Protein AF-0000000087417257 (afdb_homodimer)

Organism: NCBI:txid2527985

Structure (mmCIF, N/CA/C/O backbone):
data_AF-0000000087417257-model_v1
#
loop_
_entity.id
_entity.type
_entity.pdbx_description
1 polymer '1,5-anhydro-D-fructose reductase'
#
loop_
_atom_site.group_PDB
_atom_site.id
_atom_site.type_symbol
_atom_site.label_atom_id
_atom_site.label_alt_id
_atom_site.label_comp_id
_atom_site.label_asym_id
_atom_site.label_entity_id
_atom_site.label_seq_id
_atom_site.pdbx_PDB_ins_code
_atom_site.Cartn_x
_atom_site.Cartn_y
_atom_site.Cartn_z
_atom_site.occupancy
_atom_site.B_iso_or_equiv
_atom_site.auth_seq_id
_atom_site.auth_comp_id
_atom_site.auth_asym_id
_atom_site.auth_atom_id
_atom_site.pdbx_PDB_model_num
ATOM 1 N N . MET A 1 1 ? -4.461 -49.031 -13.68 1 72.81 1 MET A N 1
ATOM 2 C CA . MET A 1 1 ? -3.516 -48.406 -14.617 1 72.81 1 MET A CA 1
ATOM 3 C C . MET A 1 1 ? -3.154 -47 -14.188 1 72.81 1 MET A C 1
ATOM 5 O O . MET A 1 1 ? -4.02 -46.219 -13.758 1 72.81 1 MET A O 1
ATOM 9 N N . THR A 1 2 ? -1.839 -46.688 -14.062 1 91.94 2 THR A N 1
ATOM 10 C CA . THR A 1 2 ? -1.366 -45.406 -13.586 1 91.94 2 THR A CA 1
ATOM 11 C C . THR A 1 2 ? -1.233 -44.406 -14.742 1 91.94 2 THR A C 1
ATOM 13 O O . THR A 1 2 ? -1.142 -44.812 -15.906 1 91.94 2 THR A O 1
ATOM 16 N N . VAL A 1 3 ? -1.409 -43.281 -14.508 1 97.56 3 VAL A N 1
ATOM 17 C CA . VAL A 1 3 ? -1.284 -42.219 -15.516 1 97.56 3 VAL A CA 1
ATOM 18 C C . VAL A 1 3 ? 0.176 -41.812 -15.641 1 97.56 3 VAL A C 1
ATOM 20 O O . VAL A 1 3 ? 0.838 -41.531 -14.633 1 97.56 3 VAL A O 1
ATOM 23 N N . GLY A 1 4 ? 0.717 -41.812 -16.844 1 98.56 4 GLY A N 1
ATOM 24 C CA . GLY A 1 4 ? 2.107 -41.469 -17.094 1 98.56 4 GLY A CA 1
ATOM 25 C C . GLY A 1 4 ? 2.324 -39.969 -17.297 1 98.56 4 GLY A C 1
ATOM 26 O O . GLY A 1 4 ? 1.628 -39.344 -18.094 1 98.56 4 GLY A O 1
ATOM 27 N N . TRP A 1 5 ? 3.312 -39.406 -16.562 1 98.69 5 TRP A N 1
ATOM 28 C CA . TRP A 1 5 ? 3.676 -38 -16.656 1 98.69 5 TRP A CA 1
ATOM 29 C C . TRP A 1 5 ? 4.941 -37.812 -17.5 1 98.69 5 TRP A C 1
ATOM 31 O O . TRP A 1 5 ? 5.914 -38.562 -17.328 1 98.69 5 TRP A O 1
ATOM 41 N N . GLY A 1 6 ? 4.906 -36.938 -18.406 1 98.5 6 GLY A N 1
ATOM 42 C CA . GLY A 1 6 ? 6.117 -36.375 -19 1 98.5 6 GLY A CA 1
ATOM 43 C C . GLY A 1 6 ? 6.508 -35.062 -18.406 1 98.5 6 GLY A C 1
ATOM 44 O O . GLY A 1 6 ? 5.668 -34.156 -18.266 1 98.5 6 GLY A O 1
ATOM 45 N N . ILE A 1 7 ? 7.754 -34.875 -18.047 1 98.25 7 ILE A N 1
ATOM 46 C CA . ILE A 1 7 ? 8.234 -33.625 -17.438 1 98.25 7 ILE A CA 1
ATOM 47 C C . ILE A 1 7 ? 9.109 -32.875 -18.438 1 98.25 7 ILE A C 1
ATOM 49 O O . ILE A 1 7 ? 10.094 -33.406 -18.953 1 98.25 7 ILE A O 1
ATOM 53 N N . VAL A 1 8 ? 8.672 -31.656 -18.734 1 97.38 8 VAL A N 1
ATOM 54 C CA . VAL A 1 8 ? 9.391 -30.781 -19.641 1 97.38 8 VAL A CA 1
ATOM 55 C C . VAL A 1 8 ? 10.18 -29.734 -18.844 1 97.38 8 VAL A C 1
ATOM 57 O O . VAL A 1 8 ? 9.594 -28.828 -18.266 1 97.38 8 VAL A O 1
ATOM 60 N N . GLY A 1 9 ? 11.445 -29.844 -18.906 1 92.31 9 GLY A N 1
ATOM 61 C CA . GLY A 1 9 ? 12.32 -29 -18.109 1 92.31 9 GLY A CA 1
ATOM 62 C C . GLY A 1 9 ? 12.836 -29.688 -16.859 1 92.31 9 GLY A C 1
ATOM 63 O O . GLY A 1 9 ? 12.094 -30.406 -16.188 1 92.31 9 GLY A O 1
ATOM 64 N N . CYS A 1 10 ? 14.156 -29.5 -16.594 1 83.56 10 CYS A N 1
ATOM 65 C CA . CYS A 1 10 ? 14.797 -30.141 -15.445 1 83.56 10 CYS A CA 1
ATOM 66 C C . CYS A 1 10 ? 15.234 -29.094 -14.422 1 83.56 10 CYS A C 1
ATOM 68 O O . CYS A 1 10 ? 16.359 -29.141 -13.922 1 83.56 10 CYS A O 1
ATOM 70 N N . SER A 1 11 ? 14.305 -28.203 -14.172 1 80.5 11 SER A N 1
ATOM 71 C CA . SER A 1 11 ? 14.602 -27.109 -13.266 1 80.5 11 SER A CA 1
ATOM 72 C C . SER A 1 11 ? 14.602 -27.578 -11.812 1 80.5 11 SER A C 1
ATOM 74 O O . SER A 1 11 ? 14.258 -28.719 -11.523 1 80.5 11 SER A O 1
ATOM 76 N N . ASP A 1 12 ? 15.047 -26.703 -10.914 1 81.94 12 ASP A N 1
ATOM 77 C CA . ASP A 1 12 ? 15.148 -26.969 -9.484 1 81.94 12 ASP A CA 1
ATOM 78 C C . ASP A 1 12 ? 13.805 -27.406 -8.906 1 81.94 12 ASP A C 1
ATOM 80 O O . ASP A 1 12 ? 13.75 -28.266 -8.023 1 81.94 12 ASP A O 1
ATOM 84 N N . ILE A 1 13 ? 12.781 -26.875 -9.438 1 86.5 13 ILE A N 1
ATOM 85 C CA . ILE A 1 13 ? 11.461 -27.156 -8.906 1 86.5 13 ILE A CA 1
ATOM 86 C C . ILE A 1 13 ? 11.102 -28.625 -9.164 1 86.5 13 ILE A C 1
ATOM 88 O O . ILE A 1 13 ? 10.391 -29.25 -8.375 1 86.5 13 ILE A O 1
ATOM 92 N N . VAL A 1 14 ? 11.586 -29.156 -10.289 1 89.69 14 VAL A N 1
ATOM 93 C CA . VAL A 1 14 ? 11.312 -30.547 -10.633 1 89.69 14 VAL A CA 1
ATOM 94 C C . VAL A 1 14 ? 12.023 -31.469 -9.641 1 89.69 14 VAL A C 1
ATOM 96 O O . VAL A 1 14 ? 11.398 -32.375 -9.07 1 89.69 14 VAL A O 1
ATOM 99 N N . ARG A 1 15 ? 13.18 -31.125 -9.352 1 86.44 15 ARG A N 1
ATOM 100 C CA . ARG A 1 15 ? 14.008 -31.953 -8.484 1 86.44 15 ARG A CA 1
ATOM 101 C C . ARG A 1 15 ? 13.57 -31.844 -7.031 1 86.44 15 ARG A C 1
ATOM 103 O O . ARG A 1 15 ? 13.648 -32.812 -6.27 1 86.44 15 ARG A O 1
ATOM 110 N N . ARG A 1 16 ? 13.016 -30.781 -6.73 1 84.56 16 ARG A N 1
ATOM 111 C CA . ARG A 1 16 ? 12.773 -30.5 -5.32 1 84.56 16 ARG A CA 1
ATOM 112 C C . ARG A 1 16 ? 11.336 -30.828 -4.934 1 84.56 16 ARG A C 1
ATOM 114 O O . ARG A 1 16 ? 11.047 -31.094 -3.768 1 84.56 16 ARG A O 1
ATOM 121 N N . ARG A 1 17 ? 10.516 -30.797 -5.992 1 92.12 17 ARG A N 1
ATOM 122 C CA . ARG A 1 17 ? 9.117 -30.828 -5.559 1 92.12 17 ARG A CA 1
ATOM 123 C C . ARG A 1 17 ? 8.273 -31.656 -6.512 1 92.12 17 ARG A C 1
ATOM 125 O O . ARG A 1 17 ? 7.727 -32.688 -6.121 1 92.12 17 ARG A O 1
ATOM 132 N N . ALA A 1 18 ? 8.336 -31.391 -7.711 1 94.75 18 ALA A N 1
ATOM 133 C CA . ALA A 1 18 ? 7.34 -31.875 -8.656 1 94.75 18 ALA A CA 1
ATOM 134 C C . ALA A 1 18 ? 7.488 -33.375 -8.883 1 94.75 18 ALA A C 1
ATOM 136 O O . ALA A 1 18 ? 6.504 -34.125 -8.844 1 94.75 18 ALA A O 1
ATOM 137 N N . ALA A 1 19 ? 8.711 -33.875 -9.094 1 95.88 19 ALA A N 1
ATOM 138 C CA . ALA A 1 19 ? 8.938 -35.281 -9.352 1 95.88 19 ALA A CA 1
ATOM 139 C C . ALA A 1 19 ? 8.492 -36.156 -8.172 1 95.88 19 ALA A C 1
ATOM 141 O O . ALA A 1 19 ? 7.77 -37.125 -8.344 1 95.88 19 ALA A O 1
ATOM 142 N N . ASP A 1 20 ? 8.844 -35.688 -6.988 1 95.75 20 ASP A N 1
ATOM 143 C CA . ASP A 1 20 ? 8.469 -36.406 -5.781 1 95.75 20 ASP A CA 1
ATOM 144 C C . ASP A 1 20 ? 6.961 -36.375 -5.562 1 95.75 20 ASP A C 1
ATOM 146 O O . ASP A 1 20 ? 6.375 -37.344 -5.094 1 95.75 20 ASP A O 1
ATOM 150 N N . ALA A 1 21 ? 6.379 -35.312 -5.844 1 97.19 21 ALA A N 1
ATOM 151 C CA . ALA A 1 21 ? 4.926 -35.188 -5.707 1 97.19 21 ALA A CA 1
ATOM 152 C C . ALA A 1 21 ? 4.211 -36.125 -6.656 1 97.19 21 ALA A C 1
ATOM 154 O O . ALA A 1 21 ? 3.236 -36.781 -6.27 1 97.19 21 ALA A O 1
ATOM 155 N N . ILE A 1 22 ? 4.691 -36.25 -7.879 1 97.44 22 ILE A N 1
ATOM 156 C CA . ILE A 1 22 ? 4.098 -37.125 -8.883 1 97.44 22 ILE A CA 1
ATOM 157 C C . ILE A 1 22 ? 4.242 -38.594 -8.438 1 97.44 22 ILE A C 1
ATOM 159 O O . ILE A 1 22 ? 3.281 -39.375 -8.5 1 97.44 22 ILE A O 1
ATOM 163 N N . LEU A 1 23 ? 5.402 -38.938 -7.906 1 96.19 23 LEU A N 1
ATOM 164 C CA . LEU A 1 23 ? 5.676 -40.312 -7.496 1 96.19 23 LEU A CA 1
ATOM 165 C C . LEU A 1 23 ? 4.875 -40.656 -6.25 1 96.19 23 LEU A C 1
ATOM 167 O O . LEU A 1 23 ? 4.543 -41.844 -6.039 1 96.19 23 LEU A O 1
ATOM 171 N N . ALA A 1 24 ? 4.609 -39.656 -5.453 1 96.25 24 ALA A N 1
ATOM 172 C CA . ALA A 1 24 ? 3.846 -39.875 -4.227 1 96.25 24 ALA A CA 1
ATOM 173 C C . ALA A 1 24 ? 2.365 -40.094 -4.535 1 96.25 24 ALA A C 1
ATOM 175 O O . ALA A 1 24 ? 1.617 -40.594 -3.693 1 96.25 24 ALA A O 1
ATOM 176 N N . GLN A 1 25 ? 1.94 -39.656 -5.664 1 96.75 25 GLN A N 1
ATOM 177 C CA . GLN A 1 25 ? 0.559 -39.875 -6.086 1 96.75 25 GLN A CA 1
ATOM 178 C C . GLN A 1 25 ? 0.324 -41.312 -6.547 1 96.75 25 GLN A C 1
ATOM 180 O O . GLN A 1 25 ? 0.956 -41.781 -7.5 1 96.75 25 GLN A O 1
ATOM 185 N N . PRO A 1 26 ? -0.48 -42.031 -5.945 1 96 26 PRO A N 1
ATOM 186 C CA . PRO A 1 26 ? -0.531 -43.5 -6.082 1 96 26 PRO A CA 1
ATOM 187 C C . PRO A 1 26 ? -0.892 -43.938 -7.496 1 96 26 PRO A C 1
ATOM 189 O O . PRO A 1 26 ? -0.552 -45.062 -7.902 1 96 26 PRO A O 1
ATOM 192 N N . ASP A 1 27 ? -1.557 -43.188 -8.227 1 97.44 27 ASP A N 1
ATOM 193 C CA . ASP A 1 27 ? -2.01 -43.594 -9.555 1 97.44 27 ASP A CA 1
ATOM 194 C C . ASP A 1 27 ? -1.18 -42.906 -10.641 1 97.44 27 ASP A C 1
ATOM 196 O O . ASP A 1 27 ? -1.665 -42.688 -11.758 1 97.44 27 ASP A O 1
ATOM 200 N N . SER A 1 28 ? 0.039 -42.5 -10.289 1 98 28 SER A N 1
ATOM 201 C CA . SER A 1 28 ? 0.884 -41.812 -11.258 1 98 28 SER A CA 1
ATOM 202 C C . SER A 1 28 ? 2.268 -42.438 -11.336 1 98 28 SER A C 1
ATOM 204 O O . SER A 1 28 ? 2.719 -43.094 -10.391 1 98 28 SER A O 1
ATOM 206 N N . HIS A 1 29 ? 2.867 -42.312 -12.438 1 97.94 29 HIS A N 1
ATOM 207 C CA . HIS A 1 29 ? 4.285 -42.594 -12.617 1 97.94 29 HIS A CA 1
ATOM 208 C C . HIS A 1 29 ? 4.93 -41.625 -13.586 1 97.94 29 HIS A C 1
ATOM 210 O O . HIS A 1 29 ? 4.23 -40.906 -14.312 1 97.94 29 HIS A O 1
ATOM 216 N N . ILE A 1 30 ? 6.238 -41.531 -13.531 1 98.06 30 ILE A N 1
ATOM 217 C CA . ILE A 1 30 ? 6.957 -40.688 -14.477 1 98.06 30 ILE A CA 1
ATOM 218 C C . ILE A 1 30 ? 7.391 -41.531 -15.688 1 98.06 30 ILE A C 1
ATOM 220 O O . ILE A 1 30 ? 8.141 -42.5 -15.547 1 98.06 30 ILE A O 1
ATOM 224 N N . ALA A 1 31 ? 6.98 -41.094 -16.844 1 98.19 31 ALA A N 1
ATOM 225 C CA . ALA A 1 31 ? 7.238 -41.844 -18.062 1 98.19 31 ALA A CA 1
ATOM 226 C C . ALA A 1 31 ? 8.43 -41.281 -18.828 1 98.19 31 ALA A C 1
ATOM 228 O O . ALA A 1 31 ? 9.109 -42 -19.562 1 98.19 31 ALA A O 1
ATOM 229 N N . ALA A 1 32 ? 8.578 -39.969 -18.625 1 97.75 32 ALA A N 1
ATOM 230 C CA . ALA A 1 32 ? 9.594 -39.375 -19.484 1 97.75 32 ALA A CA 1
ATOM 231 C C . ALA A 1 32 ? 10.062 -38.031 -18.938 1 97.75 32 ALA A C 1
ATOM 233 O O . ALA A 1 32 ? 9.352 -37.406 -18.172 1 97.75 32 ALA A O 1
ATOM 234 N N . PHE A 1 33 ? 11.266 -37.688 -19.344 1 97.5 33 PHE A N 1
ATOM 235 C CA . PHE A 1 33 ? 11.859 -36.375 -19.125 1 97.5 33 PHE A CA 1
ATOM 236 C C . PHE A 1 33 ? 12.336 -35.75 -20.438 1 97.5 33 PHE A C 1
ATOM 238 O O . PHE A 1 33 ? 12.883 -36.469 -21.297 1 97.5 33 PHE A O 1
ATOM 245 N N . TYR A 1 34 ? 12.125 -34.469 -20.547 1 97.06 34 TYR A N 1
ATOM 246 C CA . TYR A 1 34 ? 12.711 -33.719 -21.656 1 97.06 34 TYR A CA 1
ATOM 247 C C . TYR A 1 34 ? 13.641 -32.625 -21.156 1 97.06 34 TYR A C 1
ATOM 249 O O . TYR A 1 34 ? 13.281 -31.859 -20.266 1 97.06 34 TYR A O 1
ATOM 257 N N . SER A 1 35 ? 14.812 -32.531 -21.75 1 94.5 35 SER A N 1
ATOM 258 C CA . SER A 1 35 ? 15.758 -31.438 -21.625 1 94.5 35 SER A CA 1
ATOM 259 C C . SER A 1 35 ? 16.594 -31.281 -22.891 1 94.5 35 SER A C 1
ATOM 261 O O . SER A 1 35 ? 16.797 -32.25 -23.625 1 94.5 35 SER A O 1
ATOM 263 N N . HIS A 1 36 ? 16.953 -30.031 -23.047 1 91.12 36 HIS A N 1
ATOM 264 C CA . HIS A 1 36 ? 17.875 -29.828 -24.156 1 91.12 36 HIS A CA 1
ATOM 265 C C . HIS A 1 36 ? 19.203 -30.547 -23.906 1 91.12 36 HIS A C 1
ATOM 267 O O . HIS A 1 36 ? 19.906 -30.891 -24.859 1 91.12 36 HIS A O 1
ATOM 273 N N . SER A 1 37 ? 19.516 -30.766 -22.656 1 91.94 37 SER A N 1
ATOM 274 C CA . SER A 1 37 ? 20.703 -31.5 -22.266 1 91.94 37 SER A CA 1
ATOM 275 C C . SER A 1 37 ? 20.406 -32.969 -22.062 1 91.94 37 SER A C 1
ATOM 277 O O . SER A 1 37 ? 19.734 -33.344 -21.109 1 91.94 37 SER A O 1
ATOM 279 N N . ALA A 1 38 ? 21.031 -33.781 -22.891 1 93.19 38 ALA A N 1
ATOM 280 C CA . ALA A 1 38 ? 20.828 -35.219 -22.75 1 93.19 38 ALA A CA 1
ATOM 281 C C . ALA A 1 38 ? 21.266 -35.719 -21.375 1 93.19 38 ALA A C 1
ATOM 283 O O . ALA A 1 38 ? 20.625 -36.562 -20.766 1 93.19 38 ALA A O 1
ATOM 284 N N . ALA A 1 39 ? 22.328 -35.156 -20.969 1 93.62 39 ALA A N 1
ATOM 285 C CA . ALA A 1 39 ? 22.875 -35.562 -19.672 1 93.62 39 ALA A CA 1
ATOM 286 C C . ALA A 1 39 ? 21.875 -35.312 -18.547 1 93.62 39 ALA A C 1
ATOM 288 O O . ALA A 1 39 ? 21.688 -36.156 -17.672 1 93.62 39 ALA A O 1
ATOM 289 N N . LEU A 1 40 ? 21.203 -34.219 -18.625 1 92.19 40 LEU A N 1
ATOM 290 C CA . LEU A 1 40 ? 20.25 -33.844 -17.578 1 92.19 40 LEU A CA 1
ATOM 291 C C . LEU A 1 40 ? 19 -34.719 -17.656 1 92.19 40 LEU A C 1
ATOM 293 O O . LEU A 1 40 ? 18.5 -35.188 -16.641 1 92.19 40 LEU A O 1
ATOM 297 N N . ALA A 1 41 ? 18.516 -34.938 -18.875 1 93.75 41 ALA A N 1
ATOM 298 C CA . ALA A 1 41 ? 17.344 -35.781 -19.062 1 93.75 41 ALA A CA 1
ATOM 299 C C . ALA A 1 41 ? 17.609 -37.188 -18.594 1 93.75 41 ALA A C 1
ATOM 301 O O . ALA A 1 41 ? 16.781 -37.781 -17.891 1 93.75 41 ALA A O 1
ATOM 302 N N . ASP A 1 42 ? 18.766 -37.688 -18.875 1 93.88 42 ASP A N 1
ATOM 303 C CA . ASP A 1 42 ? 19.141 -39.031 -18.5 1 93.88 42 ASP A CA 1
ATOM 304 C C . ASP A 1 42 ? 19.344 -39.156 -17 1 93.88 42 ASP A C 1
ATOM 306 O O . ASP A 1 42 ? 18.984 -40.188 -16.406 1 93.88 42 ASP A O 1
ATOM 310 N N . GLU A 1 43 ? 19.922 -38.219 -16.453 1 94.12 43 GLU A N 1
ATOM 311 C CA . GLU A 1 43 ? 20.125 -38.188 -15.008 1 94.12 43 GLU A CA 1
ATOM 31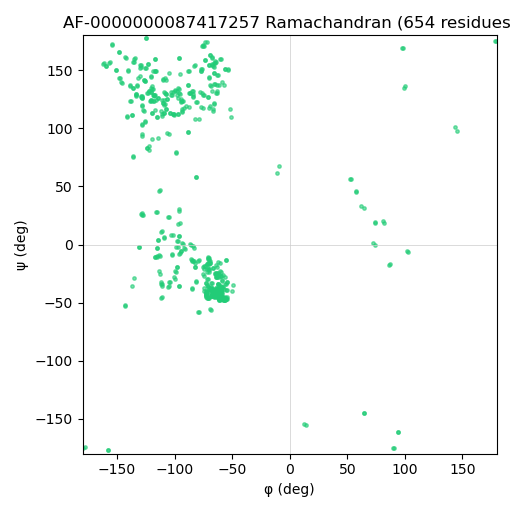2 C C . GLU A 1 43 ? 18.797 -38.312 -14.266 1 94.12 43 GLU A C 1
ATOM 314 O O . GLU A 1 43 ? 18.672 -39.125 -13.352 1 94.12 43 GLU A O 1
ATOM 319 N N . LEU A 1 44 ? 17.859 -37.562 -14.68 1 94.5 44 LEU A N 1
ATOM 320 C CA . LEU A 1 44 ? 16.562 -37.562 -14.016 1 94.5 44 LEU A CA 1
ATOM 321 C C . LEU A 1 44 ? 15.828 -38.875 -14.289 1 94.5 44 LEU A C 1
ATOM 323 O O . LEU A 1 44 ? 15.172 -39.406 -13.398 1 94.5 44 LEU A O 1
ATOM 327 N N . ALA A 1 45 ? 15.977 -39.344 -15.492 1 94.94 45 ALA A N 1
ATOM 328 C CA . ALA A 1 45 ? 15.344 -40.625 -15.844 1 94.94 45 ALA A CA 1
ATOM 329 C C . ALA A 1 45 ? 15.914 -41.75 -15 1 94.94 45 ALA A C 1
ATOM 331 O O . ALA A 1 45 ? 15.18 -42.656 -14.594 1 94.94 45 ALA A O 1
ATOM 332 N N . THR A 1 46 ? 17.188 -41.719 -14.789 1 94.94 46 THR A N 1
ATOM 333 C CA . THR A 1 46 ? 17.828 -42.75 -13.977 1 94.94 46 THR A CA 1
ATOM 334 C C . THR A 1 46 ? 17.359 -42.656 -12.523 1 94.94 46 THR A C 1
ATOM 336 O O . THR A 1 46 ? 17.094 -43.688 -11.891 1 94.94 46 THR A O 1
ATOM 339 N N . ARG A 1 47 ? 17.219 -41.469 -12.078 1 94.31 47 ARG A N 1
ATOM 340 C CA . ARG A 1 47 ? 16.859 -41.25 -10.68 1 94.31 47 ARG A CA 1
ATOM 341 C C . ARG A 1 47 ? 15.398 -41.562 -10.414 1 94.31 47 ARG A C 1
ATOM 343 O O . ARG A 1 47 ? 15.062 -42.156 -9.375 1 94.31 47 ARG A O 1
ATOM 350 N N . TYR A 1 48 ? 14.5 -41.25 -11.336 1 95.12 48 TYR A N 1
ATOM 351 C CA . TYR A 1 48 ? 13.07 -41.281 -11.031 1 95.12 48 TYR A CA 1
ATOM 352 C C . TYR A 1 48 ? 12.352 -42.312 -11.883 1 95.12 48 TYR A C 1
ATOM 354 O O . TYR A 1 48 ? 11.18 -42.625 -11.648 1 95.12 48 TYR A O 1
ATOM 362 N N . GLY A 1 49 ? 13.094 -42.812 -12.867 1 93.62 49 GLY A N 1
ATOM 363 C CA . GLY A 1 49 ? 12.469 -43.719 -13.828 1 93.62 49 GLY A CA 1
ATOM 364 C C . GLY A 1 49 ? 12.055 -43.031 -15.109 1 93.62 49 GLY A C 1
ATOM 365 O O . GLY A 1 49 ? 12.117 -41.781 -15.211 1 93.62 49 GLY A O 1
ATOM 366 N N . GLY A 1 50 ? 11.68 -43.812 -16.125 1 95.25 50 GLY A N 1
ATOM 367 C CA . GLY A 1 50 ? 11.219 -43.281 -17.391 1 95.25 50 GLY A CA 1
ATOM 368 C C . GLY A 1 50 ? 12.32 -43.156 -18.422 1 95.25 50 GLY A C 1
ATOM 369 O O . GLY A 1 50 ? 13.359 -43.812 -18.312 1 95.25 50 GLY A O 1
ATOM 370 N N . ARG A 1 51 ? 12.031 -42.312 -19.438 1 96.69 51 ARG A N 1
ATOM 371 C CA . ARG A 1 51 ? 12.922 -42.125 -20.578 1 96.69 51 ARG A CA 1
ATOM 372 C C . ARG A 1 51 ? 13.359 -40.656 -20.703 1 96.69 51 ARG A C 1
ATOM 374 O O . ARG A 1 51 ? 12.578 -39.75 -20.438 1 96.69 51 ARG A O 1
ATOM 381 N N . GLY A 1 52 ? 14.57 -40.531 -21.109 1 96.81 52 GLY A N 1
ATOM 382 C CA . GLY A 1 52 ? 15.062 -39.188 -21.422 1 96.81 52 GLY A CA 1
ATOM 383 C C . GLY A 1 52 ? 14.953 -38.844 -22.891 1 96.81 52 GLY A C 1
ATOM 384 O O . GLY A 1 52 ? 15.297 -39.625 -23.75 1 96.81 52 GLY A O 1
ATOM 385 N N . TYR A 1 53 ? 14.391 -37.719 -23.188 1 97.38 53 TYR A N 1
ATOM 386 C CA . TYR A 1 53 ? 14.281 -37.188 -24.562 1 97.38 53 TYR A CA 1
ATOM 387 C C . TYR A 1 53 ? 15.031 -35.875 -24.719 1 97.38 53 TYR A C 1
ATOM 389 O O . TYR A 1 53 ? 15.086 -35.062 -23.781 1 97.38 53 TYR A O 1
ATOM 397 N N . THR A 1 54 ? 15.547 -35.562 -25.844 1 96.38 54 THR A N 1
ATOM 398 C CA . THR A 1 54 ? 16.156 -34.281 -26.172 1 96.38 54 THR A CA 1
ATOM 399 C C . THR A 1 54 ? 15.352 -33.562 -27.234 1 96.38 54 THR A C 1
ATOM 401 O O . THR A 1 54 ? 15.75 -32.469 -27.688 1 96.38 54 THR A O 1
ATOM 404 N N . ASN A 1 55 ? 14.305 -34.156 -27.547 1 96 55 ASN A N 1
ATOM 405 C CA . ASN A 1 55 ? 13.32 -33.625 -28.484 1 96 55 ASN A CA 1
ATOM 406 C C . ASN A 1 55 ? 11.914 -33.656 -27.891 1 96 55 ASN A C 1
ATOM 408 O O . ASN A 1 55 ? 11.414 -34.719 -27.516 1 96 55 ASN A O 1
ATOM 412 N N . LEU A 1 56 ? 11.312 -32.5 -27.938 1 97.75 56 LEU A N 1
ATOM 413 C CA . LEU A 1 56 ? 9.992 -32.406 -27.312 1 97.75 56 LEU A CA 1
ATOM 414 C C . LEU A 1 56 ? 8.961 -33.219 -28.094 1 97.75 56 LEU A C 1
ATOM 416 O O . LEU A 1 56 ? 8.133 -33.906 -27.484 1 97.75 56 LEU A O 1
ATOM 420 N N . ASP A 1 57 ? 9.008 -33.219 -29.375 1 97.81 57 ASP A N 1
ATOM 421 C CA . ASP A 1 57 ? 8.062 -33.938 -30.188 1 97.81 57 ASP A CA 1
ATOM 422 C C . ASP A 1 57 ? 8.117 -35.438 -29.891 1 97.81 57 ASP A C 1
ATOM 424 O O . ASP A 1 57 ? 7.094 -36.125 -29.906 1 97.81 57 ASP A O 1
ATOM 428 N N . ALA A 1 58 ? 9.328 -35.875 -29.656 1 98 58 ALA A N 1
ATOM 429 C CA . ALA A 1 58 ? 9.5 -37.312 -29.344 1 98 58 ALA A CA 1
ATOM 430 C C . ALA A 1 58 ? 8.828 -37.656 -28.016 1 98 58 ALA A C 1
ATOM 432 O O . ALA A 1 58 ? 8.188 -38.688 -27.891 1 98 58 ALA A O 1
ATOM 433 N N . LEU A 1 59 ? 9.016 -36.781 -27.031 1 98.19 59 LEU A N 1
ATOM 434 C CA . LEU A 1 59 ? 8.336 -37 -25.75 1 98.19 59 LEU A CA 1
ATOM 435 C C . LEU A 1 59 ? 6.82 -37 -25.938 1 98.19 59 LEU A C 1
ATOM 437 O O . LEU A 1 59 ? 6.117 -37.844 -25.391 1 98.19 59 LEU A O 1
ATOM 441 N N . LEU A 1 60 ? 6.289 -36.062 -26.75 1 98.56 60 LEU A N 1
ATOM 442 C CA . LEU A 1 60 ? 4.855 -35.875 -26.938 1 98.56 60 LEU A CA 1
ATOM 443 C C . LEU A 1 60 ? 4.254 -37.062 -27.734 1 98.56 60 LEU A C 1
ATOM 445 O O . LEU A 1 60 ? 3.049 -37.281 -27.656 1 98.56 60 LEU A O 1
ATOM 449 N N . ALA A 1 61 ? 5.109 -37.781 -28.484 1 98.19 61 ALA A N 1
ATOM 450 C CA . ALA A 1 61 ? 4.652 -38.906 -29.266 1 98.19 61 ALA A CA 1
ATOM 451 C C . ALA A 1 61 ? 4.617 -40.188 -28.422 1 98.19 61 ALA A C 1
ATOM 453 O O . ALA A 1 61 ? 4.062 -41.188 -28.844 1 98.19 61 ALA A O 1
ATOM 454 N N . ASP A 1 62 ? 5.25 -40.094 -27.25 1 98.06 62 ASP A N 1
ATOM 455 C CA . ASP A 1 62 ? 5.285 -41.25 -26.359 1 98.06 62 ASP A CA 1
ATOM 456 C C . ASP A 1 62 ? 3.885 -41.594 -25.844 1 98.06 62 ASP A C 1
ATOM 458 O O . ASP A 1 62 ? 3.281 -40.781 -25.109 1 98.06 62 ASP A O 1
ATOM 462 N N . GLU A 1 63 ? 3.42 -42.812 -26.094 1 97.31 63 GLU A N 1
ATOM 463 C CA . GLU A 1 63 ? 2.057 -43.219 -25.766 1 97.31 63 GLU A CA 1
ATOM 464 C C . GLU A 1 63 ? 1.879 -43.375 -24.25 1 97.31 63 GLU A C 1
ATOM 466 O O . GLU A 1 63 ? 0.754 -43.344 -23.75 1 97.31 63 GLU A O 1
ATOM 471 N N . ASP A 1 64 ? 2.982 -43.469 -23.562 1 97.75 64 ASP A N 1
ATOM 472 C CA . ASP A 1 64 ? 2.91 -43.656 -22.109 1 97.75 64 ASP A CA 1
ATOM 473 C C . ASP A 1 64 ? 2.713 -42.312 -21.406 1 97.75 64 ASP A C 1
ATOM 475 O O . ASP A 1 64 ? 2.363 -42.25 -20.234 1 97.75 64 ASP A O 1
ATOM 479 N N . VAL A 1 65 ? 2.922 -41.25 -22.094 1 98.56 65 VAL A N 1
ATOM 480 C CA . VAL A 1 65 ? 2.748 -39.906 -21.531 1 98.56 65 VAL A CA 1
ATOM 481 C C . VAL A 1 65 ? 1.311 -39.438 -21.75 1 98.56 65 VAL A C 1
ATOM 483 O O . VAL A 1 65 ? 0.868 -39.281 -22.891 1 98.56 65 VAL A O 1
ATOM 486 N N . LYS A 1 66 ? 0.625 -39.188 -20.688 1 98.62 66 LYS A N 1
ATOM 487 C CA . LYS A 1 66 ? -0.748 -38.719 -20.75 1 98.62 66 LYS A CA 1
ATOM 488 C C . LYS A 1 66 ? -0.84 -37.281 -20.25 1 98.62 66 LYS A C 1
ATOM 490 O O . LYS A 1 66 ? -1.711 -36.5 -20.672 1 98.62 66 LYS A O 1
ATOM 495 N N . ILE A 1 67 ? 0.013 -36.938 -19.266 1 98.81 67 ILE A N 1
ATOM 496 C CA . ILE A 1 67 ? 0.102 -35.594 -18.688 1 98.81 67 ILE A CA 1
ATOM 497 C C . ILE A 1 67 ? 1.506 -35.031 -18.891 1 98.81 67 ILE A C 1
ATOM 499 O O . ILE A 1 67 ? 2.498 -35.75 -18.734 1 98.81 67 ILE A O 1
ATOM 503 N N . VAL A 1 68 ? 1.538 -33.844 -19.25 1 98.88 68 VAL A N 1
ATOM 504 C CA . VAL A 1 68 ? 2.824 -33.156 -19.359 1 98.88 68 VAL A CA 1
ATOM 505 C C . VAL A 1 68 ? 2.938 -32.094 -18.266 1 98.88 68 VAL A C 1
ATOM 507 O O . VAL A 1 68 ? 2.049 -31.25 -18.109 1 98.88 68 VAL A O 1
ATOM 510 N N . TYR A 1 69 ? 3.951 -32.125 -17.453 1 98.62 69 TYR A N 1
ATOM 511 C CA . TYR A 1 69 ? 4.336 -31.094 -16.516 1 98.62 69 TYR A CA 1
ATOM 512 C C . TYR A 1 69 ? 5.371 -30.156 -17.125 1 98.62 69 TYR A C 1
ATOM 514 O O . TYR A 1 69 ? 6.5 -30.562 -17.391 1 98.62 69 TYR A O 1
ATOM 522 N N . VAL A 1 70 ? 4.992 -28.953 -17.312 1 98.12 70 VAL A N 1
ATOM 523 C CA . VAL A 1 70 ? 5.887 -27.984 -17.953 1 98.12 70 VAL A CA 1
ATOM 524 C C . VAL A 1 70 ? 6.594 -27.156 -16.875 1 98.12 70 VAL A C 1
ATOM 526 O O . VAL A 1 70 ? 5.965 -26.328 -16.219 1 98.12 70 VAL A O 1
ATOM 529 N N . ALA A 1 71 ? 7.879 -27.344 -16.766 1 95.5 71 ALA A N 1
ATOM 530 C CA . ALA A 1 71 ? 8.695 -26.656 -15.773 1 95.5 71 ALA A CA 1
ATOM 531 C C . ALA A 1 71 ? 9.906 -25.984 -16.422 1 95.5 71 ALA A C 1
ATOM 533 O O . ALA A 1 71 ? 10.969 -25.875 -15.812 1 95.5 71 ALA A O 1
ATOM 534 N N . SER A 1 72 ? 9.797 -25.656 -17.688 1 92.31 72 SER A N 1
ATOM 535 C CA . SER A 1 72 ? 10.805 -24.906 -18.438 1 92.31 72 SER A CA 1
ATOM 536 C C . SER A 1 72 ? 10.789 -23.422 -18.062 1 92.31 72 SER A C 1
ATOM 538 O O . SER A 1 72 ? 9.953 -22.984 -17.266 1 92.31 72 SER A O 1
ATOM 540 N N . PRO A 1 73 ? 11.789 -22.641 -18.547 1 87.44 73 PRO A N 1
ATOM 541 C CA . PRO A 1 73 ? 11.688 -21.188 -18.375 1 87.44 73 PRO A CA 1
ATOM 542 C C . PRO A 1 73 ? 10.375 -20.625 -18.906 1 87.44 73 PRO A C 1
ATOM 544 O O . PRO A 1 73 ? 9.828 -21.141 -19.875 1 87.44 73 PRO A O 1
ATOM 547 N N . VAL A 1 74 ? 9.953 -19.578 -18.312 1 89.12 74 VAL A N 1
ATOM 548 C CA . VAL A 1 74 ? 8.602 -19.062 -18.516 1 89.12 74 VAL A CA 1
ATOM 549 C C . VAL A 1 74 ? 8.375 -18.781 -20 1 89.12 74 VAL A C 1
ATOM 551 O O . VAL A 1 74 ? 7.289 -19.016 -20.516 1 89.12 74 VAL A O 1
ATOM 554 N N . GLU A 1 75 ? 9.375 -18.297 -20.641 1 89.69 75 GLU A N 1
ATOM 555 C CA . GLU A 1 75 ? 9.242 -17.938 -22.047 1 89.69 75 GLU A CA 1
ATOM 556 C C . GLU A 1 75 ? 8.867 -19.141 -22.906 1 89.69 75 GLU A C 1
ATOM 558 O O . GLU A 1 75 ? 8.391 -18.984 -24.031 1 89.69 75 GLU A O 1
ATOM 563 N N . ARG A 1 76 ? 9.031 -20.344 -22.359 1 93.56 76 ARG A N 1
ATOM 564 C CA . ARG A 1 76 ? 8.773 -21.562 -23.125 1 93.56 76 ARG A CA 1
ATOM 565 C C . ARG A 1 76 ? 7.43 -22.172 -22.75 1 93.56 76 ARG A C 1
ATOM 567 O O . ARG A 1 76 ? 6.945 -23.094 -23.406 1 93.56 76 ARG A O 1
ATOM 574 N N . HIS A 1 77 ? 6.805 -21.672 -21.734 1 96.44 77 HIS A N 1
ATOM 575 C CA . HIS A 1 77 ? 5.562 -22.25 -21.234 1 96.44 77 HIS A CA 1
ATOM 576 C C . HIS A 1 77 ? 4.508 -22.312 -22.344 1 96.44 77 HIS A C 1
ATOM 578 O O . HIS A 1 77 ? 3.928 -23.375 -22.594 1 96.44 77 HIS A O 1
ATOM 584 N N . ALA A 1 78 ? 4.367 -21.219 -23.031 1 98 78 ALA A N 1
ATOM 585 C CA . ALA A 1 78 ? 3.266 -21.125 -23.984 1 98 78 ALA A CA 1
ATOM 586 C C . ALA A 1 78 ? 3.482 -22.078 -25.156 1 98 78 ALA A C 1
ATOM 588 O O . ALA A 1 78 ? 2.66 -22.953 -25.422 1 98 78 ALA A O 1
ATOM 589 N N . PRO A 1 79 ? 4.598 -21.969 -25.844 1 98.12 79 PRO A N 1
ATOM 590 C CA . PRO A 1 79 ? 4.758 -22.875 -26.984 1 98.12 79 PRO A CA 1
ATOM 591 C C . PRO A 1 79 ? 4.766 -24.344 -26.594 1 98.12 79 PRO A C 1
ATOM 593 O O . PRO A 1 79 ? 4.242 -25.188 -27.328 1 98.12 79 PRO A O 1
ATOM 596 N N . GLU A 1 80 ? 5.309 -24.703 -25.469 1 98.38 80 GLU A N 1
ATOM 597 C CA . GLU A 1 80 ? 5.379 -26.094 -25.047 1 98.38 80 GLU A CA 1
ATOM 598 C C . GLU A 1 80 ? 4.008 -26.609 -24.625 1 98.38 80 GLU A C 1
ATOM 600 O O . GLU A 1 80 ? 3.654 -27.75 -24.906 1 98.38 80 GLU A O 1
ATOM 605 N N . THR A 1 81 ? 3.26 -25.781 -23.938 1 98.81 81 THR A N 1
ATOM 606 C CA . THR A 1 81 ? 1.899 -26.156 -23.562 1 98.81 81 THR A CA 1
ATOM 607 C C . THR A 1 81 ? 1.033 -26.359 -24.797 1 98.81 81 THR A C 1
ATOM 609 O O . THR A 1 81 ? 0.28 -27.328 -24.891 1 98.81 81 THR A O 1
ATOM 612 N N . ILE A 1 82 ? 1.15 -25.469 -25.734 1 98.81 82 ILE A N 1
ATOM 613 C CA . ILE A 1 82 ? 0.36 -25.547 -26.969 1 98.81 82 ILE A CA 1
ATOM 614 C C . ILE A 1 82 ? 0.736 -26.797 -27.75 1 98.81 82 ILE A C 1
ATOM 616 O O . ILE A 1 82 ? -0.138 -27.516 -28.25 1 98.81 82 ILE A O 1
ATOM 620 N N . ALA A 1 83 ? 2.008 -27.078 -27.844 1 98.81 83 ALA A N 1
ATOM 621 C CA . ALA A 1 83 ? 2.467 -28.297 -28.516 1 98.81 83 ALA A CA 1
ATOM 622 C C . ALA A 1 83 ? 1.898 -29.547 -27.844 1 98.81 83 ALA A C 1
ATOM 624 O O . ALA A 1 83 ? 1.441 -30.469 -28.516 1 98.81 83 ALA A O 1
ATOM 625 N N . ALA A 1 84 ? 1.932 -29.578 -26.516 1 98.88 84 ALA A N 1
ATOM 626 C CA . ALA A 1 84 ? 1.391 -30.703 -25.766 1 98.88 84 ALA A CA 1
ATOM 627 C C . ALA A 1 84 ? -0.106 -30.859 -26.016 1 98.88 84 ALA A C 1
ATOM 629 O O . ALA A 1 84 ? -0.594 -31.984 -26.203 1 98.88 84 ALA A O 1
ATOM 630 N N . ALA A 1 85 ? -0.805 -29.766 -26.016 1 98.81 85 ALA A N 1
ATOM 631 C CA . ALA A 1 85 ? -2.244 -29.797 -26.266 1 98.81 85 ALA A CA 1
ATOM 632 C C . ALA A 1 85 ? -2.553 -30.391 -27.641 1 98.81 85 ALA A C 1
ATOM 634 O O . ALA A 1 85 ? -3.424 -31.25 -27.766 1 98.81 85 ALA A O 1
ATOM 635 N N . LYS A 1 86 ? -1.811 -29.953 -28.609 1 98.62 86 LYS A N 1
ATOM 636 C CA . LYS A 1 86 ? -2.016 -30.438 -29.984 1 98.62 86 LYS A CA 1
ATOM 637 C C . LYS A 1 86 ? -1.745 -31.938 -30.078 1 98.62 86 LYS A C 1
ATOM 639 O O . LYS A 1 86 ? -2.326 -32.625 -30.922 1 98.62 86 LYS A O 1
ATOM 644 N N . ALA A 1 87 ? -0.905 -32.438 -29.219 1 98.69 87 ALA A N 1
ATOM 645 C CA . ALA A 1 87 ? -0.575 -33.844 -29.172 1 98.69 87 ALA A CA 1
ATOM 646 C C . ALA A 1 87 ? -1.572 -34.625 -28.312 1 98.69 87 ALA A C 1
ATOM 648 O O . ALA A 1 87 ? -1.427 -35.844 -28.109 1 98.69 87 ALA A O 1
ATOM 649 N N . GLY A 1 88 ? -2.531 -33.938 -27.766 1 98.56 88 GLY A N 1
ATOM 650 C CA . GLY A 1 88 ? -3.586 -34.562 -26.984 1 98.56 88 GLY A CA 1
ATOM 651 C C . GLY A 1 88 ? -3.176 -34.875 -25.562 1 98.56 88 GLY A C 1
ATOM 652 O O . GLY A 1 88 ? -3.75 -35.75 -24.906 1 98.56 88 GLY A O 1
ATOM 653 N N . LYS A 1 89 ? -2.141 -34.219 -25.047 1 98.81 89 LYS A N 1
ATOM 654 C CA . LYS A 1 89 ? -1.665 -34.438 -23.688 1 98.81 89 LYS A CA 1
ATOM 655 C C . LYS A 1 89 ? -2.238 -33.375 -22.734 1 98.81 89 LYS A C 1
ATOM 657 O O . LYS A 1 89 ? -2.295 -32.188 -23.062 1 98.81 89 LYS A O 1
ATOM 662 N N . HIS A 1 90 ? -2.73 -33.781 -21.562 1 98.88 90 HIS A N 1
ATOM 663 C CA . HIS A 1 90 ? -3.094 -32.812 -20.516 1 98.88 90 HIS A CA 1
ATOM 664 C C . HIS A 1 90 ? -1.865 -32.094 -19.969 1 98.88 90 HIS A C 1
ATOM 666 O O . HIS A 1 90 ? -0.757 -32.625 -20.016 1 98.88 90 HIS A O 1
ATOM 672 N N . VAL A 1 91 ? -2.082 -30.859 -19.453 1 98.94 91 VAL A N 1
ATOM 673 C CA . VAL A 1 91 ? -0.895 -30.078 -19.125 1 98.94 91 VAL A CA 1
ATOM 674 C C . VAL A 1 91 ? -1.062 -29.453 -17.734 1 98.94 91 VAL A C 1
ATOM 676 O O . VAL A 1 91 ? -2.086 -28.828 -17.453 1 98.94 91 VAL A O 1
ATOM 679 N N . LEU A 1 92 ? -0.128 -29.625 -16.875 1 98.81 92 LEU A N 1
ATOM 680 C CA . LEU A 1 92 ? 0.106 -28.828 -15.672 1 98.81 92 LEU A CA 1
ATOM 681 C C . LEU A 1 92 ? 1.366 -27.984 -15.82 1 98.81 92 LEU A C 1
ATOM 683 O O . LEU A 1 92 ? 2.477 -28.516 -15.875 1 98.81 92 LEU A O 1
ATOM 687 N N . VAL A 1 93 ? 1.195 -26.703 -15.867 1 98.25 93 VAL A N 1
ATOM 688 C CA . VAL A 1 93 ? 2.32 -25.812 -16.156 1 98.25 93 VAL A CA 1
ATOM 689 C C . VAL A 1 93 ? 2.73 -25.062 -14.891 1 98.25 93 VAL A C 1
ATOM 691 O O . VAL A 1 93 ? 1.877 -24.656 -14.102 1 98.25 93 VAL A O 1
ATOM 694 N N . GLU A 1 94 ? 3.982 -24.891 -14.719 1 95.5 94 GLU A N 1
ATOM 695 C CA . GLU A 1 94 ? 4.5 -24.109 -13.594 1 95.5 94 GLU A CA 1
ATOM 696 C C . GLU A 1 94 ? 4.078 -22.641 -13.688 1 95.5 94 GLU A C 1
ATOM 698 O O . GLU A 1 94 ? 3.736 -22.156 -14.766 1 95.5 94 GLU A O 1
ATOM 703 N N . LYS A 1 95 ? 4.09 -22.016 -12.57 1 93.81 95 LYS A N 1
ATOM 704 C CA . LYS A 1 95 ? 3.76 -20.594 -12.5 1 93.81 95 LYS A CA 1
ATOM 705 C C . LYS A 1 95 ? 4.965 -19.734 -12.859 1 93.81 95 LYS A C 1
ATOM 707 O O . LYS A 1 95 ? 6.109 -20.141 -12.664 1 93.81 95 LYS A O 1
ATOM 712 N N . PRO A 1 96 ? 4.879 -18.594 -13.312 1 93.25 96 PRO A N 1
ATOM 713 C CA . PRO A 1 96 ? 3.598 -18.125 -13.844 1 93.25 96 PRO A CA 1
ATOM 714 C C . PRO A 1 96 ? 3.193 -18.812 -15.133 1 93.25 96 PRO A C 1
ATOM 716 O O . PRO A 1 96 ? 4.031 -19.438 -15.797 1 93.25 96 PRO A O 1
ATOM 719 N N . MET A 1 97 ? 1.946 -18.719 -15.484 1 96.25 97 MET A N 1
ATOM 720 C CA . MET A 1 97 ? 1.41 -19.484 -16.609 1 96.25 97 MET A CA 1
ATOM 721 C C . MET A 1 97 ? 2.16 -19.172 -17.891 1 96.25 97 MET A C 1
ATOM 723 O O . MET A 1 97 ? 2.523 -20.078 -18.641 1 96.25 97 MET A O 1
ATOM 727 N N . ALA A 1 98 ? 2.346 -17.906 -18.156 1 95.25 98 ALA A N 1
ATOM 728 C CA . ALA A 1 98 ? 3.045 -17.422 -19.344 1 95.25 98 ALA A CA 1
ATOM 729 C C . ALA A 1 98 ? 3.578 -16 -19.109 1 95.25 98 ALA A C 1
ATOM 731 O O . ALA A 1 98 ? 3.463 -15.461 -18.016 1 95.25 98 ALA A O 1
ATOM 732 N N . LEU A 1 99 ? 4.176 -15.43 -20.141 1 91 99 LEU A N 1
ATOM 733 C CA . LEU A 1 99 ? 4.766 -14.102 -20.016 1 91 99 LEU A CA 1
ATOM 734 C C . LEU A 1 99 ? 3.701 -13.016 -20.156 1 91 99 LEU A C 1
ATOM 736 O O . LEU A 1 99 ? 3.824 -11.938 -19.578 1 91 99 LEU A O 1
ATOM 740 N N . THR A 1 100 ? 2.674 -13.305 -20.969 1 93.75 100 THR A N 1
ATOM 741 C CA . THR A 1 100 ? 1.664 -12.297 -21.25 1 93.75 100 THR A CA 1
ATOM 742 C C . THR A 1 100 ? 0.261 -12.883 -21.156 1 93.75 100 THR A C 1
ATOM 744 O O . THR A 1 100 ? 0.087 -14.102 -21.234 1 93.75 100 THR A O 1
ATOM 747 N N . ALA A 1 101 ? -0.649 -11.977 -20.984 1 96.06 101 ALA A N 1
ATOM 748 C CA . ALA A 1 101 ? -2.049 -12.398 -20.969 1 96.06 101 ALA A CA 1
ATOM 749 C C . ALA A 1 101 ? -2.447 -13.047 -22.281 1 96.06 101 ALA A C 1
ATOM 751 O O . ALA A 1 101 ? -3.189 -14.031 -22.297 1 96.06 101 ALA A O 1
ATOM 752 N N . ALA A 1 102 ? -1.977 -12.547 -23.359 1 97.62 102 ALA A N 1
ATOM 753 C CA . ALA A 1 102 ? -2.285 -13.094 -24.672 1 97.62 102 ALA A CA 1
ATOM 754 C C . ALA A 1 102 ? -1.791 -14.531 -24.797 1 97.62 102 ALA A C 1
ATOM 756 O O . ALA A 1 102 ? -2.473 -15.375 -25.391 1 97.62 102 ALA A O 1
ATOM 757 N N . GLN A 1 103 ? -0.645 -14.797 -24.281 1 97.88 103 GLN A N 1
ATOM 758 C CA . GLN A 1 103 ? -0.108 -16.156 -24.297 1 97.88 103 GLN A CA 1
ATOM 759 C C . GLN A 1 103 ? -0.958 -17.094 -23.453 1 97.88 103 GLN A C 1
ATOM 761 O O . GLN A 1 103 ? -1.183 -18.25 -23.828 1 97.88 103 GLN A O 1
ATOM 766 N N . CYS A 1 104 ? -1.378 -16.609 -22.312 1 98.31 104 CYS A N 1
ATOM 767 C CA . CYS A 1 104 ? -2.289 -17.406 -21.5 1 98.31 104 CYS A CA 1
ATOM 768 C C . CYS A 1 104 ? -3.539 -17.781 -22.281 1 98.31 104 CYS A C 1
ATOM 770 O O . CYS A 1 104 ? -3.957 -18.953 -22.281 1 98.31 104 CYS A O 1
ATOM 772 N N . ASP A 1 105 ? -4.102 -16.812 -22.953 1 98.5 105 ASP A N 1
ATOM 773 C CA . ASP A 1 105 ? -5.309 -17.047 -23.75 1 98.5 105 ASP A CA 1
ATOM 774 C C . ASP A 1 105 ? -5.059 -18.078 -24.844 1 98.5 105 ASP A C 1
ATOM 776 O O . ASP A 1 105 ? -5.91 -18.938 -25.094 1 98.5 105 ASP A O 1
ATOM 780 N N . ALA A 1 106 ? -3.945 -17.984 -25.438 1 98.75 106 ALA A N 1
ATOM 781 C CA . ALA A 1 106 ? -3.586 -18.938 -26.484 1 98.75 106 ALA A CA 1
ATOM 782 C C . ALA A 1 106 ? -3.469 -20.344 -25.922 1 98.75 106 ALA A C 1
ATOM 784 O O . ALA A 1 106 ? -3.9 -21.312 -26.547 1 98.75 106 ALA A O 1
ATOM 785 N N . MET A 1 107 ? -2.873 -20.469 -24.781 1 98.88 107 MET A N 1
ATOM 786 C CA . MET A 1 107 ? -2.74 -21.75 -24.125 1 98.88 107 MET A CA 1
ATOM 787 C C . MET A 1 107 ? -4.109 -22.344 -23.797 1 98.88 107 MET A C 1
ATOM 789 O O . MET A 1 107 ? -4.355 -23.531 -24.047 1 98.88 107 MET A O 1
ATOM 793 N N . ILE A 1 108 ? -4.961 -21.516 -23.25 1 98.81 108 ILE A N 1
ATOM 794 C CA . ILE A 1 108 ? -6.301 -21.938 -22.859 1 98.81 108 ILE A CA 1
ATOM 795 C C . ILE A 1 108 ? -7.082 -22.359 -24.109 1 98.81 108 ILE A C 1
ATOM 797 O O . ILE A 1 108 ? -7.742 -23.406 -24.109 1 98.81 108 ILE A O 1
ATOM 801 N N . ALA A 1 109 ? -6.977 -21.594 -25.172 1 98.81 109 ALA A N 1
ATOM 802 C CA . ALA A 1 109 ? -7.656 -21.891 -26.422 1 98.81 109 ALA A CA 1
ATOM 803 C C . ALA A 1 109 ? -7.176 -23.234 -26.984 1 98.81 109 ALA A C 1
ATOM 805 O O . ALA A 1 109 ? -7.98 -24.031 -27.484 1 98.81 109 ALA A O 1
ATOM 806 N N . ALA A 1 110 ? -5.914 -23.438 -26.938 1 98.81 110 ALA A N 1
ATOM 807 C CA . ALA A 1 110 ? -5.352 -24.688 -27.422 1 98.81 110 ALA A CA 1
ATOM 808 C C . ALA A 1 110 ? -5.879 -25.891 -26.625 1 98.81 110 ALA A C 1
ATOM 810 O O . ALA A 1 110 ? -6.199 -26.922 -27.203 1 98.81 110 ALA A O 1
ATOM 811 N N . ALA A 1 111 ? -5.914 -25.766 -25.344 1 98.81 111 ALA A N 1
ATOM 812 C CA . ALA A 1 111 ? -6.438 -26.828 -24.5 1 98.81 111 ALA A CA 1
ATOM 813 C C . ALA A 1 111 ? -7.891 -27.141 -24.844 1 98.81 111 ALA A C 1
ATOM 815 O O . ALA A 1 111 ? -8.266 -28.312 -24.984 1 98.81 111 ALA A O 1
ATOM 816 N N . GLN A 1 112 ? -8.656 -26.094 -24.984 1 98.44 112 GLN A N 1
ATOM 817 C CA . GLN A 1 112 ? -10.07 -26.266 -25.312 1 98.44 112 GLN A CA 1
ATOM 818 C C . GLN A 1 112 ? -10.242 -26.906 -26.688 1 98.44 112 GLN A C 1
ATOM 820 O O . GLN A 1 112 ? -11.031 -27.844 -26.828 1 98.44 112 GLN A O 1
ATOM 825 N N . ALA A 1 113 ? -9.523 -26.484 -27.641 1 98.56 113 ALA A N 1
ATOM 826 C CA . ALA A 1 113 ? -9.625 -26.984 -29.016 1 98.56 113 ALA A CA 1
ATOM 827 C C . ALA A 1 113 ? -9.266 -28.453 -29.094 1 98.56 113 ALA A C 1
ATOM 829 O O . ALA A 1 113 ? -9.758 -29.172 -29.969 1 98.56 113 ALA A O 1
ATOM 830 N N . ASN A 1 114 ? -8.445 -28.922 -28.203 1 98.62 114 ASN A N 1
ATOM 831 C CA . ASN A 1 114 ? -7.969 -30.297 -28.266 1 98.62 114 ASN A CA 1
ATOM 832 C C . ASN A 1 114 ? -8.562 -31.156 -27.156 1 98.62 114 ASN A C 1
ATOM 834 O O . ASN A 1 114 ? -8.141 -32.281 -26.953 1 98.62 114 ASN A O 1
ATOM 838 N N . ASN A 1 115 ? -9.484 -30.562 -26.406 1 98.31 115 ASN A N 1
ATOM 839 C CA . ASN A 1 115 ? -10.234 -31.25 -25.359 1 98.31 115 ASN A CA 1
ATOM 840 C C . ASN A 1 115 ? -9.312 -31.859 -24.312 1 98.31 115 ASN A C 1
ATOM 842 O O . ASN A 1 115 ? -9.445 -33.031 -23.984 1 98.31 115 ASN A O 1
ATOM 846 N N . ILE A 1 116 ? -8.359 -31.125 -23.875 1 98.56 116 ILE A N 1
ATOM 847 C CA . ILE A 1 116 ? -7.48 -31.562 -22.812 1 98.56 116 ILE A CA 1
ATOM 848 C C . ILE A 1 116 ? -7.625 -30.641 -21.609 1 98.56 116 ILE A C 1
ATOM 850 O O . ILE A 1 116 ? -8.102 -29.5 -21.734 1 98.56 116 ILE A O 1
ATOM 854 N N . TYR A 1 117 ? -7.219 -31.125 -20.438 1 98.75 117 TYR A N 1
ATOM 855 C CA . TYR A 1 117 ? -7.195 -30.312 -19.234 1 98.75 117 TYR A CA 1
ATOM 856 C C . TYR A 1 117 ? -5.871 -29.578 -19.094 1 98.75 117 TYR A C 1
ATOM 858 O O . TYR A 1 117 ? -4.812 -30.125 -19.406 1 98.75 117 TYR A O 1
ATOM 866 N N . CYS A 1 118 ? -5.98 -28.344 -18.719 1 98.81 118 CYS A N 1
ATOM 867 C CA . CYS A 1 118 ? -4.824 -27.5 -18.453 1 98.81 118 CYS A CA 1
ATOM 868 C C . CYS A 1 118 ? -4.984 -26.75 -17.141 1 98.81 118 CYS A C 1
ATOM 870 O O . CYS A 1 118 ? -6.066 -26.266 -16.828 1 98.81 118 CYS A O 1
ATOM 872 N N . ALA A 1 119 ? -3.922 -26.703 -16.359 1 98.75 119 ALA A N 1
ATOM 873 C CA . ALA A 1 119 ? -3.922 -25.969 -15.086 1 98.75 119 ALA A CA 1
ATOM 874 C C . ALA A 1 119 ? -2.539 -25.406 -14.789 1 98.75 119 ALA A C 1
ATOM 876 O O . ALA A 1 119 ? -1.569 -25.703 -15.484 1 98.75 119 ALA A O 1
ATOM 877 N N . VAL A 1 120 ? -2.494 -24.516 -13.852 1 98.44 120 VAL A N 1
ATOM 878 C CA . VAL A 1 120 ? -1.247 -23.891 -13.422 1 98.44 120 VAL A CA 1
ATOM 879 C C . VAL A 1 120 ? -0.879 -24.375 -12.023 1 98.44 120 VAL A C 1
ATOM 881 O O . VAL A 1 120 ? -1.745 -24.516 -11.156 1 98.44 120 VAL A O 1
ATOM 884 N N . ALA A 1 121 ? 0.369 -24.578 -11.797 1 96.88 121 ALA A N 1
ATOM 885 C CA . ALA A 1 121 ? 0.832 -25.188 -10.547 1 96.88 121 ALA A CA 1
ATOM 886 C C . ALA A 1 121 ? 0.896 -24.156 -9.43 1 96.88 121 ALA A C 1
ATOM 888 O O . ALA A 1 121 ? 1.93 -24 -8.773 1 96.88 121 ALA A O 1
ATOM 889 N N . TYR A 1 122 ? -0.167 -23.562 -9.148 1 96.12 122 TYR A N 1
ATOM 890 C CA . TYR A 1 122 ? -0.335 -22.75 -7.938 1 96.12 122 TYR A CA 1
ATOM 891 C C . TYR A 1 122 ? -0.815 -23.609 -6.773 1 96.12 122 TYR A C 1
ATOM 893 O O . TYR A 1 122 ? -2.02 -23.781 -6.578 1 96.12 122 TYR A O 1
ATOM 901 N N . TYR A 1 123 ? 0.071 -24.047 -5.953 1 93 123 TYR A N 1
ATOM 902 C CA . TYR A 1 123 ? -0.194 -25.062 -4.938 1 93 123 TYR A CA 1
ATOM 903 C C . TYR A 1 123 ? -0.829 -24.438 -3.699 1 93 123 TYR A C 1
ATOM 905 O O . TYR A 1 123 ? -1.487 -25.125 -2.92 1 93 123 TYR A O 1
ATOM 913 N N . ALA A 1 124 ? -0.704 -23.172 -3.523 1 91.5 124 ALA A N 1
ATOM 914 C CA . ALA A 1 124 ? -0.981 -22.547 -2.232 1 91.5 124 ALA A CA 1
ATOM 915 C C . ALA A 1 124 ? -2.477 -22.547 -1.929 1 91.5 124 ALA A C 1
ATOM 917 O O . ALA A 1 124 ? -2.883 -22.422 -0.772 1 91.5 124 ALA A O 1
ATOM 918 N N . ARG A 1 125 ? -3.291 -22.688 -2.938 1 93 125 ARG A N 1
ATOM 919 C CA . ARG A 1 125 ? -4.738 -22.688 -2.752 1 93 125 ARG A CA 1
ATOM 920 C C . ARG A 1 125 ? -5.176 -23.891 -1.904 1 93 125 ARG A C 1
ATOM 922 O O . ARG A 1 125 ? -6.27 -23.891 -1.338 1 93 125 ARG A O 1
ATOM 929 N N . TRP A 1 126 ? -4.293 -24.891 -1.797 1 91.94 126 TRP A N 1
ATOM 930 C CA . TRP A 1 126 ? -4.656 -26.109 -1.065 1 91.94 126 TRP A CA 1
ATOM 931 C C . TRP A 1 126 ? -4.145 -26.047 0.369 1 91.94 126 TRP A C 1
ATOM 933 O O . TRP A 1 126 ? -4.445 -26.922 1.179 1 91.94 126 TRP A O 1
ATOM 943 N N . LEU A 1 127 ? -3.369 -25.078 0.687 1 88.62 127 LEU A N 1
ATOM 944 C CA . LEU A 1 127 ? -2.871 -24.969 2.055 1 88.62 127 LEU A CA 1
ATOM 945 C C . LEU A 1 127 ? -4.023 -24.797 3.039 1 88.62 127 LEU A C 1
ATOM 947 O O . LEU A 1 127 ? -4.949 -24.016 2.783 1 88.62 127 LEU A O 1
ATOM 951 N N . PRO A 1 128 ? -3.934 -25.484 4.137 1 85.56 128 PRO A N 1
ATOM 952 C CA . PRO A 1 128 ? -5.027 -25.422 5.109 1 85.56 128 PRO A CA 1
ATOM 953 C C . PRO A 1 128 ? -5.344 -23.984 5.539 1 85.56 128 PRO A C 1
ATOM 955 O O . PRO A 1 128 ? -6.516 -23.625 5.68 1 85.56 128 PRO A O 1
ATOM 958 N N . LYS A 1 129 ? -4.41 -23.172 5.715 1 84.94 129 LYS A N 1
ATOM 959 C CA . LYS A 1 129 ? -4.621 -21.781 6.121 1 84.94 129 LYS A CA 1
ATOM 960 C C . LYS A 1 129 ? -5.414 -21.016 5.066 1 84.94 129 LYS A C 1
ATOM 962 O O . LYS A 1 129 ? -6.262 -20.188 5.402 1 84.94 129 LYS A O 1
ATOM 967 N N . VAL A 1 130 ? -5.156 -21.281 3.852 1 90.56 130 VAL A N 1
ATOM 968 C CA . VAL A 1 130 ? -5.816 -20.594 2.754 1 90.56 130 VAL A CA 1
ATOM 969 C C . VAL A 1 130 ? -7.266 -21.062 2.641 1 90.56 130 VAL A C 1
ATOM 971 O O . VAL A 1 130 ? -8.18 -20.25 2.451 1 90.56 130 VAL A O 1
ATOM 974 N N . ARG A 1 131 ? -7.426 -22.344 2.793 1 90.75 131 ARG A N 1
ATOM 975 C CA . ARG A 1 131 ? -8.781 -22.891 2.773 1 90.75 131 ARG A CA 1
ATOM 976 C C . ARG A 1 131 ? -9.609 -22.344 3.926 1 90.75 131 ARG A C 1
ATOM 978 O O . ARG A 1 131 ? -10.797 -22.047 3.76 1 90.75 131 ARG A O 1
ATOM 985 N N . GLU A 1 132 ? -8.992 -22.203 5.008 1 87.44 132 GLU A N 1
ATOM 986 C CA . GLU A 1 132 ? -9.672 -21.609 6.152 1 87.44 132 GLU A CA 1
ATOM 987 C C . GLU A 1 132 ? -10.039 -20.141 5.879 1 87.44 132 GLU A C 1
ATOM 989 O O . GLU A 1 132 ? -11.141 -19.703 6.203 1 87.44 132 GLU A O 1
ATOM 994 N N . MET A 1 133 ? -9.164 -19.391 5.332 1 89.38 133 MET A N 1
ATOM 995 C CA . MET A 1 133 ? -9.445 -18.016 4.957 1 89.38 133 MET A CA 1
ATOM 996 C C . MET A 1 133 ? -10.656 -17.938 4.027 1 89.38 133 MET A C 1
ATOM 998 O O . MET A 1 133 ? -11.539 -17.109 4.215 1 89.38 133 MET A O 1
ATOM 1002 N N . LYS A 1 134 ? -10.641 -18.781 3.078 1 93.81 134 LYS A N 1
ATOM 1003 C CA . LYS A 1 134 ? -11.75 -18.812 2.125 1 93.81 134 LYS A CA 1
ATOM 1004 C C . LYS A 1 134 ? -13.07 -19.094 2.828 1 93.81 134 LYS A C 1
ATOM 1006 O O . LYS A 1 134 ? -14.078 -18.438 2.545 1 93.81 134 LYS A O 1
ATOM 1011 N N . ARG A 1 135 ? -13.039 -20.062 3.705 1 92.12 135 ARG A N 1
ATOM 1012 C CA . ARG A 1 135 ? -14.234 -20.375 4.477 1 92.12 135 ARG A CA 1
ATOM 1013 C C . ARG A 1 135 ? -14.727 -19.172 5.254 1 92.12 135 ARG A C 1
ATOM 1015 O O . ARG A 1 135 ? -15.914 -18.828 5.203 1 92.12 135 ARG A O 1
ATOM 1022 N N . LEU A 1 136 ? -13.867 -18.516 5.922 1 88.88 136 LEU A N 1
ATOM 1023 C CA . LEU A 1 136 ? -14.219 -17.344 6.723 1 88.88 136 LEU A CA 1
ATOM 1024 C C . LEU A 1 136 ? -14.812 -16.25 5.852 1 88.88 136 LEU A C 1
ATOM 1026 O O . LEU A 1 136 ? -15.773 -15.578 6.254 1 88.88 136 LEU A O 1
ATOM 1030 N N . LEU A 1 137 ? -14.25 -16.047 4.711 1 93.31 137 LEU A N 1
ATOM 1031 C CA . LEU A 1 137 ? -14.742 -15.023 3.789 1 93.31 137 LEU A CA 1
ATOM 1032 C C . LEU A 1 137 ? -16.125 -15.383 3.27 1 93.31 137 LEU A C 1
ATOM 1034 O O . LEU A 1 137 ? -17.016 -14.523 3.188 1 93.31 137 LEU A O 1
ATOM 1038 N N . ASN A 1 138 ? -16.328 -16.625 2.932 1 94.06 138 ASN A N 1
ATOM 1039 C CA . ASN A 1 138 ? -17.625 -17.094 2.455 1 94.06 138 ASN A CA 1
ATOM 1040 C C . ASN A 1 138 ? -18.703 -16.938 3.527 1 94.06 138 ASN A C 1
ATOM 1042 O O . ASN A 1 138 ? -19.875 -16.672 3.211 1 94.06 138 ASN A O 1
ATOM 1046 N N . GLU A 1 139 ? -18.266 -17.109 4.715 1 92.31 139 GLU A N 1
ATOM 1047 C CA . GLU A 1 139 ? -19.203 -17 5.84 1 92.31 139 GLU A CA 1
ATOM 1048 C C . GLU A 1 139 ? -19.375 -15.539 6.246 1 92.31 139 GLU A C 1
ATOM 1050 O O . GLU A 1 139 ? -20.078 -15.242 7.223 1 92.31 139 GLU A O 1
ATOM 1055 N N . GLN A 1 140 ? -18.719 -14.664 5.617 1 91.94 140 GLN A N 1
ATOM 1056 C CA . GLN A 1 140 ? -18.797 -13.227 5.836 1 91.94 140 GLN A CA 1
ATOM 1057 C C . GLN A 1 140 ? -18.359 -12.852 7.246 1 91.94 140 GLN A C 1
ATOM 1059 O O . GLN A 1 140 ? -18.891 -11.93 7.852 1 91.94 140 GLN A O 1
ATOM 1064 N N . THR A 1 141 ? -17.406 -13.664 7.699 1 88.38 141 THR A N 1
ATOM 1065 C CA . THR A 1 141 ? -16.875 -13.43 9.039 1 88.38 141 THR A CA 1
ATOM 1066 C C . THR A 1 141 ? -16.234 -12.055 9.133 1 88.38 141 THR A C 1
ATOM 1068 O O . THR A 1 141 ? -16.234 -11.43 10.195 1 88.38 141 THR A O 1
ATOM 1071 N N . LEU A 1 142 ? -15.727 -11.508 8.062 1 91.38 142 LEU A N 1
ATOM 1072 C CA . LEU A 1 142 ? -15.055 -10.219 8.07 1 91.38 142 LEU A CA 1
ATOM 1073 C C . LEU A 1 142 ? -16 -9.102 7.652 1 91.38 142 LEU A C 1
ATOM 1075 O O . LEU A 1 142 ? -15.617 -7.938 7.594 1 91.38 142 LEU A O 1
ATOM 1079 N N . GLY A 1 143 ? -17.281 -9.414 7.402 1 92.62 143 GLY A N 1
ATOM 1080 C CA . GLY A 1 143 ? -18.109 -8.453 6.703 1 92.62 143 GLY A CA 1
ATOM 1081 C C . GLY A 1 143 ? -17.641 -8.18 5.281 1 92.62 143 GLY A C 1
ATOM 1082 O O . GLY A 1 143 ? -17.188 -9.094 4.59 1 92.62 143 GLY A O 1
ATOM 1083 N N . THR A 1 144 ? -17.797 -6.988 4.883 1 93.19 144 THR A N 1
ATOM 1084 C CA . THR A 1 144 ? -17.297 -6.609 3.564 1 93.19 144 THR A CA 1
ATOM 1085 C C . THR A 1 144 ? -15.805 -6.32 3.617 1 93.19 144 THR A C 1
ATOM 1087 O O . THR A 1 144 ? -15.359 -5.477 4.398 1 93.19 144 THR A O 1
ATOM 1090 N N . VAL A 1 145 ? -15.078 -7.051 2.811 1 95.19 145 VAL A N 1
ATOM 1091 C CA . VAL A 1 145 ? -13.648 -6.773 2.746 1 95.19 145 VAL A CA 1
ATOM 1092 C C . VAL A 1 145 ? -13.406 -5.441 2.033 1 95.19 145 VAL A C 1
ATOM 1094 O O . VAL A 1 145 ? -13.859 -5.246 0.903 1 95.19 145 VAL A O 1
ATOM 1097 N N . VAL A 1 146 ? -12.664 -4.535 2.664 1 94.75 146 VAL A N 1
ATOM 1098 C CA . VAL A 1 146 ? -12.484 -3.209 2.086 1 94.75 146 VAL A CA 1
ATOM 1099 C C . VAL A 1 146 ? -11.016 -3.018 1.686 1 94.75 146 VAL A C 1
ATOM 1101 O O . VAL A 1 146 ? -10.711 -2.197 0.818 1 94.75 146 VAL A O 1
ATOM 1104 N N . ARG A 1 147 ? -10.172 -3.775 2.305 1 96.06 147 ARG A N 1
ATOM 1105 C CA . ARG A 1 147 ? -8.75 -3.58 2.053 1 96.06 147 ARG A CA 1
ATOM 1106 C C . ARG A 1 147 ? -7.992 -4.902 2.129 1 96.06 147 ARG A C 1
ATOM 1108 O O . ARG A 1 147 ? -8.273 -5.734 2.994 1 96.06 147 ARG A O 1
ATOM 1115 N N . ALA A 1 148 ? -7.109 -5.051 1.259 1 96.12 148 ALA A N 1
ATOM 1116 C CA . ALA A 1 148 ? -6.082 -6.09 1.301 1 96.12 148 ALA A CA 1
ATOM 1117 C C . ALA A 1 148 ? -4.688 -5.488 1.162 1 96.12 148 ALA A C 1
ATOM 1119 O O . ALA A 1 148 ? -4.492 -4.516 0.429 1 96.12 148 ALA A O 1
ATOM 1120 N N . HIS A 1 149 ? -3.75 -6.02 1.888 1 95.56 149 HIS A N 1
ATOM 1121 C CA . HIS A 1 149 ? -2.371 -5.551 1.833 1 95.56 149 HIS A CA 1
ATOM 1122 C C . HIS A 1 149 ? -1.391 -6.719 1.855 1 95.56 149 HIS A C 1
ATOM 1124 O O . HIS A 1 149 ? -1.438 -7.555 2.76 1 95.56 149 HIS A O 1
ATOM 1130 N N . VAL A 1 150 ? -0.565 -6.785 0.883 1 94.31 150 VAL A N 1
ATOM 1131 C CA . VAL A 1 150 ? 0.478 -7.801 0.792 1 94.31 150 VAL A CA 1
ATOM 1132 C C . VAL A 1 150 ? 1.827 -7.137 0.528 1 94.31 150 VAL A C 1
ATOM 1134 O O . VAL A 1 150 ? 1.954 -6.316 -0.385 1 94.31 150 VAL A O 1
ATOM 1137 N N . ALA A 1 151 ? 2.791 -7.461 1.326 1 93.12 151 ALA A N 1
ATOM 1138 C CA . ALA A 1 151 ? 4.148 -6.957 1.148 1 93.12 151 ALA A CA 1
ATOM 1139 C C . ALA A 1 151 ? 5.16 -8.102 1.12 1 93.12 151 ALA A C 1
ATOM 1141 O O . ALA A 1 151 ? 5.254 -8.875 2.074 1 93.12 151 ALA A O 1
ATOM 1142 N N . GLN A 1 152 ? 5.738 -8.219 0.043 1 90.88 152 GLN A N 1
ATOM 1143 C CA . GLN A 1 152 ? 6.863 -9.141 -0.11 1 90.88 152 GLN A CA 1
ATOM 1144 C C . GLN A 1 152 ? 8.188 -8.375 -0.193 1 90.88 152 GLN A C 1
ATOM 1146 O O . GLN A 1 152 ? 8.633 -8.016 -1.284 1 90.88 152 GLN A O 1
ATOM 1151 N N . LEU A 1 153 ? 8.828 -8.258 0.92 1 88.69 153 LEU A N 1
ATOM 1152 C CA . LEU A 1 153 ? 10.055 -7.477 1.039 1 88.69 153 LEU A CA 1
ATOM 1153 C C . LEU A 1 153 ? 11.242 -8.375 1.354 1 88.69 153 LEU A C 1
ATOM 1155 O O . LEU A 1 153 ? 11.172 -9.219 2.248 1 88.69 153 LEU A O 1
ATOM 1159 N N . SER A 1 154 ? 12.227 -8.258 0.554 1 85.69 154 SER A N 1
ATOM 1160 C CA . SER A 1 154 ? 13.398 -9.109 0.727 1 85.69 154 SER A CA 1
ATOM 1161 C C . SER A 1 154 ? 14.648 -8.453 0.143 1 85.69 154 SER A C 1
ATOM 1163 O O . SER A 1 154 ? 14.586 -7.332 -0.368 1 85.69 154 SER A O 1
ATOM 1165 N N . GLU A 1 155 ? 15.688 -9.086 0.422 1 83.81 155 GLU A N 1
ATOM 1166 C CA . GLU A 1 155 ? 16.922 -8.773 -0.287 1 83.81 155 GLU A CA 1
ATOM 1167 C C . GLU A 1 155 ? 17.281 -9.875 -1.278 1 83.81 155 GLU A C 1
ATOM 1169 O O . GLU A 1 155 ? 17.406 -11.047 -0.901 1 83.81 155 GLU A O 1
ATOM 1174 N N . PHE A 1 156 ? 17.281 -9.492 -2.475 1 78.88 156 PHE A N 1
ATOM 1175 C CA . PHE A 1 156 ? 17.719 -10.375 -3.545 1 78.88 156 PHE A CA 1
ATOM 1176 C C . PHE A 1 156 ? 18.766 -9.688 -4.418 1 78.88 156 PHE A C 1
ATOM 1178 O O . PHE A 1 156 ? 18.453 -8.75 -5.145 1 78.88 156 PHE A O 1
ATOM 1185 N N . ASN A 1 157 ? 19.984 -10.016 -4.25 1 77.5 157 ASN A N 1
ATOM 1186 C CA . ASN A 1 157 ? 21.109 -9.445 -4.984 1 77.5 157 ASN A CA 1
ATOM 1187 C C . ASN A 1 157 ? 22.078 -10.523 -5.426 1 77.5 157 ASN A C 1
ATOM 1189 O O . ASN A 1 157 ? 23.188 -10.617 -4.891 1 77.5 157 ASN A O 1
ATOM 1193 N N . PRO A 1 158 ? 21.625 -11.203 -6.43 1 74.31 158 PRO A N 1
ATOM 1194 C CA . PRO A 1 158 ? 22.5 -12.297 -6.871 1 74.3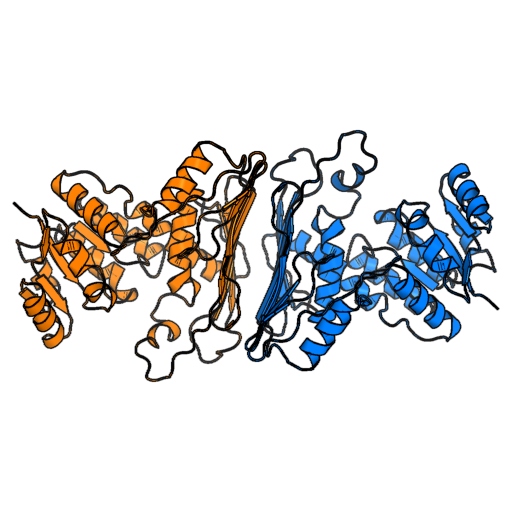1 158 PRO A CA 1
ATOM 1195 C C . PRO A 1 158 ? 23.781 -11.797 -7.539 1 74.31 158 PRO A C 1
ATOM 1197 O O . PRO A 1 158 ? 23.75 -10.789 -8.25 1 74.31 158 PRO A O 1
ATOM 1200 N N . ALA A 1 159 ? 24.844 -12.578 -7.25 1 75.75 159 ALA A N 1
ATOM 1201 C CA . ALA A 1 159 ? 26.109 -12.312 -7.938 1 75.75 159 ALA A CA 1
ATOM 1202 C C . ALA A 1 159 ? 26 -12.625 -9.43 1 75.75 159 ALA A C 1
ATOM 1204 O O . ALA A 1 159 ? 25.047 -13.273 -9.859 1 75.75 159 ALA A O 1
ATOM 1205 N N . ALA A 1 160 ? 26.875 -12.07 -10.125 1 73.69 160 ALA A N 1
ATOM 1206 C CA . ALA A 1 160 ? 26.859 -12.219 -11.578 1 73.69 160 ALA A CA 1
ATOM 1207 C C . ALA A 1 160 ? 26.891 -13.688 -11.977 1 73.69 160 ALA A C 1
ATOM 1209 O O . ALA A 1 160 ? 26.328 -14.07 -13.008 1 73.69 160 ALA A O 1
ATOM 1210 N N . ASP A 1 161 ? 27.453 -14.508 -11.18 1 71.88 161 ASP A N 1
ATOM 1211 C CA . ASP A 1 161 ? 27.625 -15.914 -11.523 1 71.88 161 ASP A CA 1
ATOM 1212 C C . ASP A 1 161 ? 26.562 -16.781 -10.828 1 71.88 161 ASP A C 1
ATOM 1214 O O . ASP A 1 161 ? 26.594 -18.016 -10.945 1 71.88 161 ASP A O 1
ATOM 1218 N N . ASP A 1 162 ? 25.625 -16.141 -10.211 1 76.75 162 ASP A N 1
ATOM 1219 C CA . ASP A 1 162 ? 24.562 -16.859 -9.531 1 76.75 162 ASP A CA 1
ATOM 1220 C C . ASP A 1 162 ? 23.562 -17.438 -10.531 1 76.75 162 ASP A C 1
ATOM 1222 O O . ASP A 1 162 ? 23.125 -16.75 -11.461 1 76.75 162 ASP A O 1
ATOM 1226 N N . PRO A 1 163 ? 23.281 -18.75 -10.398 1 65.88 163 PRO A N 1
ATOM 1227 C CA . PRO A 1 163 ? 22.344 -19.391 -11.305 1 65.88 163 PRO A CA 1
ATOM 1228 C C . PRO A 1 163 ? 20.984 -18.703 -11.328 1 65.88 163 PRO A C 1
ATOM 1230 O O . PRO A 1 163 ? 20.188 -18.906 -12.25 1 65.88 163 PRO A O 1
ATOM 1233 N N . LYS A 1 164 ? 20.75 -17.859 -10.406 1 69.69 164 LYS A N 1
ATOM 1234 C CA . LYS A 1 164 ? 19.453 -17.203 -10.328 1 69.69 164 LYS A CA 1
ATOM 1235 C C . LYS A 1 164 ? 19.484 -15.828 -11.008 1 69.69 164 LYS A C 1
ATOM 1237 O O . LYS A 1 164 ? 18.484 -15.109 -11.016 1 69.69 164 LYS A O 1
ATOM 1242 N N . ILE A 1 165 ? 20.547 -15.539 -11.648 1 71.25 165 ILE A N 1
ATOM 1243 C CA . ILE A 1 165 ? 20.766 -14.227 -12.25 1 71.25 165 ILE A CA 1
ATOM 1244 C C . ILE A 1 165 ? 19.734 -14 -13.359 1 71.25 165 ILE A C 1
ATOM 1246 O O . ILE A 1 165 ? 19.422 -12.852 -13.695 1 71.25 165 ILE A O 1
ATOM 1250 N N . TRP A 1 166 ? 19.25 -15.086 -13.898 1 66.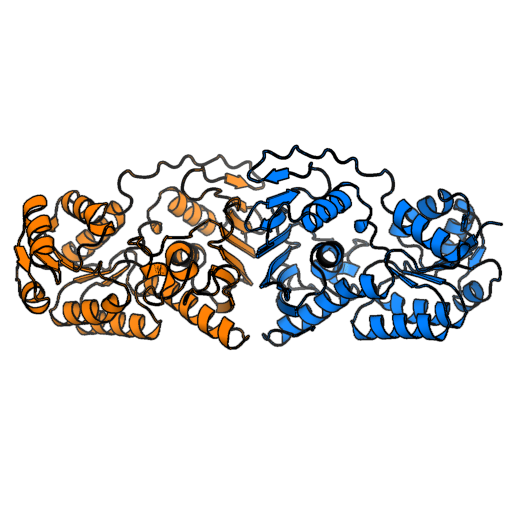31 166 TRP A N 1
ATOM 1251 C CA . TRP A 1 166 ? 18.281 -14.992 -14.984 1 66.31 166 TRP A CA 1
ATOM 1252 C C . TRP A 1 166 ? 17.031 -14.242 -14.547 1 66.31 166 TRP A C 1
ATOM 1254 O O . TRP A 1 166 ? 16.312 -13.664 -15.367 1 66.31 166 TRP A O 1
ATOM 1264 N N . ARG A 1 167 ? 16.703 -14.172 -13.297 1 69.25 167 ARG A N 1
ATOM 1265 C CA . ARG A 1 167 ? 15.523 -13.516 -12.742 1 69.25 167 ARG A CA 1
ATOM 1266 C C . ARG A 1 167 ? 15.594 -12 -12.945 1 69.25 167 ARG A C 1
ATOM 1268 O O . ARG A 1 167 ? 14.562 -11.328 -12.961 1 69.25 167 ARG A O 1
ATOM 1275 N N . VAL A 1 168 ? 16.859 -11.539 -13.18 1 71.38 168 VAL A N 1
ATOM 1276 C CA . VAL A 1 168 ? 16.984 -10.086 -13.234 1 71.38 168 VAL A CA 1
ATOM 1277 C C . VAL A 1 168 ? 17.359 -9.656 -14.648 1 71.38 168 VAL A C 1
ATOM 1279 O O . VAL A 1 168 ? 17.484 -8.461 -14.922 1 71.38 168 VAL A O 1
ATOM 1282 N N . ARG A 1 169 ? 17.672 -10.547 -15.508 1 67.12 169 ARG A N 1
ATOM 1283 C CA . ARG A 1 169 ? 18.109 -10.227 -16.859 1 67.12 169 ARG A CA 1
ATOM 1284 C C . ARG A 1 169 ? 16.953 -10.297 -17.844 1 67.12 169 ARG A C 1
ATOM 1286 O O . ARG A 1 169 ? 17.156 -10.531 -19.047 1 67.12 169 ARG A O 1
ATOM 1293 N N . GLY A 1 170 ? 15.672 -10.047 -17.422 1 60.19 170 GLY A N 1
ATOM 1294 C CA . GLY A 1 170 ? 14.539 -9.789 -18.297 1 60.19 170 GLY A CA 1
ATOM 1295 C C . GLY A 1 170 ? 13.828 -11.055 -18.75 1 60.19 170 GLY A C 1
ATOM 1296 O O . GLY A 1 170 ? 12.695 -11 -19.234 1 60.19 170 GLY A O 1
ATOM 1297 N N . ARG A 1 171 ? 14.391 -12.18 -18.641 1 56.22 171 ARG A N 1
ATOM 1298 C CA . ARG A 1 171 ? 13.805 -13.391 -19.203 1 56.22 171 ARG A CA 1
ATOM 1299 C C . ARG A 1 171 ? 12.688 -13.93 -18.312 1 56.22 171 ARG A C 1
ATOM 1301 O O . ARG A 1 171 ? 11.945 -14.828 -18.719 1 56.22 171 ARG A O 1
ATOM 1308 N N . ALA A 1 172 ? 12.648 -13.438 -17.188 1 56.72 172 ALA A N 1
ATOM 1309 C CA . ALA A 1 172 ? 11.789 -14.055 -16.172 1 56.72 172 ALA A CA 1
ATOM 1310 C C . ALA A 1 172 ? 10.445 -13.328 -16.094 1 56.72 172 ALA A C 1
ATOM 1312 O O . ALA A 1 172 ? 9.594 -13.688 -15.273 1 56.72 172 ALA A O 1
ATOM 1313 N N . GLY A 1 173 ? 10.047 -12.539 -17.094 1 59.03 173 GLY A N 1
ATOM 1314 C CA . GLY A 1 173 ? 8.695 -12.016 -17.203 1 59.03 173 GLY A CA 1
ATOM 1315 C C . GLY A 1 173 ? 8.398 -10.922 -16.188 1 59.03 173 GLY A C 1
ATOM 1316 O O . GLY A 1 173 ? 7.27 -10.445 -16.094 1 59.03 173 GLY A O 1
ATOM 1317 N N . GLY A 1 174 ? 9.344 -10.547 -15.375 1 62.66 174 GLY A N 1
ATOM 1318 C CA . GLY A 1 174 ? 8.891 -9.445 -14.539 1 62.66 174 GLY A CA 1
ATOM 1319 C C . GLY A 1 174 ? 9.477 -9.484 -13.133 1 62.66 174 GLY A C 1
ATOM 1320 O O . GLY A 1 174 ? 9.758 -10.562 -12.602 1 62.66 174 GLY A O 1
ATOM 1321 N N . GLY A 1 175 ? 10.375 -8.906 -12.742 1 77.31 175 GLY A N 1
ATOM 1322 C CA . GLY A 1 175 ? 10.969 -8.547 -11.461 1 77.31 175 GLY A CA 1
ATOM 1323 C C . GLY A 1 175 ? 10.383 -9.32 -10.297 1 77.31 175 GLY A C 1
ATOM 1324 O O . GLY A 1 175 ? 9.961 -10.469 -10.453 1 77.31 175 GLY A O 1
ATOM 1325 N N . ALA A 1 176 ? 10.383 -8.875 -9.141 1 82.81 176 ALA A N 1
ATOM 1326 C CA . ALA A 1 176 ? 9.914 -9.477 -7.898 1 82.81 176 ALA A CA 1
ATOM 1327 C C . ALA A 1 176 ? 8.422 -9.805 -7.98 1 82.81 176 ALA A C 1
ATOM 1329 O O . ALA A 1 176 ? 7.969 -10.789 -7.398 1 82.81 176 ALA A O 1
ATOM 1330 N N . LEU A 1 177 ? 7.664 -9.102 -8.781 1 88.06 177 LEU A N 1
ATOM 1331 C CA . LEU A 1 177 ? 6.223 -9.281 -8.93 1 88.06 177 LEU A CA 1
ATOM 1332 C C . LEU A 1 177 ? 5.902 -10.594 -9.633 1 88.06 177 LEU A C 1
ATOM 1334 O O . LEU A 1 177 ? 5.078 -11.375 -9.156 1 88.06 177 LEU A O 1
ATOM 1338 N N . ALA A 1 178 ? 6.59 -10.859 -10.695 1 84.44 178 ALA A N 1
ATOM 1339 C CA . ALA A 1 178 ? 6.336 -12.086 -11.445 1 84.44 178 ALA A CA 1
ATOM 1340 C C . ALA A 1 178 ? 6.855 -13.305 -10.695 1 84.44 178 ALA A C 1
ATOM 1342 O O . ALA A 1 178 ? 6.234 -14.367 -10.719 1 84.44 178 ALA A O 1
ATOM 1343 N N . ASP A 1 179 ? 7.879 -13.133 -10.008 1 81.12 179 ASP A N 1
ATOM 1344 C CA . ASP A 1 179 ? 8.531 -14.258 -9.336 1 81.12 179 ASP A CA 1
ATOM 1345 C C . ASP A 1 179 ? 7.793 -14.625 -8.047 1 81.12 179 ASP A C 1
ATOM 1347 O O . ASP A 1 179 ? 7.277 -15.734 -7.922 1 81.12 179 ASP A O 1
ATOM 1351 N N . VAL A 1 180 ? 7.684 -13.672 -7.18 1 82.56 180 VAL A N 1
ATOM 1352 C CA . VAL A 1 180 ? 7.125 -13.969 -5.867 1 82.56 180 VAL A CA 1
ATOM 1353 C C . VAL A 1 180 ? 5.695 -13.43 -5.785 1 82.56 180 VAL A C 1
ATOM 1355 O O . VAL A 1 180 ? 4.84 -14.031 -5.125 1 82.56 180 VAL A O 1
ATOM 1358 N N . GLY A 1 181 ? 5.469 -12.406 -6.434 1 89.62 181 GLY A N 1
ATOM 1359 C CA . GLY A 1 181 ? 4.168 -11.758 -6.371 1 89.62 181 GLY A CA 1
ATOM 1360 C C . GLY A 1 181 ? 3.07 -12.547 -7.059 1 89.62 181 GLY A C 1
ATOM 1361 O O . GLY A 1 181 ? 1.896 -12.43 -6.703 1 89.62 181 GLY A O 1
ATOM 1362 N N . SER A 1 182 ? 3.439 -13.383 -7.984 1 92.25 182 SER A N 1
ATOM 1363 C CA . SER A 1 182 ? 2.439 -14.141 -8.727 1 92.25 182 SER A CA 1
ATOM 1364 C C . SER A 1 182 ? 1.675 -15.094 -7.809 1 92.25 182 SER A C 1
ATOM 1366 O O . SER A 1 182 ? 0.466 -15.273 -7.965 1 92.25 182 SER A O 1
ATOM 1368 N N . HIS A 1 183 ? 2.363 -15.695 -6.828 1 92.19 183 HIS A N 1
ATOM 1369 C CA . HIS A 1 183 ? 1.709 -16.562 -5.852 1 92.19 183 HIS A CA 1
ATOM 1370 C C . HIS A 1 183 ? 0.669 -15.789 -5.047 1 92.19 183 HIS A C 1
ATOM 1372 O O . HIS A 1 183 ? -0.42 -16.297 -4.777 1 92.19 183 HIS A O 1
ATOM 1378 N N . ARG A 1 184 ? 1.02 -14.609 -4.727 1 92.81 184 ARG A N 1
ATOM 1379 C CA . ARG A 1 184 ? 0.13 -13.789 -3.912 1 92.81 184 ARG A CA 1
ATOM 1380 C C . ARG A 1 184 ? -1.071 -13.312 -4.723 1 92.81 184 ARG A C 1
ATOM 1382 O O . ARG A 1 184 ? -2.199 -13.305 -4.223 1 92.81 184 ARG A O 1
ATOM 1389 N N . LEU A 1 185 ? -0.762 -12.922 -5.898 1 94.94 185 LEU A N 1
ATOM 1390 C CA . LEU A 1 185 ? -1.842 -12.477 -6.77 1 94.94 185 LEU A CA 1
ATOM 1391 C C . LEU A 1 185 ? -2.818 -13.617 -7.051 1 94.94 185 LEU A C 1
ATOM 1393 O O . LEU A 1 185 ? -4.031 -13.398 -7.094 1 94.94 185 LEU A O 1
ATOM 1397 N N . ASP A 1 186 ? -2.285 -14.781 -7.23 1 95.75 186 ASP A N 1
ATOM 1398 C CA . ASP A 1 186 ? -3.137 -15.953 -7.43 1 95.75 186 ASP A CA 1
ATOM 1399 C C . ASP A 1 186 ? -4.031 -16.188 -6.215 1 95.75 186 ASP A C 1
ATOM 1401 O O . ASP A 1 186 ? -5.242 -16.391 -6.359 1 95.75 186 ASP A O 1
ATOM 1405 N N . LEU A 1 187 ? -3.451 -16.156 -5.07 1 93.88 187 LEU A N 1
ATOM 1406 C CA . LEU A 1 187 ? -4.203 -16.375 -3.836 1 93.88 187 LEU A CA 1
ATOM 1407 C C . LEU A 1 187 ? -5.293 -15.312 -3.684 1 93.88 187 LEU A C 1
ATOM 1409 O O . LEU A 1 187 ? -6.41 -15.633 -3.266 1 93.88 187 LEU A O 1
ATOM 1413 N N . LEU A 1 188 ? -4.992 -14.156 -4.004 1 93.81 188 LEU A N 1
ATOM 1414 C CA . LEU A 1 188 ? -5.957 -13.062 -3.863 1 93.81 188 LEU A CA 1
ATOM 1415 C C . LEU A 1 188 ? -7.098 -13.219 -4.859 1 93.81 188 LEU A C 1
ATOM 1417 O O . LEU A 1 188 ? -8.25 -12.906 -4.547 1 93.81 188 LEU A O 1
ATOM 1421 N N . HIS A 1 189 ? -6.773 -13.664 -6.043 1 95 189 HIS A N 1
ATOM 1422 C CA . HIS A 1 189 ? -7.84 -13.977 -6.988 1 95 189 HIS A CA 1
ATOM 1423 C C . HIS A 1 189 ? -8.75 -15.07 -6.441 1 95 189 HIS A C 1
ATOM 1425 O O . HIS A 1 189 ? -9.977 -14.969 -6.539 1 95 189 HIS A O 1
ATOM 1431 N N . TYR A 1 190 ? -8.164 -16.078 -5.891 1 96.44 190 TYR A N 1
ATOM 1432 C CA . TYR A 1 190 ? -8.922 -17.172 -5.301 1 96.44 190 TYR A CA 1
ATOM 1433 C C . TYR A 1 190 ? -9.82 -16.672 -4.176 1 96.44 190 TYR A C 1
ATOM 1435 O O . TYR A 1 190 ? -10.977 -17.078 -4.066 1 96.44 190 TYR A O 1
ATOM 1443 N N . LEU A 1 191 ? -9.312 -15.781 -3.379 1 95.5 191 LEU A N 1
ATOM 1444 C CA . LEU A 1 191 ? -9.992 -15.359 -2.158 1 95.5 191 LEU A CA 1
ATOM 1445 C C . LEU A 1 191 ? -11.008 -14.258 -2.455 1 95.5 191 LEU A C 1
ATOM 1447 O O . LEU A 1 191 ? -12.094 -14.234 -1.87 1 95.5 191 LEU A O 1
ATOM 1451 N N . LEU A 1 192 ? -10.68 -13.32 -3.393 1 95.75 192 LEU A N 1
ATOM 1452 C CA . LEU A 1 192 ? -11.469 -12.102 -3.525 1 95.75 192 LEU A CA 1
ATOM 1453 C C . LEU A 1 192 ? -12.164 -12.047 -4.883 1 95.75 192 LEU A C 1
ATOM 1455 O O . LEU A 1 192 ? -13.008 -11.18 -5.117 1 95.75 192 LEU A O 1
ATOM 1459 N N . GLY A 1 193 ? -11.82 -12.953 -5.824 1 94.5 193 GLY A N 1
ATOM 1460 C CA . GLY A 1 193 ? -12.406 -12.945 -7.156 1 94.5 193 GLY A CA 1
ATOM 1461 C C . GLY A 1 193 ? -11.633 -12.094 -8.148 1 94.5 193 GLY A C 1
ATOM 1462 O O . GLY A 1 193 ? -10.508 -11.672 -7.859 1 94.5 193 GLY A O 1
ATOM 1463 N N . PRO A 1 194 ? -12.172 -11.969 -9.367 1 93.06 194 PRO A N 1
ATOM 1464 C CA . PRO A 1 194 ? -11.469 -11.211 -10.406 1 93.06 194 PRO A CA 1
ATOM 1465 C C . PRO A 1 194 ? -11.406 -9.719 -10.117 1 93.06 194 PRO A C 1
ATOM 1467 O O . PRO A 1 194 ? -12.383 -9.141 -9.633 1 93.06 194 PRO A O 1
ATOM 1470 N N . PRO A 1 195 ? -10.25 -9.133 -10.344 1 95.62 195 PRO A N 1
ATOM 1471 C CA . PRO A 1 195 ? -10.125 -7.688 -10.156 1 95.62 195 PRO A CA 1
ATOM 1472 C C . PRO A 1 195 ? -10.82 -6.887 -11.258 1 95.62 195 PRO A C 1
ATOM 1474 O O . PRO A 1 195 ? -11.047 -7.406 -12.352 1 95.62 195 PRO A O 1
ATOM 1477 N N . ALA A 1 196 ? -11.148 -5.602 -10.984 1 96.75 196 ALA A N 1
ATOM 1478 C CA . ALA A 1 196 ? -11.789 -4.699 -11.938 1 96.75 196 ALA A CA 1
ATOM 1479 C C . ALA A 1 196 ? -10.758 -3.824 -12.641 1 96.75 196 ALA A C 1
ATOM 1481 O O . ALA A 1 196 ? -10.898 -3.514 -13.828 1 96.75 196 ALA A O 1
ATOM 1482 N N . ALA A 1 197 ? -9.734 -3.428 -11.953 1 97.62 197 ALA A N 1
ATOM 1483 C CA . ALA A 1 197 ? -8.75 -2.506 -12.508 1 97.62 197 ALA A CA 1
ATOM 1484 C C . ALA A 1 197 ? -7.41 -2.629 -11.789 1 97.62 197 ALA A C 1
ATOM 1486 O O . ALA A 1 197 ? -7.355 -3.092 -10.641 1 97.62 197 ALA A O 1
ATOM 1487 N N . VAL A 1 198 ? -6.336 -2.213 -12.531 1 98 198 VAL A N 1
ATOM 1488 C CA . VAL A 1 198 ? -4.984 -2.318 -11.992 1 98 198 VAL A CA 1
ATOM 1489 C C . VAL A 1 198 ? -4.207 -1.037 -12.289 1 98 198 VAL A C 1
ATOM 1491 O O . VAL A 1 198 ? -4.312 -0.479 -13.383 1 98 198 VAL A O 1
ATOM 1494 N N . TRP A 1 199 ? -3.535 -0.553 -11.32 1 98.06 199 TRP A N 1
ATOM 1495 C CA . TRP A 1 199 ? -2.463 0.422 -11.484 1 98.06 199 TRP A CA 1
ATOM 1496 C C . TRP A 1 199 ? -1.163 -0.091 -10.875 1 98.06 199 TRP A C 1
ATOM 1498 O O . TRP A 1 199 ? -1.186 -0.923 -9.961 1 98.06 199 TRP A O 1
ATOM 1508 N N . ALA A 1 200 ? -0.063 0.451 -11.414 1 97.81 200 ALA A N 1
ATOM 1509 C CA . ALA A 1 200 ? 1.19 -0.007 -10.82 1 97.81 200 ALA A CA 1
ATOM 1510 C C . ALA A 1 200 ? 2.324 0.972 -11.109 1 97.81 200 ALA A C 1
ATOM 1512 O O . ALA A 1 200 ? 2.252 1.752 -12.062 1 97.81 200 ALA A O 1
ATOM 1513 N N . ALA A 1 201 ? 3.258 0.998 -10.289 1 96.69 201 ALA A N 1
ATOM 1514 C CA . ALA A 1 201 ? 4.582 1.576 -10.508 1 96.69 201 ALA A CA 1
ATOM 1515 C C . ALA A 1 201 ? 5.672 0.519 -10.359 1 96.69 201 ALA A C 1
ATOM 1517 O O . ALA A 1 201 ? 5.844 -0.064 -9.289 1 96.69 201 ALA A O 1
ATOM 1518 N N . CYS A 1 202 ? 6.316 0.215 -11.398 1 94.12 202 CYS A N 1
ATOM 1519 C CA . CYS A 1 202 ? 7.414 -0.745 -11.445 1 94.12 202 CYS A CA 1
ATOM 1520 C C . CYS A 1 202 ? 8.727 -0.058 -11.812 1 94.12 202 CYS A C 1
ATOM 1522 O O . CYS A 1 202 ? 8.922 0.341 -12.961 1 94.12 202 CYS A O 1
ATOM 1524 N N . ASP A 1 203 ? 9.633 0.038 -10.812 1 92.56 203 ASP A N 1
ATOM 1525 C CA . ASP A 1 203 ? 10.836 0.838 -11.016 1 92.56 203 ASP A CA 1
ATOM 1526 C C . ASP A 1 203 ? 12.094 0.048 -10.648 1 92.56 203 ASP A C 1
ATOM 1528 O O . ASP A 1 203 ? 12.008 -0.99 -9.992 1 92.56 203 ASP A O 1
ATOM 1532 N N . THR A 1 204 ? 13.195 0.407 -11.242 1 90 204 THR A N 1
ATOM 1533 C CA . THR A 1 204 ? 14.516 -0.007 -10.789 1 90 204 THR A CA 1
ATOM 1534 C C . THR A 1 204 ? 15.188 1.106 -9.992 1 90 204 THR A C 1
ATOM 1536 O O . THR A 1 204 ? 15.586 2.129 -10.555 1 90 204 THR A O 1
ATOM 1539 N N . THR A 1 205 ? 15.359 0.885 -8.695 1 88.12 205 THR A N 1
ATOM 1540 C CA . THR A 1 205 ? 15.758 1.983 -7.824 1 88.12 205 THR A CA 1
ATOM 1541 C C . THR A 1 205 ? 17.188 1.779 -7.316 1 88.12 205 THR A C 1
ATOM 1543 O O . THR A 1 205 ? 17.906 2.748 -7.055 1 88.12 205 THR A O 1
ATOM 1546 N N . THR A 1 206 ? 17.578 0.581 -7.094 1 86.5 206 THR A N 1
ATOM 1547 C CA . THR A 1 206 ? 18.875 0.292 -6.5 1 86.5 206 THR A CA 1
ATOM 1548 C C . THR A 1 206 ? 19.797 -0.38 -7.516 1 86.5 206 THR A C 1
ATOM 1550 O O . THR A 1 206 ? 20.953 0.017 -7.668 1 86.5 206 THR A O 1
ATOM 1553 N N . HIS A 1 207 ? 19.234 -1.33 -8.18 1 83.25 207 HIS A N 1
ATOM 1554 C CA . HIS A 1 207 ? 20.031 -2.105 -9.125 1 83.25 207 HIS A CA 1
ATOM 1555 C C . HIS A 1 207 ? 19.828 -1.605 -10.555 1 83.25 207 HIS A C 1
ATOM 1557 O O . HIS A 1 207 ? 19.234 -2.303 -11.383 1 83.25 207 HIS A O 1
ATOM 1563 N N . LEU A 1 208 ? 20.438 -0.59 -10.875 1 78.5 208 LEU A N 1
ATOM 1564 C CA . LEU A 1 208 ? 20.172 0.171 -12.094 1 78.5 208 LEU A CA 1
ATOM 1565 C C . LEU A 1 208 ? 20.609 -0.602 -13.328 1 78.5 208 LEU A C 1
ATOM 1567 O O . LEU A 1 208 ? 20.203 -0.282 -14.445 1 78.5 208 LEU A O 1
ATOM 1571 N N . ASP A 1 209 ? 21.312 -1.629 -13.094 1 81.19 209 ASP A N 1
ATOM 1572 C CA . ASP A 1 209 ? 21.812 -2.42 -14.219 1 81.19 209 ASP A CA 1
ATOM 1573 C C . ASP A 1 209 ? 20.859 -3.578 -14.531 1 81.19 209 ASP A C 1
ATOM 1575 O O . ASP A 1 209 ? 21.031 -4.273 -15.531 1 81.19 209 ASP A O 1
ATOM 1579 N N . TRP A 1 210 ? 19.875 -3.703 -13.68 1 81.44 210 TRP A N 1
ATOM 1580 C CA . TRP A 1 210 ? 18.938 -4.793 -13.906 1 81.44 210 TRP A CA 1
ATOM 1581 C C . TRP A 1 210 ? 17.969 -4.453 -15.031 1 81.44 210 TRP A C 1
ATOM 1583 O O . TRP A 1 210 ? 17.688 -3.281 -15.281 1 81.44 210 TRP A O 1
ATOM 1593 N N . GLN A 1 211 ? 17.547 -5.469 -15.719 1 80.31 211 GLN A N 1
ATOM 1594 C CA . GLN A 1 211 ? 16.531 -5.309 -16.75 1 80.31 211 GLN A CA 1
ATOM 1595 C C . GLN A 1 211 ? 15.133 -5.523 -16.156 1 80.31 211 GLN A C 1
ATOM 1597 O O . GLN A 1 211 ? 14.133 -5.395 -16.875 1 80.31 211 GLN A O 1
ATOM 1602 N N . SER A 1 212 ? 15.117 -5.852 -14.938 1 84.12 212 SER A N 1
ATOM 1603 C CA . SER A 1 212 ? 13.867 -6.051 -14.219 1 84.12 212 SER A CA 1
ATOM 1604 C C . SER A 1 212 ? 13.711 -5.051 -13.078 1 84.12 212 SER A C 1
ATOM 1606 O O . SER A 1 212 ? 14.703 -4.613 -12.492 1 84.12 212 SER A O 1
ATOM 1608 N N . PRO A 1 213 ? 12.469 -4.754 -12.836 1 89.38 213 PRO A N 1
ATOM 1609 C CA . PRO A 1 213 ? 12.273 -3.873 -11.688 1 89.38 213 PRO A CA 1
ATOM 1610 C C . PRO A 1 213 ? 12.672 -4.527 -10.367 1 89.38 213 PRO A C 1
ATOM 1612 O O . PRO A 1 213 ? 12.57 -5.75 -10.227 1 89.38 213 PRO A O 1
ATOM 1615 N N . ASP A 1 214 ? 13.164 -3.707 -9.43 1 90.06 214 ASP A N 1
ATOM 1616 C CA . ASP A 1 214 ? 13.484 -4.211 -8.102 1 90.06 214 ASP A CA 1
ATOM 1617 C C . ASP A 1 214 ? 12.594 -3.566 -7.039 1 90.06 214 ASP A C 1
ATOM 1619 O O . ASP A 1 214 ? 12.711 -3.875 -5.852 1 90.06 214 ASP A O 1
ATOM 1623 N N . THR A 1 215 ? 11.75 -2.646 -7.461 1 92.81 215 THR A N 1
ATOM 1624 C CA . THR A 1 215 ? 10.773 -1.962 -6.617 1 92.81 215 THR A CA 1
ATOM 1625 C C . THR A 1 215 ? 9.43 -1.845 -7.332 1 92.81 215 THR A C 1
ATOM 1627 O O . THR A 1 215 ? 9.297 -1.073 -8.281 1 92.81 215 THR A O 1
ATOM 1630 N N . GLU A 1 216 ? 8.469 -2.588 -6.809 1 95.5 216 GLU A N 1
ATOM 1631 C CA . GLU A 1 216 ? 7.188 -2.617 -7.504 1 95.5 216 GLU A CA 1
ATOM 1632 C C . GLU A 1 216 ? 6.027 -2.422 -6.531 1 95.5 216 GLU A C 1
ATOM 1634 O O . GLU A 1 216 ? 6 -3.035 -5.465 1 95.5 216 GLU A O 1
ATOM 1639 N N . THR A 1 217 ? 5.156 -1.503 -6.852 1 97.69 217 THR A N 1
ATOM 1640 C CA . THR A 1 217 ? 3.91 -1.261 -6.133 1 97.69 217 THR A CA 1
ATOM 1641 C C . THR A 1 217 ? 2.711 -1.424 -7.062 1 97.69 217 THR A C 1
ATOM 1643 O O . THR A 1 217 ? 2.633 -0.772 -8.102 1 97.69 217 THR A O 1
ATOM 1646 N N . VAL A 1 218 ? 1.821 -2.297 -6.664 1 97.81 218 VAL A N 1
ATOM 1647 C CA . VAL A 1 218 ? 0.642 -2.582 -7.473 1 97.81 218 VAL A CA 1
ATOM 1648 C C . VAL A 1 218 ? -0.622 -2.273 -6.672 1 97.81 218 VAL A C 1
ATOM 1650 O O . VAL A 1 218 ? -0.729 -2.648 -5.504 1 97.81 218 VAL A O 1
ATOM 1653 N N . PHE A 1 219 ? -1.484 -1.564 -7.297 1 98.31 219 PHE A N 1
ATOM 1654 C CA . PHE A 1 219 ? -2.832 -1.35 -6.781 1 98.31 219 PHE A CA 1
ATOM 1655 C C . PHE A 1 219 ? -3.857 -2.102 -7.625 1 98.31 219 PHE A C 1
ATOM 1657 O O . PHE A 1 219 ? -3.83 -2.031 -8.852 1 98.31 219 PHE A O 1
ATOM 1664 N N . VAL A 1 220 ? -4.703 -2.814 -6.945 1 98 220 VAL A N 1
ATOM 1665 C CA . VAL A 1 220 ? -5.793 -3.51 -7.621 1 98 220 VAL A CA 1
ATOM 1666 C C . VAL A 1 220 ? -7.129 -3.092 -7.016 1 98 220 VAL A C 1
ATOM 1668 O O . VAL A 1 220 ? -7.293 -3.094 -5.793 1 98 220 VAL A O 1
ATOM 1671 N N . ARG A 1 221 ? -8.039 -2.734 -7.871 1 97 221 ARG A N 1
ATOM 1672 C CA . ARG A 1 221 ? -9.414 -2.465 -7.457 1 97 221 ARG A CA 1
ATOM 1673 C C . ARG A 1 221 ? -10.336 -3.627 -7.82 1 97 221 ARG A C 1
ATOM 1675 O O . ARG A 1 221 ? -10.312 -4.109 -8.953 1 97 221 ARG A O 1
ATOM 1682 N N . TYR A 1 222 ? -11.055 -4.059 -6.848 1 95.94 222 TYR A N 1
ATOM 1683 C CA . TYR A 1 222 ? -12.047 -5.09 -7.113 1 95.94 222 TYR A CA 1
ATOM 1684 C C . TYR A 1 222 ? -13.422 -4.477 -7.332 1 95.94 222 TYR A C 1
ATOM 1686 O O . TYR A 1 222 ? -13.672 -3.34 -6.926 1 95.94 222 TYR A O 1
ATOM 1694 N N . ALA A 1 223 ? -14.312 -5.25 -7.961 1 90.31 223 ALA A N 1
ATOM 1695 C CA . ALA A 1 223 ? -15.672 -4.766 -8.211 1 90.31 223 ALA A CA 1
ATOM 1696 C C . ALA A 1 223 ? -16.422 -4.516 -6.906 1 90.31 223 ALA A C 1
ATOM 1698 O O . ALA A 1 223 ? -17.281 -3.643 -6.836 1 90.31 223 ALA A O 1
ATOM 1699 N N . SER A 1 224 ? -16.047 -5.238 -5.895 1 90.25 224 SER A N 1
ATOM 1700 C CA . SER A 1 224 ? -16.656 -5.102 -4.578 1 90.25 224 SER A CA 1
ATOM 1701 C C . SER A 1 224 ? -16.297 -3.771 -3.932 1 90.25 224 SER A C 1
ATOM 1703 O O . SER A 1 224 ? -16.891 -3.369 -2.938 1 90.25 224 SER A O 1
ATOM 1705 N N . GLY A 1 225 ? -15.281 -3.131 -4.473 1 91.5 225 GLY A N 1
ATOM 1706 C CA . GLY A 1 225 ? -14.789 -1.898 -3.879 1 91.5 225 GLY A CA 1
ATOM 1707 C C . GLY A 1 225 ? -13.523 -2.094 -3.072 1 91.5 225 GLY A C 1
ATOM 1708 O O . GLY A 1 225 ? -12.914 -1.122 -2.619 1 91.5 225 GLY A O 1
ATOM 1709 N N . THR A 1 226 ? -13.062 -3.324 -2.885 1 96.06 226 THR A N 1
ATOM 1710 C CA . THR A 1 226 ? -11.859 -3.641 -2.127 1 96.06 226 THR A CA 1
ATOM 1711 C C . THR A 1 226 ? -10.625 -3.043 -2.797 1 96.06 226 THR A C 1
ATOM 1713 O O . THR A 1 226 ? -10.477 -3.121 -4.016 1 96.06 226 THR A O 1
ATOM 1716 N N . HIS A 1 227 ? -9.812 -2.344 -1.999 1 97.81 227 HIS A N 1
ATOM 1717 C CA . HIS A 1 227 ? -8.5 -1.893 -2.441 1 97.81 227 HIS A CA 1
ATOM 1718 C C . HIS A 1 227 ? -7.41 -2.887 -2.043 1 97.81 227 HIS A C 1
ATOM 1720 O O . HIS A 1 227 ? -7.25 -3.197 -0.861 1 97.81 227 HIS A O 1
ATOM 1726 N N . LEU A 1 228 ? -6.684 -3.355 -3.016 1 97.69 228 LEU A N 1
ATOM 1727 C CA . LEU A 1 228 ? -5.496 -4.148 -2.729 1 97.69 228 LEU A CA 1
ATOM 1728 C C . LEU A 1 228 ? -4.227 -3.355 -3.031 1 97.69 228 LEU A C 1
ATOM 1730 O O . LEU A 1 228 ? -4.109 -2.748 -4.098 1 97.69 228 LEU A O 1
ATOM 1734 N N . THR A 1 229 ? -3.328 -3.318 -2.09 1 97.88 229 THR A N 1
ATOM 1735 C CA . THR A 1 229 ? -1.955 -2.898 -2.35 1 97.88 229 THR A CA 1
ATOM 1736 C C . THR A 1 229 ? -0.997 -4.078 -2.236 1 97.88 229 THR A C 1
ATOM 1738 O O . THR A 1 229 ? -0.974 -4.77 -1.216 1 97.88 229 THR A O 1
ATOM 1741 N N . LEU A 1 230 ? -0.312 -4.324 -3.268 1 96.81 230 LEU A N 1
ATOM 1742 C CA . LEU A 1 230 ? 0.724 -5.352 -3.305 1 96.81 230 LEU A CA 1
ATOM 1743 C C . LEU A 1 230 ? 2.088 -4.734 -3.6 1 96.81 230 LEU A C 1
ATOM 1745 O O . LEU A 1 230 ? 2.27 -4.086 -4.633 1 96.81 230 LEU A O 1
ATOM 1749 N N . VAL A 1 231 ? 3.02 -4.988 -2.709 1 96.06 231 VAL A N 1
ATOM 1750 C CA . VAL A 1 231 ? 4.355 -4.422 -2.871 1 96.06 231 VAL A CA 1
ATOM 1751 C C . VAL A 1 231 ? 5.391 -5.543 -2.904 1 96.06 231 VAL A C 1
ATOM 1753 O O . VAL A 1 231 ? 5.367 -6.445 -2.064 1 96.06 231 VAL A O 1
ATOM 1756 N N . CYS A 1 232 ? 6.246 -5.477 -3.852 1 93.12 232 CYS A N 1
ATOM 1757 C CA . CYS A 1 232 ? 7.355 -6.414 -3.998 1 93.12 232 CYS A CA 1
ATOM 1758 C C . CYS A 1 232 ? 8.68 -5.672 -4.16 1 93.12 232 CYS A C 1
ATOM 1760 O O . CYS A 1 232 ? 8.844 -4.895 -5.102 1 93.12 232 CYS A O 1
ATOM 1762 N N . ASN A 1 233 ? 9.555 -5.91 -3.242 1 91.44 233 ASN A N 1
ATOM 1763 C CA . ASN A 1 233 ? 10.875 -5.297 -3.307 1 91.44 233 ASN A CA 1
ATOM 1764 C C . ASN A 1 233 ? 11.984 -6.328 -3.125 1 91.44 233 ASN A C 1
ATOM 1766 O O . ASN A 1 233 ? 11.844 -7.258 -2.328 1 91.44 233 ASN A O 1
ATOM 1770 N N . TRP A 1 234 ? 13.102 -6.152 -3.816 1 89.94 234 TRP A N 1
ATOM 1771 C CA . TRP A 1 234 ? 14.273 -7.016 -3.672 1 89.94 234 TRP A CA 1
ATOM 1772 C C . TRP A 1 234 ? 15.43 -6.262 -3.033 1 89.94 234 TRP A C 1
ATOM 1774 O O . TRP A 1 234 ? 16.562 -6.742 -3.031 1 89.94 234 TRP A O 1
ATOM 1784 N N . ASN A 1 235 ? 15.211 -5.094 -2.51 1 90.5 235 ASN A N 1
ATOM 1785 C CA . ASN A 1 235 ? 16.266 -4.23 -2.002 1 90.5 235 ASN A CA 1
ATOM 1786 C C . ASN A 1 235 ? 15.977 -3.746 -0.587 1 90.5 235 ASN A C 1
ATOM 1788 O O . ASN A 1 235 ? 16.391 -2.654 -0.2 1 90.5 235 ASN A O 1
ATOM 1792 N N . THR A 1 236 ? 15.211 -4.508 0.132 1 90.31 236 THR A N 1
ATOM 1793 C CA . THR A 1 236 ? 14.867 -4.191 1.516 1 90.31 236 THR A CA 1
ATOM 1794 C C . THR A 1 236 ? 15.242 -5.348 2.441 1 90.31 236 THR A C 1
ATOM 1796 O O . THR A 1 236 ? 14.375 -6.117 2.861 1 90.31 236 THR A O 1
ATOM 1799 N N . PRO A 1 237 ? 16.469 -5.395 2.836 1 86.12 237 PRO A N 1
ATOM 1800 C CA . PRO A 1 237 ? 16.953 -6.539 3.619 1 86.12 237 PRO A CA 1
ATOM 1801 C C . PRO A 1 237 ? 16.25 -6.668 4.969 1 86.12 237 PRO A C 1
ATOM 1803 O O . PRO A 1 237 ? 16.156 -7.766 5.52 1 86.12 237 PRO A O 1
ATOM 1806 N N . HIS A 1 238 ? 15.727 -5.617 5.492 1 82.94 238 HIS A N 1
ATOM 1807 C CA . HIS A 1 238 ? 15.055 -5.641 6.789 1 82.94 238 HIS A CA 1
ATOM 1808 C C . HIS A 1 238 ? 13.57 -5.316 6.648 1 82.94 238 HIS A C 1
ATOM 1810 O O . HIS A 1 238 ? 12.977 -4.727 7.555 1 82.94 238 HIS A O 1
ATOM 1816 N N . GLY A 1 239 ? 13.062 -5.625 5.527 1 81.44 239 GLY A N 1
ATOM 1817 C CA . GLY A 1 239 ? 11.648 -5.383 5.297 1 81.44 239 GLY A CA 1
ATOM 1818 C C . GLY A 1 239 ? 10.742 -6.305 6.09 1 81.44 239 GLY A C 1
ATOM 1819 O O . GLY A 1 239 ? 11.164 -7.395 6.496 1 81.44 239 GLY A O 1
ATOM 1820 N N . LEU A 1 240 ? 9.539 -5.828 6.332 1 80.38 240 LEU A N 1
ATOM 1821 C CA . LEU A 1 240 ? 8.539 -6.613 7.043 1 80.38 240 LEU A CA 1
ATOM 1822 C C . LEU A 1 240 ? 7.492 -7.16 6.078 1 80.38 240 LEU A C 1
ATOM 1824 O O . LEU A 1 240 ? 6.746 -6.391 5.465 1 80.38 240 LEU A O 1
ATOM 1828 N N . PRO A 1 241 ? 7.477 -8.445 5.934 1 84.38 241 PRO A N 1
ATOM 1829 C CA . PRO A 1 241 ? 6.418 -8.992 5.082 1 84.38 241 PRO A CA 1
ATOM 1830 C C . PRO A 1 241 ? 5.023 -8.82 5.688 1 84.38 241 PRO A C 1
ATOM 1832 O O . PRO A 1 241 ? 4.895 -8.648 6.902 1 84.38 241 PRO A O 1
ATOM 1835 N N . ALA A 1 242 ? 4.039 -8.789 4.848 1 88.31 242 ALA A N 1
ATOM 1836 C CA . ALA A 1 242 ? 2.666 -8.641 5.32 1 88.31 242 ALA A CA 1
ATOM 1837 C C . ALA A 1 242 ? 1.688 -9.391 4.422 1 88.31 242 ALA A C 1
ATOM 1839 O O . ALA A 1 242 ? 1.88 -9.453 3.207 1 88.31 242 ALA A O 1
ATOM 1840 N N . TRP A 1 243 ? 0.704 -9.945 4.988 1 90.69 243 TRP A N 1
ATOM 1841 C CA . TRP A 1 243 ? -0.507 -10.453 4.352 1 90.69 243 TRP A CA 1
ATOM 1842 C C . TRP A 1 243 ? -1.735 -10.164 5.207 1 90.69 243 TRP A C 1
ATOM 1844 O O . TRP A 1 243 ? -1.933 -10.789 6.254 1 90.69 243 TRP A O 1
ATOM 1854 N N . GLU A 1 244 ? -2.559 -9.242 4.707 1 92.19 244 GLU A N 1
ATOM 1855 C CA . GLU A 1 244 ? -3.656 -8.75 5.531 1 92.19 244 GLU A CA 1
ATOM 1856 C C . GLU A 1 244 ? -4.938 -8.602 4.719 1 92.19 244 GLU A C 1
ATOM 1858 O O . GLU A 1 244 ? -4.902 -8.156 3.57 1 92.19 244 GLU A O 1
ATOM 1863 N N . LEU A 1 245 ? -6.043 -9.008 5.266 1 93.25 245 LEU A N 1
ATOM 1864 C CA . LEU A 1 245 ? -7.391 -8.68 4.809 1 93.25 245 LEU A CA 1
ATOM 1865 C C . LEU A 1 245 ? -8.18 -7.961 5.902 1 93.25 245 LEU A C 1
ATOM 1867 O O . LEU A 1 245 ? -8.289 -8.461 7.023 1 93.25 245 LEU A O 1
ATOM 1871 N N . HIS A 1 246 ? -8.68 -6.805 5.602 1 94.5 246 HIS A N 1
ATOM 1872 C CA . HIS A 1 246 ? -9.469 -6.039 6.555 1 94.5 246 HIS A CA 1
ATOM 1873 C C . HIS A 1 246 ? -10.891 -5.824 6.047 1 94.5 246 HIS A C 1
ATOM 1875 O O . HIS A 1 246 ? -11.094 -5.355 4.922 1 94.5 246 HIS A O 1
ATOM 1881 N N . GLY A 1 247 ? -11.828 -6.152 6.875 1 93.81 247 GLY A N 1
ATOM 1882 C CA . GLY A 1 247 ? -13.234 -5.961 6.551 1 93.81 247 GLY A CA 1
ATOM 1883 C C . GLY A 1 247 ? -13.977 -5.129 7.578 1 93.81 247 GLY A C 1
ATOM 1884 O O . GLY A 1 247 ? -13.383 -4.672 8.562 1 93.81 247 GLY A O 1
ATOM 1885 N N . THR A 1 248 ? -15.234 -4.887 7.309 1 91.94 248 THR A N 1
ATOM 1886 C CA . THR A 1 248 ? -16.078 -4.023 8.125 1 91.94 248 THR A CA 1
ATOM 1887 C C . THR A 1 248 ? -16.406 -4.684 9.461 1 91.94 248 THR A C 1
ATOM 1889 O O . THR A 1 248 ? -16.875 -4.027 10.383 1 91.94 248 THR A O 1
ATOM 1892 N N . GLN A 1 249 ? -16.094 -6.016 9.602 1 90.56 249 GLN A N 1
ATOM 1893 C CA . GLN A 1 249 ? -16.453 -6.703 10.836 1 90.56 249 GLN A CA 1
ATOM 1894 C C . GLN A 1 249 ? -15.273 -7.492 11.391 1 90.56 249 GLN A C 1
ATOM 1896 O O . GLN A 1 249 ? -15.391 -8.133 12.445 1 90.56 249 GLN A O 1
ATOM 1901 N N . GLY A 1 250 ? -14.172 -7.504 10.719 1 89.69 250 GLY A N 1
ATOM 1902 C CA . GLY A 1 250 ? -13.016 -8.258 11.18 1 89.69 250 GLY A CA 1
ATOM 1903 C C . GLY A 1 250 ? -11.836 -8.164 10.234 1 89.69 250 GLY A C 1
ATOM 1904 O O . GLY A 1 250 ? -11.914 -7.516 9.195 1 89.69 250 GLY A O 1
ATOM 1905 N N . SER A 1 251 ? -10.703 -8.781 10.695 1 90.94 251 SER A N 1
ATOM 1906 C CA . SER A 1 251 ? -9.484 -8.82 9.891 1 90.94 251 SER A CA 1
ATOM 1907 C C . SER A 1 251 ? -8.789 -10.172 10.016 1 90.94 251 SER A C 1
ATOM 1909 O O . SER A 1 251 ? -8.898 -10.844 11.039 1 90.94 251 SER A O 1
ATOM 1911 N N . ILE A 1 252 ? -8.125 -10.492 8.938 1 88.56 252 ILE A N 1
ATOM 1912 C CA . ILE A 1 252 ? -7.234 -11.648 8.914 1 88.56 252 ILE A CA 1
ATOM 1913 C C . ILE A 1 252 ? -5.805 -11.195 8.641 1 88.56 252 ILE A C 1
ATOM 1915 O O . ILE A 1 252 ? -5.559 -10.422 7.715 1 88.56 252 ILE A O 1
ATOM 1919 N N . VAL A 1 253 ? -4.902 -11.633 9.477 1 86.38 253 VAL A N 1
ATOM 1920 C CA . VAL A 1 253 ? -3.484 -11.32 9.312 1 86.38 253 VAL A CA 1
ATOM 1921 C C . VAL A 1 253 ? -2.664 -12.609 9.359 1 86.38 253 VAL A C 1
ATOM 1923 O O . VAL A 1 253 ? -2.877 -13.453 10.227 1 86.38 253 VAL A O 1
ATOM 1926 N N . SER A 1 254 ? -1.872 -12.758 8.312 1 79.06 254 SER A N 1
ATOM 1927 C CA . SER A 1 254 ? -0.971 -13.898 8.273 1 79.06 254 SER A CA 1
ATOM 1928 C C . SER A 1 254 ? 0.481 -13.461 8.125 1 79.06 254 SER A C 1
ATOM 1930 O O . SER A 1 254 ? 0.959 -13.25 7.004 1 79.06 254 SER A O 1
ATOM 1932 N N . ASP A 1 255 ? 1.271 -13.117 9.086 1 65.81 255 ASP A N 1
ATOM 1933 C CA . ASP A 1 255 ? 2.645 -12.633 9 1 65.81 255 ASP A CA 1
ATOM 1934 C C . ASP A 1 255 ? 3.607 -13.594 9.695 1 65.81 255 ASP A C 1
ATOM 1936 O O . ASP A 1 255 ? 3.498 -13.82 10.906 1 65.81 255 ASP A O 1
ATOM 1940 N N . PRO A 1 256 ? 4.488 -14.227 9.156 1 61.69 256 PRO A N 1
ATOM 1941 C CA . PRO A 1 256 ? 4.777 -14.477 7.742 1 61.69 256 PRO A CA 1
ATOM 1942 C C . PRO A 1 256 ? 3.857 -15.523 7.129 1 61.69 256 PRO A C 1
ATOM 1944 O O . PRO A 1 256 ? 3.352 -16.406 7.84 1 61.69 256 PRO A O 1
ATOM 1947 N N . TRP A 1 257 ? 3.619 -15.414 5.891 1 63.03 257 TRP A N 1
ATOM 1948 C CA . TRP A 1 257 ? 2.686 -16.297 5.199 1 63.03 257 TRP A CA 1
ATOM 1949 C C . TRP A 1 257 ? 3.062 -17.766 5.41 1 63.03 257 TRP A C 1
ATOM 1951 O O . TRP A 1 257 ? 2.189 -18.609 5.594 1 63.03 257 TRP A O 1
ATOM 1961 N N . ASN A 1 258 ? 4.328 -18.078 5.547 1 60.19 258 ASN A N 1
ATOM 1962 C CA . ASN A 1 258 ? 4.758 -19.469 5.523 1 60.19 258 ASN A CA 1
ATOM 1963 C C . ASN A 1 258 ? 4.926 -20.016 6.934 1 60.19 258 ASN A C 1
ATOM 1965 O O . ASN A 1 258 ? 5.254 -21.203 7.109 1 60.19 258 ASN A O 1
ATOM 1969 N N . ALA A 1 259 ? 4.723 -19.219 7.922 1 60.91 259 ALA A N 1
ATOM 1970 C CA . ALA A 1 259 ? 5.141 -19.797 9.195 1 60.91 259 ALA A CA 1
ATOM 1971 C C . ALA A 1 259 ? 4.117 -19.516 10.289 1 60.91 259 ALA A C 1
ATOM 1973 O O . ALA A 1 259 ? 3.924 -20.328 11.195 1 60.91 259 ALA A O 1
ATOM 1974 N N . GLU A 1 260 ? 3.615 -18.5 10.203 1 63.16 260 GLU A N 1
ATOM 1975 C CA . GLU A 1 260 ? 2.861 -18.078 11.383 1 63.16 260 GLU A CA 1
ATOM 1976 C C . GLU A 1 260 ? 1.381 -18.422 11.242 1 63.16 260 GLU A C 1
ATOM 1978 O O . GLU A 1 260 ? 0.879 -18.594 10.125 1 63.16 260 GLU A O 1
ATOM 1983 N N . PRO A 1 261 ? 0.863 -18.719 12.414 1 67.88 261 PRO A N 1
ATOM 1984 C CA . PRO A 1 261 ? -0.583 -18.953 12.438 1 67.88 261 PRO A CA 1
ATOM 1985 C C . PRO A 1 261 ? -1.377 -17.766 11.875 1 67.88 261 PRO A C 1
ATOM 1987 O O . PRO A 1 261 ? -0.871 -16.641 11.828 1 67.88 261 PRO A O 1
ATOM 1990 N N . LEU A 1 262 ? -2.506 -18.156 11.344 1 73.75 262 LEU A N 1
ATOM 1991 C CA . LEU A 1 262 ? -3.488 -17.156 10.922 1 73.75 262 LEU A CA 1
ATOM 1992 C C . LEU A 1 262 ? -4.109 -16.469 12.125 1 73.75 262 LEU A C 1
ATOM 1994 O O . LEU A 1 262 ? -4.648 -17.125 13.016 1 73.75 262 LEU A O 1
ATOM 1998 N N . ALA A 1 263 ? -3.848 -15.156 12.141 1 74.81 263 ALA A N 1
ATOM 1999 C CA . ALA A 1 263 ? -4.5 -14.375 13.195 1 74.81 263 ALA A CA 1
ATOM 2000 C C . ALA A 1 263 ? -5.801 -13.758 12.688 1 74.81 263 ALA A C 1
ATOM 2002 O O . ALA A 1 263 ? -5.836 -13.172 11.602 1 74.81 263 ALA A O 1
ATOM 2003 N N . ILE A 1 264 ? -6.852 -13.992 13.328 1 73.56 264 ILE A N 1
ATOM 2004 C CA . ILE A 1 264 ? -8.156 -13.414 13.016 1 73.56 264 ILE A CA 1
ATOM 2005 C C . ILE A 1 264 ? -8.57 -12.438 14.109 1 73.56 264 ILE A C 1
ATOM 2007 O O . ILE A 1 264 ? -8.562 -12.789 15.297 1 73.56 264 ILE A O 1
ATOM 2011 N N . MET A 1 265 ? -8.531 -11.188 13.617 1 69.81 265 MET A N 1
ATOM 2012 C CA . MET A 1 265 ? -8.992 -10.148 14.531 1 69.81 265 MET A CA 1
ATOM 2013 C C . MET A 1 265 ? -10.438 -9.773 14.25 1 69.81 265 MET A C 1
ATOM 2015 O O . MET A 1 265 ? -10.812 -9.562 13.094 1 69.81 265 MET A O 1
ATOM 2019 N N . GLY A 1 266 ? -11.312 -9.758 15.219 1 67 266 GLY A N 1
ATOM 2020 C CA . GLY A 1 266 ? -12.719 -9.398 15.086 1 67 266 GLY A CA 1
ATOM 2021 C C . GLY A 1 266 ? -13.477 -9.461 16.406 1 67 266 GLY A C 1
ATOM 2022 O O . GLY A 1 266 ? -12.867 -9.547 17.469 1 67 266 GLY A O 1
ATOM 2023 N N . ARG A 1 267 ? -14.773 -9.25 16.312 1 56.28 267 ARG A N 1
ATOM 2024 C CA . ARG A 1 267 ? -15.648 -9.188 17.484 1 56.28 267 ARG A CA 1
ATOM 2025 C C . ARG A 1 267 ? -15.422 -10.383 18.391 1 56.28 267 ARG A C 1
ATOM 2027 O O . ARG A 1 267 ? -15.398 -10.25 19.609 1 56.28 267 ARG A O 1
ATOM 2034 N N . ASP A 1 268 ? -15.25 -11.523 17.719 1 53.28 268 ASP A N 1
ATOM 2035 C CA . ASP A 1 268 ? -15.156 -12.711 18.562 1 53.28 268 ASP A CA 1
ATOM 2036 C C . ASP A 1 268 ? -13.766 -13.344 18.469 1 53.28 268 ASP A C 1
ATOM 2038 O O . ASP A 1 268 ? -13.188 -13.406 17.375 1 53.28 268 ASP A O 1
ATOM 2042 N N . ASP A 1 269 ? -12.766 -12.984 19.375 1 53.66 269 ASP A N 1
ATOM 2043 C CA . ASP A 1 269 ? -11.422 -13.531 19.531 1 53.66 269 ASP A CA 1
ATOM 2044 C C . ASP A 1 269 ? -11.258 -14.82 18.719 1 53.66 269 ASP A C 1
ATOM 2046 O O . ASP A 1 269 ? -11.609 -15.898 19.188 1 53.66 269 ASP A O 1
ATOM 2050 N N . ILE A 1 270 ? -11.383 -14.828 17.484 1 54.38 270 ILE A N 1
ATOM 2051 C CA . ILE A 1 270 ? -11.25 -16.094 16.781 1 54.38 270 ILE A CA 1
ATOM 2052 C C . ILE A 1 270 ? -9.836 -16.656 16.969 1 54.38 270 ILE A C 1
ATOM 2054 O O . ILE A 1 270 ? -8.859 -15.906 16.875 1 54.38 270 ILE A O 1
ATOM 2058 N N . PRO A 1 271 ? -9.711 -17.859 17.297 1 58.16 271 PRO A N 1
ATOM 2059 C CA . PRO A 1 271 ? -8.5 -18.609 17.641 1 58.16 271 PRO A CA 1
ATOM 2060 C C . PRO A 1 271 ? -7.473 -18.609 16.5 1 58.16 271 PRO A C 1
ATOM 2062 O O . PRO A 1 271 ? -7.836 -18.484 15.336 1 58.16 271 PRO A O 1
ATOM 2065 N N . LEU A 1 272 ? -6.207 -18.469 16.875 1 62.38 272 LEU A N 1
ATOM 2066 C CA . LEU A 1 272 ? -5.074 -18.781 16 1 62.38 272 LEU A CA 1
ATOM 2067 C C . LEU A 1 272 ? -5.215 -20.172 15.406 1 62.38 272 LEU A C 1
ATOM 2069 O O . LEU A 1 272 ? -5.434 -21.141 16.125 1 62.38 272 LEU A O 1
ATOM 2073 N N . LEU A 1 273 ? -5.484 -20.172 14.07 1 65.62 273 LEU A N 1
ATOM 2074 C CA . LEU A 1 273 ? -5.488 -21.484 13.43 1 65.62 273 LEU A CA 1
ATOM 2075 C C . LEU A 1 273 ? -4.066 -21.953 13.156 1 65.62 273 LEU A C 1
ATOM 2077 O O . LEU A 1 273 ? -3.301 -21.266 12.477 1 65.62 273 LEU A O 1
ATOM 2081 N N . GLU A 1 274 ? -3.734 -22.938 13.977 1 64.56 274 GLU A N 1
ATOM 2082 C CA . GLU A 1 274 ? -2.467 -23.594 13.688 1 64.56 274 GLU A CA 1
ATOM 2083 C C . GLU A 1 274 ? -2.523 -24.359 12.367 1 64.56 274 GLU A C 1
ATOM 2085 O O . GLU A 1 274 ? -3.537 -24.984 12.055 1 64.56 274 GLU A O 1
ATOM 2090 N N . SER A 1 275 ? -1.738 -23.875 11.5 1 65.81 275 SER A N 1
ATOM 2091 C CA . SER A 1 275 ? -1.695 -24.609 10.242 1 65.81 275 SER A CA 1
ATOM 2092 C C . SER A 1 275 ? -0.311 -25.203 10 1 65.81 275 SER A C 1
ATOM 2094 O O . SER A 1 275 ? 0.703 -24.547 10.25 1 65.81 275 SER A O 1
ATOM 2096 N N . THR A 1 276 ? -0.335 -26.562 9.797 1 69.12 276 THR A N 1
ATOM 2097 C CA . THR A 1 276 ? 0.921 -27.203 9.445 1 69.12 276 THR A CA 1
ATOM 2098 C C . THR A 1 276 ? 1.182 -27.109 7.941 1 69.12 276 THR A C 1
ATOM 2100 O O . THR A 1 276 ? 0.269 -27.281 7.133 1 69.12 276 THR A O 1
ATOM 2103 N N . TYR A 1 277 ? 2.344 -26.656 7.676 1 77 277 TYR A N 1
ATOM 2104 C CA . TYR A 1 277 ? 2.762 -26.641 6.281 1 77 277 TYR A CA 1
ATOM 2105 C C . TYR A 1 277 ? 3.141 -28.047 5.809 1 77 277 TYR A C 1
ATOM 2107 O O . TYR A 1 277 ? 3.869 -28.766 6.5 1 77 277 TYR A O 1
ATOM 2115 N N . PRO A 1 278 ? 2.621 -28.453 4.699 1 82 278 PRO A N 1
ATOM 2116 C CA . PRO A 1 278 ? 2.916 -29.812 4.223 1 82 278 PRO A CA 1
ATOM 2117 C C . PRO A 1 278 ? 4.391 -30 3.877 1 82 278 PRO A C 1
ATOM 2119 O O . PRO A 1 278 ? 5.094 -29.031 3.588 1 82 278 PRO A O 1
ATOM 2122 N N . ASP A 1 279 ? 4.824 -31.234 3.918 1 83.62 279 ASP A N 1
ATOM 2123 C CA . ASP A 1 279 ? 6.207 -31.562 3.568 1 83.62 279 ASP A CA 1
ATOM 2124 C C . ASP A 1 279 ? 6.516 -31.156 2.127 1 83.62 279 ASP A C 1
ATOM 2126 O O . ASP A 1 279 ? 7.574 -30.594 1.846 1 83.62 279 ASP A O 1
ATOM 2130 N N . ASN A 1 280 ? 5.551 -31.516 1.254 1 91.88 280 ASN A N 1
ATOM 2131 C CA . ASN A 1 280 ? 5.617 -31.109 -0.147 1 91.88 280 ASN A CA 1
ATOM 2132 C C . ASN A 1 280 ? 4.348 -30.391 -0.579 1 91.88 280 ASN A C 1
ATOM 2134 O O . ASN A 1 280 ? 3.316 -31.016 -0.818 1 91.88 280 ASN A O 1
ATOM 2138 N N . ALA A 1 281 ? 4.5 -29.141 -0.723 1 88.62 281 ALA A N 1
ATOM 2139 C CA . ALA A 1 281 ? 3.342 -28.297 -1 1 88.62 281 ALA A CA 1
ATOM 2140 C C . ALA A 1 281 ? 2.803 -28.562 -2.406 1 88.62 281 ALA A C 1
ATOM 2142 O O . ALA A 1 281 ? 1.676 -28.172 -2.723 1 88.62 281 ALA A O 1
ATOM 2143 N N . HIS A 1 282 ? 3.59 -29.25 -3.221 1 94.5 282 HIS A N 1
ATOM 2144 C CA . HIS A 1 282 ? 3.176 -29.484 -4.598 1 94.5 282 HIS A CA 1
ATOM 2145 C C . HIS A 1 282 ? 2.256 -30.703 -4.691 1 94.5 282 HIS A C 1
ATOM 2147 O O . HIS A 1 282 ? 1.617 -30.922 -5.723 1 94.5 282 HIS A O 1
ATOM 2153 N N . PHE A 1 283 ? 2.193 -31.484 -3.711 1 96.19 283 PHE A N 1
ATOM 2154 C CA . PHE A 1 283 ? 1.484 -32.75 -3.805 1 96.19 283 PHE A CA 1
ATOM 2155 C C . PHE A 1 283 ? 0.019 -32.531 -4.16 1 96.19 283 PHE A C 1
ATOM 2157 O O . PHE A 1 283 ? -0.507 -33.188 -5.07 1 96.19 283 PHE A O 1
ATOM 2164 N N . ASP A 1 284 ? -0.597 -31.625 -3.504 1 95.88 284 ASP A N 1
ATOM 2165 C CA . ASP A 1 284 ? -2.043 -31.484 -3.645 1 95.88 284 ASP A CA 1
ATOM 2166 C C . ASP A 1 284 ? -2.414 -31 -5.047 1 95.88 284 ASP A C 1
ATOM 2168 O O . ASP A 1 284 ? -3.447 -31.391 -5.59 1 95.88 284 ASP A O 1
ATOM 2172 N N . VAL A 1 285 ? -1.628 -30.109 -5.602 1 96.88 285 VAL A N 1
ATOM 2173 C CA . VAL A 1 285 ? -1.919 -29.656 -6.953 1 96.88 285 VAL A CA 1
ATOM 2174 C C . VAL A 1 285 ? -1.692 -30.781 -7.949 1 96.88 285 VAL A C 1
ATOM 2176 O O . VAL A 1 285 ? -2.484 -30.969 -8.875 1 96.88 285 VAL A O 1
ATOM 2179 N N . VAL A 1 286 ? -0.678 -31.594 -7.766 1 97.81 286 VAL A N 1
ATOM 2180 C CA . VAL A 1 286 ? -0.391 -32.75 -8.602 1 97.81 286 VAL A CA 1
ATOM 2181 C C . VAL A 1 286 ? -1.501 -33.781 -8.453 1 97.81 286 VAL A C 1
ATOM 2183 O O . VAL A 1 286 ? -2.004 -34.312 -9.445 1 97.81 286 VAL A O 1
ATOM 2186 N N . ASN A 1 287 ? -1.884 -34 -7.219 1 98 287 ASN A N 1
ATOM 2187 C CA . ASN A 1 287 ? -2.93 -34.969 -6.922 1 98 287 ASN A CA 1
ATOM 2188 C C . ASN A 1 287 ? -4.254 -34.594 -7.578 1 98 287 ASN A C 1
ATOM 2190 O O . ASN A 1 287 ? -4.91 -35.438 -8.195 1 98 287 ASN A O 1
ATOM 2194 N N . ASP A 1 288 ? -4.613 -33.406 -7.434 1 98.12 288 ASP A N 1
ATOM 2195 C CA . ASP A 1 288 ? -5.863 -32.938 -8.031 1 98.12 288 ASP A CA 1
ATOM 2196 C C . ASP A 1 288 ? -5.836 -33.094 -9.547 1 98.12 288 ASP A C 1
ATOM 2198 O O . ASP A 1 288 ? -6.809 -33.562 -10.148 1 98.12 288 ASP A O 1
ATOM 2202 N N . PHE A 1 289 ? -4.742 -32.719 -10.148 1 98.44 289 PHE A N 1
ATOM 2203 C CA . PHE A 1 289 ? -4.664 -32.781 -11.609 1 98.44 289 PHE A CA 1
ATOM 2204 C C . PHE A 1 289 ? -4.691 -34.219 -12.117 1 98.44 289 PHE A C 1
ATOM 2206 O O . PHE A 1 289 ? -5.383 -34.5 -13.086 1 98.44 289 PHE A O 1
ATOM 2213 N N . ALA A 1 290 ? -3.951 -35.094 -11.484 1 98.5 290 ALA A N 1
ATOM 2214 C CA . ALA A 1 290 ? -3.967 -36.531 -11.836 1 98.5 290 ALA A CA 1
ATOM 2215 C C . ALA A 1 290 ? -5.379 -37.094 -11.742 1 98.5 290 ALA A C 1
ATOM 2217 O O . ALA A 1 290 ? -5.844 -37.781 -12.656 1 98.5 290 ALA A O 1
ATOM 2218 N N . ARG A 1 291 ? -6 -36.781 -10.68 1 98.12 291 ARG A N 1
ATOM 2219 C CA . ARG A 1 291 ? -7.359 -37.281 -10.477 1 98.12 291 ARG A CA 1
ATOM 2220 C C . ARG A 1 291 ? -8.305 -36.719 -11.531 1 98.12 291 ARG A C 1
ATOM 2222 O O . ARG A 1 291 ? -9.211 -37.406 -12 1 98.12 291 ARG A O 1
ATOM 2229 N N . ALA A 1 292 ? -8.156 -35.469 -11.836 1 98.19 292 ALA A N 1
ATOM 2230 C CA . ALA A 1 292 ? -8.969 -34.844 -12.883 1 98.19 292 ALA A CA 1
ATOM 2231 C C . ALA A 1 292 ? -8.867 -35.625 -14.188 1 98.19 292 ALA A C 1
ATOM 2233 O O . ALA A 1 292 ? -9.883 -35.938 -14.812 1 98.19 292 ALA A O 1
ATOM 2234 N N . VAL A 1 293 ? -7.691 -35.969 -14.578 1 98.12 293 VAL A N 1
ATOM 2235 C CA . VAL A 1 293 ? -7.441 -36.688 -15.836 1 98.12 293 VAL A CA 1
ATOM 2236 C C . VAL A 1 293 ? -8 -38.094 -15.75 1 98.12 293 VAL A C 1
ATOM 2238 O O . VAL A 1 293 ? -8.695 -38.562 -16.672 1 98.12 293 VAL A O 1
ATOM 2241 N N . ILE A 1 294 ? -7.766 -38.75 -14.641 1 97.56 294 ILE A N 1
ATOM 2242 C CA . ILE A 1 294 ? -8.172 -40.156 -14.453 1 97.56 294 ILE A CA 1
ATOM 2243 C C . ILE A 1 294 ? -9.695 -40.25 -14.414 1 97.56 294 ILE A C 1
ATOM 2245 O O . ILE A 1 294 ? -10.289 -41.156 -15.008 1 97.56 294 ILE A O 1
ATOM 2249 N N . GLU A 1 295 ? -10.273 -39.281 -13.766 1 97.5 295 GLU A N 1
ATOM 2250 C CA . GLU A 1 295 ? -11.727 -39.312 -13.578 1 97.5 295 GLU A CA 1
ATOM 2251 C C . GLU A 1 295 ? -12.438 -38.531 -14.695 1 97.5 295 GLU A C 1
ATOM 2253 O O . GLU A 1 295 ? -13.672 -38.469 -14.719 1 97.5 295 GLU A O 1
ATOM 2258 N N . ASN A 1 296 ? -11.75 -38.031 -15.57 1 97.38 296 ASN A N 1
ATOM 2259 C CA . ASN A 1 296 ? -12.273 -37.25 -16.688 1 97.38 296 ASN A CA 1
ATOM 2260 C C . ASN A 1 296 ? -13.195 -36.125 -16.219 1 97.38 296 ASN A C 1
ATOM 2262 O O . ASN A 1 296 ? -14.336 -36.031 -16.672 1 97.38 296 ASN A O 1
ATOM 2266 N N . ARG A 1 297 ? -12.672 -35.312 -15.383 1 97.31 297 ARG A N 1
ATOM 2267 C CA . ARG A 1 297 ? -13.312 -34.094 -14.891 1 97.31 297 ARG A CA 1
ATOM 2268 C C . ARG A 1 297 ? -12.328 -32.906 -14.883 1 97.31 297 ARG A C 1
ATOM 2270 O O . ARG A 1 297 ? -11.117 -33.125 -14.844 1 97.31 297 ARG A O 1
ATOM 2277 N N . PRO A 1 298 ? -12.859 -31.75 -14.922 1 97.31 298 PRO A N 1
ATOM 2278 C CA . PRO A 1 298 ? -11.938 -30.609 -14.836 1 97.31 298 PRO A CA 1
ATOM 2279 C C . PRO A 1 298 ? -11.172 -30.562 -13.516 1 97.31 298 PRO A C 1
ATOM 2281 O O . PRO A 1 298 ? -11.672 -31.047 -12.492 1 97.31 298 PRO A O 1
ATOM 2284 N N . PRO A 1 299 ? -9.969 -30.109 -13.562 1 98.38 299 PRO A N 1
ATOM 2285 C CA . PRO A 1 299 ? -9.305 -29.844 -12.289 1 98.38 299 PRO A CA 1
ATOM 2286 C C . PRO A 1 299 ? -10.039 -28.812 -11.445 1 98.38 299 PRO A C 1
ATOM 2288 O O . PRO A 1 299 ? -10.844 -28.031 -11.969 1 98.38 299 PRO A O 1
ATOM 2291 N N . GLU A 1 300 ? -9.766 -28.812 -10.172 1 97.56 300 GLU A N 1
ATOM 2292 C CA . GLU A 1 300 ? -10.422 -27.875 -9.266 1 97.56 300 GLU A CA 1
ATOM 2293 C C . GLU A 1 300 ? -10.164 -26.422 -9.68 1 97.56 300 GLU A C 1
ATOM 2295 O O . GLU A 1 300 ? -11.055 -25.578 -9.578 1 97.56 300 GLU A O 1
ATOM 2300 N N . PHE A 1 301 ? -8.969 -26.219 -10.141 1 97.81 301 PHE A N 1
ATOM 2301 C CA . PHE A 1 301 ? -8.586 -24.891 -10.602 1 97.81 301 PHE A CA 1
ATOM 2302 C C . PHE A 1 301 ? -7.992 -24.953 -12.008 1 97.81 301 PHE A C 1
ATOM 2304 O O . PHE A 1 301 ? -6.785 -25.156 -12.172 1 97.81 301 PHE A O 1
ATOM 2311 N N . PRO A 1 302 ? -8.773 -24.734 -12.984 1 98.25 302 PRO A N 1
ATOM 2312 C CA . PRO A 1 302 ? -8.32 -24.828 -14.375 1 98.25 302 PRO A CA 1
ATOM 2313 C C . PRO A 1 302 ? -7.426 -23.656 -14.781 1 98.25 302 PRO A C 1
ATOM 2315 O O . PRO A 1 302 ? -7.227 -22.719 -13.992 1 98.25 302 PRO A O 1
ATOM 2318 N N . ALA A 1 303 ? -6.906 -23.75 -15.945 1 98.31 303 ALA A N 1
ATOM 2319 C CA . ALA A 1 303 ? -5.953 -22.766 -16.453 1 98.31 303 ALA A CA 1
ATOM 2320 C C . ALA A 1 303 ? -6.566 -21.359 -16.469 1 98.31 303 ALA A C 1
ATOM 2322 O O . ALA A 1 303 ? -5.867 -20.359 -16.281 1 98.31 303 ALA A O 1
ATOM 2323 N N . GLU A 1 304 ? -7.887 -21.281 -16.672 1 97.06 304 GLU A N 1
ATOM 2324 C CA . GLU A 1 304 ? -8.586 -20 -16.672 1 97.06 304 GLU A CA 1
ATOM 2325 C C . GLU A 1 304 ? -8.43 -19.281 -15.344 1 97.06 304 GLU A C 1
ATOM 2327 O O . GLU A 1 304 ? -8.273 -18.062 -15.305 1 97.06 304 GLU A O 1
ATOM 2332 N N . ASP A 1 305 ? -8.406 -20.016 -14.289 1 95.69 305 ASP A N 1
ATOM 2333 C CA . ASP A 1 305 ? -8.211 -19.469 -12.945 1 95.69 305 ASP A CA 1
ATOM 2334 C C . ASP A 1 305 ? -6.766 -19.031 -12.742 1 95.69 305 ASP A C 1
ATOM 2336 O O . ASP A 1 305 ? -6.508 -17.922 -12.25 1 95.69 305 ASP A O 1
ATOM 2340 N N . GLY A 1 306 ? -5.871 -19.891 -13.172 1 96.44 306 GLY A N 1
ATOM 2341 C CA . GLY A 1 306 ? -4.457 -19.641 -12.953 1 96.44 306 GLY A CA 1
ATOM 2342 C C . GLY A 1 306 ? -3.912 -18.516 -13.805 1 96.44 306 GLY A C 1
ATOM 2343 O O . GLY A 1 306 ? -2.842 -17.969 -13.516 1 96.44 306 GLY A O 1
ATOM 2344 N N . ALA A 1 307 ? -4.668 -18.125 -14.859 1 97.25 307 ALA A N 1
ATOM 2345 C CA . ALA A 1 307 ? -4.219 -17.109 -15.805 1 97.25 307 ALA A CA 1
ATOM 2346 C C . ALA A 1 307 ? -4.305 -15.711 -15.18 1 97.25 307 ALA A C 1
ATOM 2348 O O . ALA A 1 307 ? -3.672 -14.766 -15.664 1 97.25 307 ALA A O 1
ATOM 2349 N N . TRP A 1 308 ? -5.062 -15.562 -14.141 1 96.31 308 TRP A N 1
ATOM 2350 C CA . TRP A 1 308 ? -5.383 -14.242 -13.609 1 96.31 308 TRP A CA 1
ATOM 2351 C C . TRP A 1 308 ? -4.137 -13.57 -13.039 1 96.31 308 TRP A C 1
ATOM 2353 O O . TRP A 1 308 ? -3.965 -12.359 -13.172 1 96.31 308 TRP A O 1
ATOM 2363 N N . ALA A 1 309 ? -3.27 -14.352 -12.359 1 96.12 309 ALA A N 1
ATOM 2364 C CA . ALA A 1 309 ? -2.035 -13.758 -11.859 1 96.12 309 ALA A CA 1
ATOM 2365 C C . ALA A 1 309 ? -1.247 -13.094 -12.984 1 96.12 309 ALA A C 1
ATOM 2367 O O . ALA A 1 309 ? -0.818 -11.945 -12.859 1 96.12 309 ALA A O 1
ATOM 2368 N N . THR A 1 310 ? -1.121 -13.797 -14.102 1 95.69 310 THR A N 1
ATOM 2369 C CA . THR A 1 310 ? -0.401 -13.266 -15.258 1 95.69 310 THR A CA 1
ATOM 2370 C C . THR A 1 310 ? -1.136 -12.07 -15.844 1 95.69 310 THR A C 1
ATOM 2372 O O . THR A 1 310 ? -0.509 -11.086 -16.25 1 95.69 310 THR A O 1
ATOM 2375 N N . ARG A 1 311 ? -2.451 -12.141 -15.914 1 96.19 311 ARG A N 1
ATOM 2376 C CA . ARG A 1 311 ? -3.242 -11.031 -16.438 1 96.19 311 ARG A CA 1
ATOM 2377 C C . ARG A 1 311 ? -3.021 -9.766 -15.609 1 96.19 311 ARG A C 1
ATOM 2379 O O . ARG A 1 311 ? -2.867 -8.68 -16.156 1 96.19 311 ARG A O 1
ATOM 2386 N N . ILE A 1 312 ? -2.98 -9.875 -14.336 1 96.31 312 ILE A N 1
ATOM 2387 C CA . ILE A 1 312 ? -2.77 -8.742 -13.438 1 96.31 312 ILE A CA 1
ATOM 2388 C C . ILE A 1 312 ? -1.353 -8.203 -13.609 1 96.31 312 ILE A C 1
ATOM 2390 O O . ILE A 1 312 ? -1.15 -6.988 -13.68 1 96.31 312 ILE A O 1
ATOM 2394 N N . ILE A 1 313 ? -0.386 -9.086 -13.68 1 95.12 313 ILE A N 1
ATOM 2395 C CA . ILE A 1 313 ? 1.007 -8.688 -13.844 1 95.12 313 ILE A CA 1
ATOM 2396 C C . ILE A 1 313 ? 1.173 -7.938 -15.164 1 95.12 313 ILE A C 1
ATOM 2398 O O . ILE A 1 313 ? 1.832 -6.895 -15.219 1 95.12 313 ILE A O 1
ATOM 2402 N N . ASP A 1 314 ? 0.613 -8.5 -16.203 1 94.62 314 ASP A N 1
ATOM 2403 C CA . ASP A 1 314 ? 0.662 -7.859 -17.516 1 94.62 314 ASP A CA 1
ATOM 2404 C C . ASP A 1 314 ? 0.025 -6.473 -17.469 1 94.62 314 ASP A C 1
ATOM 2406 O O . ASP A 1 314 ? 0.599 -5.504 -17.969 1 94.62 314 ASP A O 1
ATOM 2410 N N . ALA A 1 315 ? -1.123 -6.348 -16.875 1 96.19 315 ALA A N 1
ATOM 2411 C CA . ALA A 1 315 ? -1.806 -5.066 -16.703 1 96.19 315 ALA A CA 1
ATOM 2412 C C . ALA A 1 315 ? -0.96 -4.098 -15.883 1 96.19 315 ALA A C 1
ATOM 2414 O O . ALA A 1 315 ? -0.921 -2.9 -16.172 1 96.19 315 ALA A O 1
ATOM 2415 N N . ALA A 1 316 ? -0.33 -4.598 -14.867 1 95.88 316 ALA A N 1
ATOM 2416 C CA . ALA A 1 316 ? 0.53 -3.775 -14.016 1 95.88 316 ALA A CA 1
ATOM 2417 C C . ALA A 1 316 ? 1.676 -3.168 -14.82 1 95.88 316 ALA A C 1
ATOM 2419 O O . ALA A 1 316 ? 1.99 -1.985 -14.672 1 95.88 316 ALA A O 1
ATOM 2420 N N . GLN A 1 317 ? 2.279 -3.988 -15.633 1 93.19 317 GLN A N 1
ATOM 2421 C CA . GLN A 1 317 ? 3.365 -3.49 -16.469 1 93.19 317 GLN A CA 1
ATOM 2422 C C . GLN A 1 317 ? 2.875 -2.393 -17.406 1 93.19 317 GLN A C 1
ATOM 2424 O O . GLN A 1 317 ? 3.529 -1.358 -17.562 1 93.19 317 GLN A O 1
ATOM 2429 N N . THR A 1 318 ? 1.746 -2.631 -18.016 1 95.19 318 THR A N 1
ATOM 2430 C CA . THR A 1 318 ? 1.158 -1.638 -18.922 1 95.19 318 THR A CA 1
ATOM 2431 C C . THR A 1 318 ? 0.837 -0.353 -18.156 1 95.19 318 THR A C 1
ATOM 2433 O O . THR A 1 318 ? 1.146 0.745 -18.625 1 95.19 318 THR A O 1
ATOM 2436 N N . ALA A 1 319 ? 0.226 -0.506 -16.984 1 96.62 319 ALA A N 1
ATOM 2437 C CA . ALA A 1 319 ? -0.122 0.642 -16.156 1 96.62 319 ALA A CA 1
ATOM 2438 C C . ALA A 1 319 ? 1.12 1.445 -15.781 1 96.62 319 ALA A C 1
ATOM 2440 O O . ALA A 1 319 ? 1.108 2.678 -15.828 1 96.62 319 ALA A O 1
ATOM 2441 N N . SER A 1 320 ? 2.141 0.764 -15.398 1 95.44 320 SER A N 1
ATOM 2442 C CA . SER A 1 320 ? 3.385 1.418 -15.008 1 95.44 320 SER A CA 1
ATOM 2443 C C . SER A 1 320 ? 3.986 2.201 -16.172 1 95.44 320 SER A C 1
ATOM 2445 O O . SER A 1 320 ? 4.504 3.305 -15.977 1 95.44 320 SER A O 1
ATOM 2447 N N . GLN A 1 321 ? 3.945 1.669 -17.312 1 94.06 321 GLN A N 1
ATOM 2448 C CA . GLN A 1 321 ? 4.527 2.293 -18.5 1 94.06 321 GLN A CA 1
ATOM 2449 C C . GLN A 1 321 ? 3.715 3.508 -18.938 1 94.06 321 GLN A C 1
ATOM 2451 O O . GLN A 1 321 ? 4.277 4.516 -19.375 1 94.06 321 GLN A O 1
ATOM 2456 N N . THR A 1 322 ? 2.412 3.451 -18.797 1 94.88 322 THR A N 1
ATOM 2457 C CA . THR A 1 322 ? 1.557 4.488 -19.359 1 94.88 322 THR A CA 1
ATOM 2458 C C . THR A 1 322 ? 1.184 5.52 -18.297 1 94.88 322 THR A C 1
ATOM 2460 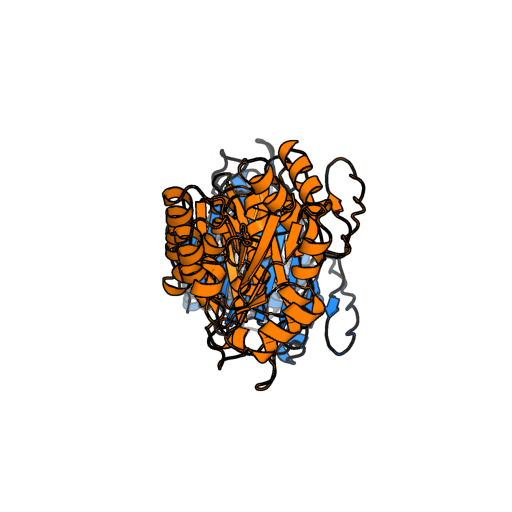O O . THR A 1 322 ? 0.726 6.617 -18.609 1 94.88 322 THR A O 1
ATOM 2463 N N . GLY A 1 323 ? 1.333 5.109 -17.062 1 93.44 323 GLY A N 1
ATOM 2464 C CA . GLY A 1 323 ? 0.902 5.969 -15.977 1 93.44 323 GLY A CA 1
ATOM 2465 C C . GLY A 1 323 ? -0.606 6.035 -15.828 1 93.44 323 GLY A C 1
ATOM 2466 O O . GLY A 1 323 ? -1.139 6.988 -15.258 1 93.44 323 GLY A O 1
ATOM 2467 N N . ARG A 1 324 ? -1.323 5.059 -16.391 1 95.25 324 ARG A N 1
ATOM 2468 C CA . ARG A 1 324 ? -2.781 5.039 -16.375 1 95.25 324 ARG A CA 1
ATOM 2469 C C . ARG A 1 324 ? -3.311 3.73 -15.797 1 95.25 324 ARG A C 1
ATOM 2471 O O . ARG A 1 324 ? -2.66 2.689 -15.906 1 95.25 324 ARG A O 1
ATOM 2478 N N . VAL A 1 325 ? -4.441 3.812 -15.234 1 97.12 325 VAL A N 1
ATOM 2479 C CA . VAL A 1 325 ? -5.148 2.623 -14.766 1 97.12 325 VAL A CA 1
ATOM 2480 C C . VAL A 1 325 ? -5.523 1.742 -15.953 1 97.12 325 VAL A C 1
ATOM 2482 O O . VAL A 1 325 ? -5.941 2.246 -17 1 97.12 325 VAL A O 1
ATOM 2485 N N . VAL A 1 326 ? -5.371 0.448 -15.812 1 97.38 326 VAL A N 1
ATOM 2486 C CA . VAL A 1 326 ? -5.801 -0.525 -16.812 1 97.38 326 VAL A CA 1
ATOM 2487 C C . VAL A 1 326 ? -7.055 -1.248 -16.312 1 97.38 326 VAL A C 1
ATOM 2489 O O . VAL A 1 326 ? -7.039 -1.888 -15.266 1 97.38 326 VAL A O 1
ATOM 2492 N N . GLU A 1 327 ? -8.078 -1.205 -17.109 1 96.62 327 GLU A N 1
ATOM 2493 C CA . GLU A 1 327 ? -9.312 -1.907 -16.766 1 96.62 327 GLU A CA 1
ATOM 2494 C C . GLU A 1 327 ? -9.25 -3.371 -17.188 1 96.62 327 GLU A C 1
ATOM 2496 O O . GLU A 1 327 ? -8.789 -3.686 -18.297 1 96.62 327 GLU A O 1
ATOM 2501 N N . LEU A 1 328 ? -9.602 -4.375 -16.344 1 93.81 328 LEU A N 1
ATOM 2502 C CA . LEU A 1 328 ? -9.578 -5.801 -16.656 1 93.81 328 LEU A CA 1
ATOM 2503 C C . LEU A 1 328 ? -10.992 -6.328 -16.875 1 93.81 328 LEU A C 1
ATOM 2505 O O . LEU A 1 328 ? -11.18 -7.375 -17.5 1 93.81 328 LEU A O 1
ATOM 2509 N N . ALA A 1 329 ? -12.016 -5.84 -16.141 1 75.5 329 ALA A N 1
ATOM 2510 C CA . ALA A 1 329 ? -13.414 -6.219 -16.312 1 75.5 329 ALA A CA 1
ATOM 2511 C C . ALA A 1 329 ? -14.305 -4.988 -16.5 1 75.5 329 ALA A C 1
ATOM 2513 O O . ALA A 1 329 ? -13.977 -3.902 -16.016 1 75.5 329 ALA A O 1
ATOM 2514 N N . MET B 1 1 ? 7.828 42.875 26.453 1 72.88 1 MET B N 1
ATOM 2515 C CA . MET B 1 1 ? 6.516 43 25.828 1 72.88 1 MET B CA 1
ATOM 2516 C C . MET B 1 1 ? 6.105 41.688 25.156 1 72.88 1 MET B C 1
ATOM 2518 O O . MET B 1 1 ? 6.93 41.031 24.531 1 72.88 1 MET B O 1
ATOM 2522 N N . THR B 1 2 ? 4.902 41.188 25.484 1 92 2 THR B N 1
ATOM 2523 C CA . THR B 1 2 ? 4.43 39.906 24.984 1 92 2 THR B CA 1
ATOM 2524 C C . THR B 1 2 ? 3.715 40.094 23.641 1 92 2 THR B C 1
ATOM 2526 O O . THR B 1 2 ? 3.264 41.188 23.312 1 92 2 THR B O 1
ATOM 2529 N N . VAL B 1 3 ? 3.783 39.188 22.875 1 97.62 3 VAL B N 1
ATOM 2530 C CA . VAL B 1 3 ? 3.121 39.219 21.562 1 97.62 3 VAL B CA 1
ATOM 2531 C C . VAL B 1 3 ? 1.666 38.781 21.719 1 97.62 3 VAL B C 1
ATOM 2533 O O . VAL B 1 3 ? 1.382 37.781 22.344 1 97.62 3 VAL B O 1
ATOM 2536 N N . GLY B 1 4 ? 0.734 39.594 21.219 1 98.56 4 GLY B N 1
ATOM 2537 C CA . GLY B 1 4 ? -0.688 39.312 21.328 1 98.56 4 GLY B CA 1
ATOM 2538 C C . GLY B 1 4 ? -1.216 38.438 20.203 1 98.56 4 GLY B C 1
ATOM 2539 O O . GLY B 1 4 ? -0.98 38.75 19.031 1 98.56 4 GLY B O 1
ATOM 2540 N N . TRP B 1 5 ? -1.954 37.375 20.578 1 98.69 5 TRP B N 1
ATOM 2541 C CA . TRP B 1 5 ? -2.562 36.438 19.609 1 98.69 5 TRP B CA 1
ATOM 2542 C C . TRP B 1 5 ? -4.055 36.719 19.469 1 98.69 5 TRP B C 1
ATOM 2544 O O . TRP B 1 5 ? -4.758 36.906 20.469 1 98.69 5 TRP B O 1
ATOM 2554 N N . GLY B 1 6 ? -4.5 36.812 18.281 1 98.5 6 GLY B N 1
ATOM 2555 C CA . GLY B 1 6 ? -5.918 36.688 17.984 1 98.5 6 GLY B CA 1
ATOM 2556 C C . GLY B 1 6 ? -6.285 35.312 17.484 1 98.5 6 GLY B C 1
ATOM 2557 O O . GLY B 1 6 ? -5.617 34.75 16.609 1 98.5 6 GLY B O 1
ATOM 2558 N N . ILE B 1 7 ? -7.332 34.719 18 1 98.25 7 ILE B N 1
ATOM 2559 C CA . ILE B 1 7 ? -7.758 33.375 17.625 1 98.25 7 ILE B CA 1
ATOM 2560 C C . ILE B 1 7 ? -9.047 33.438 16.812 1 98.25 7 ILE B C 1
ATOM 2562 O O . ILE B 1 7 ? -10.047 34 17.266 1 98.25 7 ILE B O 1
ATOM 2566 N N . VAL B 1 8 ? -8.961 32.938 15.594 1 97.38 8 VAL B N 1
ATOM 2567 C CA . VAL B 1 8 ? -10.102 32.906 14.688 1 97.38 8 VAL B CA 1
ATOM 2568 C C . VAL B 1 8 ? -10.711 31.516 14.664 1 97.38 8 VAL B C 1
ATOM 2570 O O . VAL B 1 8 ? -10.117 30.594 14.102 1 97.38 8 VAL B O 1
ATOM 2573 N N . GLY B 1 9 ? -11.867 31.406 15.164 1 92.38 9 GLY B N 1
ATOM 2574 C CA . GLY B 1 9 ? -12.516 30.109 15.32 1 92.38 9 GLY B CA 1
ATOM 2575 C C . GLY B 1 9 ? -12.406 29.547 16.719 1 92.38 9 GLY B C 1
ATOM 2576 O O . GLY B 1 9 ? -11.344 29.625 17.344 1 92.38 9 GLY B O 1
ATOM 2577 N N . CYS B 1 10 ? -13.547 29.031 17.25 1 83.81 10 CYS B N 1
ATOM 2578 C CA . CYS B 1 10 ? -13.602 28.5 18.594 1 83.81 10 CYS B CA 1
ATOM 2579 C C . CYS B 1 10 ? -13.828 26.984 18.578 1 83.81 10 CYS B C 1
ATOM 2581 O O . CYS B 1 10 ? -14.672 26.469 19.312 1 83.81 10 CYS B O 1
ATOM 2583 N N . SER B 1 11 ? -13.039 26.375 17.734 1 80.94 11 SER B N 1
ATOM 2584 C CA . SER B 1 11 ? -13.172 24.938 17.547 1 80.94 11 SER B CA 1
ATOM 2585 C C . SER B 1 11 ? -12.555 24.172 18.719 1 80.94 11 SER B C 1
ATOM 2587 O O . SER B 1 11 ? -11.938 24.766 19.594 1 80.94 11 SER B O 1
ATOM 2589 N N . ASP B 1 12 ? -12.781 22.859 18.75 1 82.31 12 ASP B N 1
ATOM 2590 C CA . ASP B 1 12 ? -12.312 21.953 19.797 1 82.31 12 ASP B CA 1
ATOM 2591 C C . ASP B 1 12 ? -10.797 22.047 19.953 1 82.31 12 ASP B C 1
ATOM 2593 O O . ASP B 1 12 ? -10.281 21.984 21.062 1 82.31 12 ASP B O 1
ATOM 2597 N N . ILE B 1 13 ? -10.141 22.266 18.891 1 86.69 13 ILE B N 1
ATOM 2598 C CA . ILE B 1 13 ? -8.68 22.281 18.922 1 86.69 13 ILE B CA 1
ATOM 2599 C C . ILE B 1 13 ? -8.203 23.5 19.719 1 86.69 13 ILE B C 1
ATOM 2601 O O . ILE B 1 13 ? -7.156 23.453 20.375 1 86.69 13 ILE B O 1
ATOM 2605 N N . VAL B 1 14 ? -8.961 24.594 19.641 1 89.88 14 VAL B N 1
ATOM 2606 C CA . VAL B 1 14 ? -8.602 25.812 20.375 1 89.88 14 VAL B CA 1
ATOM 2607 C C . VAL B 1 14 ? -8.734 25.562 21.875 1 89.88 14 VAL B C 1
ATOM 2609 O O . VAL B 1 14 ? -7.805 25.844 22.641 1 89.88 14 VAL B O 1
ATOM 2612 N N . ARG B 1 15 ? -9.742 24.922 22.203 1 86.69 15 ARG B N 1
ATOM 2613 C CA . ARG B 1 15 ? -10.039 24.688 23.609 1 86.69 15 ARG B CA 1
ATOM 2614 C C . ARG B 1 15 ? -9.133 23.609 24.188 1 86.69 15 ARG B C 1
ATOM 2616 O O . ARG B 1 15 ? -8.75 23.688 25.359 1 86.69 15 ARG B O 1
ATOM 2623 N N . ARG B 1 16 ? -8.688 22.797 23.375 1 85.06 16 ARG B N 1
ATOM 2624 C CA . ARG B 1 16 ? -8 21.625 23.891 1 85.06 16 ARG B CA 1
ATOM 2625 C C . ARG B 1 16 ? -6.488 21.797 23.828 1 85.06 16 ARG B C 1
ATOM 2627 O O . ARG B 1 16 ? -5.75 21.172 24.594 1 85.06 16 ARG B O 1
ATOM 2634 N N . ARG B 1 17 ? -6.129 22.703 22.906 1 92.19 17 ARG B N 1
ATOM 2635 C CA . ARG B 1 17 ? -4.688 22.641 22.672 1 92.19 17 ARG B CA 1
ATOM 2636 C C . ARG B 1 17 ? -4.121 24.031 22.438 1 92.19 17 ARG B C 1
ATOM 2638 O O . ARG B 1 17 ? -3.311 24.531 23.234 1 92.19 17 ARG B O 1
ATOM 2645 N N . ALA B 1 18 ? -4.668 24.734 21.562 1 94.88 18 ALA B N 1
ATOM 2646 C CA . ALA B 1 18 ? -4.016 25.922 21.016 1 94.88 18 ALA B CA 1
ATOM 2647 C C . ALA B 1 18 ? -3.98 27.047 22.047 1 94.88 18 ALA B C 1
ATOM 2649 O O . ALA B 1 18 ? -2.939 27.672 22.266 1 94.88 18 ALA B O 1
ATOM 2650 N N . ALA B 1 19 ? -5.09 27.312 22.734 1 96 19 ALA B N 1
ATOM 2651 C CA . ALA B 1 19 ? -5.148 28.391 23.719 1 96 19 ALA B CA 1
ATOM 2652 C C . ALA B 1 19 ? -4.164 28.156 24.859 1 96 19 ALA B C 1
ATOM 2654 O O . ALA B 1 19 ? -3.398 29.062 25.219 1 96 19 ALA B O 1
ATOM 2655 N N . ASP B 1 20 ? -4.133 26.938 25.328 1 95.88 20 ASP B N 1
ATOM 2656 C CA . ASP B 1 20 ? -3.23 26.594 26.422 1 95.88 20 ASP B CA 1
ATOM 2657 C C . ASP B 1 20 ? -1.772 26.656 25.969 1 95.88 20 ASP B C 1
ATOM 2659 O O . ASP B 1 20 ? -0.897 27.047 26.734 1 95.88 20 ASP B O 1
ATOM 2663 N N . ALA B 1 21 ? -1.527 26.266 24.781 1 97.31 21 ALA B N 1
ATOM 2664 C CA . ALA B 1 21 ? -0.171 26.328 24.25 1 97.31 21 ALA B CA 1
ATOM 2665 C C . ALA B 1 21 ? 0.302 27.781 24.156 1 97.31 21 ALA B C 1
ATOM 2667 O O . ALA B 1 21 ? 1.444 28.094 24.5 1 97.31 21 ALA B O 1
ATOM 2668 N N . ILE B 1 22 ? -0.568 28.672 23.719 1 97.5 22 ILE B N 1
ATOM 2669 C CA . ILE B 1 22 ? -0.242 30.078 23.578 1 97.5 22 ILE B CA 1
ATOM 2670 C C . ILE B 1 22 ? 0.039 30.688 24.953 1 97.5 22 ILE B C 1
ATOM 2672 O O . ILE B 1 22 ? 1.026 31.406 25.125 1 97.5 22 ILE B O 1
ATOM 2676 N N . LEU B 1 23 ? -0.771 30.328 25.922 1 96.31 23 LEU B N 1
ATOM 2677 C CA . LEU B 1 23 ? -0.636 30.875 27.266 1 96.31 23 LEU B CA 1
ATOM 2678 C C . LEU B 1 23 ? 0.613 30.328 27.953 1 96.31 23 LEU B C 1
ATOM 2680 O O . LEU B 1 23 ? 1.195 31 28.812 1 96.31 23 LEU B O 1
ATOM 2684 N N . ALA B 1 24 ? 0.973 29.125 27.578 1 96.31 24 ALA B N 1
ATOM 2685 C CA . ALA B 1 24 ? 2.156 28.516 28.172 1 96.31 24 ALA B CA 1
ATOM 2686 C C . ALA B 1 24 ? 3.436 29.125 27.609 1 96.31 24 ALA B C 1
ATOM 2688 O O . ALA B 1 24 ? 4.512 28.969 28.188 1 96.31 24 ALA B O 1
ATOM 2689 N N . GLN B 1 25 ? 3.34 29.75 26.5 1 96.88 25 GLN B N 1
ATOM 2690 C CA . GLN B 1 25 ? 4.484 30.422 25.891 1 96.88 25 GLN B CA 1
ATOM 2691 C C . GLN B 1 25 ? 4.773 31.75 26.609 1 96.88 25 GLN B C 1
ATOM 2693 O O . GLN B 1 25 ? 3.924 32.625 26.641 1 96.88 25 GLN B O 1
ATOM 2698 N N . PRO B 1 26 ? 5.859 31.922 27.172 1 96.12 26 PRO B N 1
ATOM 2699 C CA . PRO B 1 26 ? 6.109 32.969 28.141 1 96.12 26 PRO B CA 1
ATOM 2700 C C . PRO B 1 26 ? 6 34.375 27.547 1 96.12 26 PRO B C 1
ATOM 2702 O O . PRO B 1 26 ? 5.738 35.344 28.266 1 96.12 26 PRO B O 1
ATOM 2705 N N . ASP B 1 27 ? 6.203 34.531 26.312 1 97.5 27 ASP B N 1
ATOM 2706 C CA . ASP B 1 27 ? 6.199 35.844 25.688 1 97.5 27 ASP B CA 1
ATOM 2707 C C . ASP B 1 27 ? 4.926 36.062 24.891 1 97.5 27 ASP B C 1
ATOM 2709 O O . ASP B 1 27 ? 4.922 36.844 23.922 1 97.5 27 ASP B O 1
ATOM 2713 N N . SER B 1 28 ? 3.867 35.344 25.25 1 98 28 SER B N 1
ATOM 2714 C CA . SER B 1 28 ? 2.623 35.438 24.484 1 98 28 SER B CA 1
ATOM 2715 C C . SER B 1 28 ? 1.435 35.688 25.406 1 98 28 SER B C 1
ATOM 2717 O O . SER B 1 28 ? 1.477 35.344 26.594 1 98 28 SER B O 1
ATOM 2719 N N . HIS B 1 29 ? 0.46 36.312 24.906 1 97.94 29 HIS B N 1
ATOM 2720 C CA . HIS B 1 29 ? -0.854 36.406 25.531 1 97.94 29 HIS B CA 1
ATOM 2721 C C . HIS B 1 29 ? -1.965 36.344 24.484 1 97.94 29 HIS B C 1
ATOM 2723 O O . HIS B 1 29 ? -1.708 36.531 23.297 1 97.94 29 HIS B O 1
ATOM 2729 N N . ILE B 1 30 ? -3.15 36.031 24.938 1 98.12 30 ILE B N 1
ATOM 2730 C CA . ILE B 1 30 ? -4.297 36.031 24.031 1 98.12 30 ILE B CA 1
ATOM 2731 C C . ILE B 1 30 ? -4.996 37.406 24.109 1 98.12 30 ILE B C 1
ATOM 2733 O O . ILE B 1 30 ? -5.465 37.812 25.172 1 98.12 30 ILE B O 1
ATOM 2737 N N . ALA B 1 31 ? -5.117 38.031 22.984 1 98.19 31 ALA B N 1
ATOM 2738 C CA . ALA B 1 31 ? -5.672 39.406 22.953 1 98.19 31 ALA B CA 1
ATOM 2739 C C . ALA B 1 31 ? -7.141 39.375 22.531 1 98.19 31 ALA B C 1
ATOM 2741 O O . ALA B 1 31 ? -7.906 40.25 22.891 1 98.19 31 ALA B O 1
ATOM 2742 N N . ALA B 1 32 ? -7.422 38.344 21.75 1 97.75 32 ALA B N 1
ATOM 2743 C CA . ALA B 1 32 ? -8.766 38.406 21.188 1 97.75 32 ALA B CA 1
ATOM 2744 C C . ALA B 1 32 ? -9.227 37.062 20.672 1 97.75 32 ALA B C 1
ATOM 2746 O O . ALA B 1 32 ? -8.398 36.188 20.375 1 97.75 32 ALA B O 1
ATOM 2747 N N . PHE B 1 33 ? -10.539 36.906 20.625 1 97.56 33 PHE B N 1
ATOM 2748 C CA . PHE B 1 33 ? -11.219 35.781 20 1 97.56 33 PHE B CA 1
ATOM 2749 C C . PHE B 1 33 ? -12.242 36.25 18.984 1 97.56 33 PHE B C 1
ATOM 2751 O O . PHE B 1 33 ? -12.93 37.25 19.219 1 97.56 33 PHE B O 1
ATOM 2758 N N . TYR B 1 34 ? -12.305 35.531 17.891 1 97.06 34 TYR B N 1
ATOM 2759 C CA . TYR B 1 34 ? -13.375 35.75 16.922 1 97.06 34 TYR B CA 1
ATOM 2760 C C . TYR B 1 34 ? -14.227 34.5 16.75 1 97.06 34 TYR B C 1
ATOM 2762 O O . TYR B 1 34 ? -13.703 33.406 16.562 1 97.06 34 TYR B O 1
ATOM 2770 N N . SER B 1 35 ? -15.531 34.688 16.766 1 94.62 35 SER B N 1
ATOM 2771 C CA . SER B 1 35 ? -16.547 33.688 16.375 1 94.62 35 SER B CA 1
ATOM 2772 C C . SER B 1 35 ? -17.797 34.375 15.828 1 94.62 35 SER B C 1
ATOM 2774 O O . SER B 1 35 ? -18.094 35.531 16.203 1 94.62 35 SER B O 1
ATOM 2776 N N . HIS B 1 36 ? -18.391 33.625 14.953 1 91.25 36 HIS B N 1
ATOM 2777 C CA . HIS B 1 36 ? -19.672 34.156 14.508 1 91.25 36 HIS B CA 1
ATOM 2778 C C . HIS B 1 36 ? -20.672 34.219 15.656 1 91.25 36 HIS B C 1
ATOM 2780 O O . HIS B 1 36 ? -21.609 35 15.633 1 91.25 36 HIS B O 1
ATOM 2786 N N . SER B 1 37 ? -20.469 33.375 16.641 1 91.94 37 SER B N 1
ATOM 2787 C CA . SER B 1 37 ? -21.281 33.375 17.844 1 91.94 37 SER B CA 1
ATOM 2788 C C . SER B 1 37 ? -20.688 34.25 18.938 1 91.94 37 SER B C 1
ATOM 2790 O O . SER B 1 37 ? -19.656 33.906 19.516 1 91.94 37 SER B O 1
ATOM 2792 N N . ALA B 1 38 ? -21.422 35.25 19.297 1 93.19 38 ALA B N 1
ATOM 2793 C CA . ALA B 1 38 ? -20.953 36.125 20.359 1 93.19 38 ALA B CA 1
ATOM 2794 C C . ALA B 1 38 ? -20.766 35.375 21.672 1 93.19 38 ALA B C 1
ATOM 2796 O O . ALA B 1 38 ? -19.812 35.594 22.406 1 93.19 38 ALA B O 1
ATOM 2797 N N . ALA B 1 39 ? -21.672 34.531 21.859 1 93.69 39 ALA B N 1
ATOM 2798 C CA . ALA B 1 39 ? -21.641 33.719 23.094 1 93.69 39 ALA B CA 1
ATOM 2799 C C . ALA B 1 39 ? -20.344 32.906 23.188 1 93.69 39 ALA B C 1
ATOM 2801 O O . ALA B 1 39 ? -19.719 32.844 24.25 1 93.69 39 ALA B O 1
ATOM 2802 N N . LEU B 1 40 ? -19.938 32.375 22.094 1 92.31 40 LEU B N 1
ATOM 2803 C CA . LEU B 1 40 ? -18.75 31.531 22.078 1 92.31 40 LEU B CA 1
ATOM 2804 C C . LEU B 1 40 ? -17.484 32.375 22.234 1 92.31 40 LEU B C 1
ATOM 2806 O O . LEU B 1 40 ? -16.578 32.031 22.984 1 92.31 40 LEU B O 1
ATOM 2810 N N . ALA B 1 41 ? -17.453 33.5 21.5 1 93.81 41 ALA B N 1
ATOM 2811 C CA . ALA B 1 41 ? -16.312 34.406 21.594 1 93.81 41 ALA B CA 1
ATOM 2812 C C . ALA B 1 41 ? -16.141 34.938 23.016 1 93.81 41 ALA B C 1
ATOM 2814 O O . ALA B 1 41 ? -15.023 34.938 23.547 1 93.81 41 ALA B O 1
ATOM 2815 N N . ASP B 1 42 ? -17.234 35.25 23.625 1 93.88 42 ASP B N 1
ATOM 2816 C CA . ASP B 1 42 ? -17.203 35.812 24.984 1 93.88 42 ASP B CA 1
ATOM 2817 C C . ASP B 1 42 ? -16.812 34.75 26 1 93.88 42 ASP B C 1
ATOM 2819 O O . ASP B 1 42 ? -16.109 35.031 26.969 1 93.88 42 ASP B O 1
ATOM 2823 N N . GLU B 1 43 ? -17.312 33.625 25.812 1 94.19 43 GLU B N 1
ATOM 2824 C CA . GLU B 1 43 ? -16.969 32.531 26.703 1 94.19 43 GLU B CA 1
ATOM 2825 C C . GLU B 1 43 ? -15.461 32.281 26.734 1 94.19 43 GLU B C 1
ATOM 2827 O O . GLU B 1 43 ? -14.867 32.156 27.812 1 94.19 43 GLU B O 1
ATOM 2832 N N . LEU B 1 44 ? -14.883 32.25 25.594 1 94.62 44 LEU B N 1
ATOM 2833 C CA . LEU B 1 44 ? -13.445 31.984 25.516 1 94.62 44 LEU B CA 1
ATOM 2834 C C . LEU B 1 44 ? -12.656 33.188 26.047 1 94.62 44 LEU B C 1
ATOM 2836 O O . LEU B 1 44 ? -11.641 33 26.719 1 94.62 44 LEU B O 1
ATOM 2840 N N . ALA B 1 45 ? -13.156 34.344 25.766 1 95 45 ALA B N 1
ATOM 2841 C CA . ALA B 1 45 ? -12.492 35.562 26.281 1 95 45 ALA B CA 1
ATOM 2842 C C . ALA B 1 45 ? -12.516 35.594 27.797 1 95 45 ALA B C 1
ATOM 2844 O O . ALA B 1 45 ? -11.547 36 28.438 1 95 45 ALA B O 1
ATOM 2845 N N . THR B 1 46 ? -13.602 35.188 28.359 1 94.94 46 THR B N 1
ATOM 2846 C CA . THR B 1 46 ? -13.727 35.125 29.812 1 94.94 46 THR B CA 1
ATOM 2847 C C . THR B 1 46 ? -12.773 34.094 30.406 1 94.94 46 THR B C 1
ATOM 2849 O O . THR B 1 46 ? -12.125 34.344 31.422 1 94.94 46 THR B O 1
ATOM 2852 N N . ARG B 1 47 ? -12.672 33.031 29.75 1 94.31 47 ARG B N 1
ATOM 2853 C CA . ARG B 1 47 ? -11.883 31.891 30.25 1 94.31 47 ARG B CA 1
ATOM 2854 C C . ARG B 1 47 ? -10.391 32.188 30.109 1 94.31 47 ARG B C 1
ATOM 2856 O O . ARG B 1 47 ? -9.602 31.844 31 1 94.31 47 ARG B O 1
ATOM 2863 N N . TYR B 1 48 ? -9.953 32.812 29.016 1 95.12 48 TYR B N 1
ATOM 2864 C CA . TYR B 1 48 ? -8.531 32.844 28.688 1 95.12 48 TYR B CA 1
ATOM 2865 C C . TYR B 1 48 ? -8.016 34.281 28.703 1 95.12 48 TYR B C 1
ATOM 2867 O O . TYR B 1 48 ? -6.809 34.531 28.656 1 95.12 48 TYR B O 1
ATOM 2875 N N . GLY B 1 49 ? -8.969 35.219 28.781 1 93.69 49 GLY B N 1
ATOM 2876 C CA . GLY B 1 49 ? -8.602 36.625 28.656 1 93.69 49 GLY B CA 1
ATOM 2877 C C . GLY B 1 49 ? -8.805 37.156 27.266 1 93.69 49 GLY B C 1
ATOM 2878 O O . GLY B 1 49 ? -9.102 36.406 26.328 1 93.69 49 GLY B O 1
ATOM 2879 N N . GLY B 1 50 ? -8.711 38.5 27.125 1 95.31 50 GLY B N 1
ATOM 2880 C CA . GLY B 1 50 ? -8.836 39.156 25.844 1 95.31 50 GLY B CA 1
ATOM 2881 C C . GLY B 1 50 ? -10.242 39.625 25.547 1 95.31 50 GLY B C 1
ATOM 2882 O O . GLY B 1 50 ? -11.047 39.812 26.469 1 95.31 50 GLY B O 1
ATOM 2883 N N . ARG B 1 51 ? -10.484 39.875 24.25 1 96.69 51 ARG B N 1
ATOM 2884 C CA . ARG B 1 51 ? -11.75 40.438 23.797 1 96.69 51 ARG B CA 1
ATOM 2885 C C . ARG B 1 51 ? -12.445 39.5 22.812 1 96.69 51 ARG B C 1
ATOM 2887 O O . ARG B 1 51 ? -11.789 38.844 22.016 1 96.69 51 ARG B O 1
ATOM 2894 N N . GLY B 1 52 ? -13.727 39.5 22.906 1 96.88 52 GLY B N 1
ATOM 2895 C CA . GLY B 1 52 ? -14.508 38.75 21.938 1 96.88 52 GLY B CA 1
ATOM 2896 C C . GLY B 1 52 ? -15.016 39.625 20.797 1 96.88 52 GLY B C 1
ATOM 2897 O O . GLY B 1 52 ? -15.5 40.719 21.016 1 96.88 52 GLY B O 1
ATOM 2898 N N . TYR B 1 53 ? -14.805 39.188 19.594 1 97.44 53 TYR B N 1
ATOM 2899 C CA . TYR B 1 53 ? -15.289 39.875 18.391 1 97.44 53 TYR B CA 1
ATOM 2900 C C . TYR B 1 53 ? -16.25 39 17.609 1 97.44 53 TYR B C 1
ATOM 2902 O O . TYR B 1 53 ? -16.094 37.781 17.562 1 97.44 53 TYR B O 1
ATOM 2910 N N . THR B 1 54 ? -17.203 39.562 16.922 1 96.44 54 THR B N 1
ATOM 2911 C CA . THR B 1 54 ? -18.094 38.844 16.031 1 96.44 54 THR B CA 1
ATOM 2912 C C . THR B 1 54 ? -17.875 39.281 14.578 1 96.44 54 THR B C 1
ATOM 2914 O O . THR B 1 54 ? -18.578 38.844 13.68 1 96.44 54 THR B O 1
ATOM 2917 N N . ASN B 1 55 ? -16.922 40.094 14.477 1 96.06 55 ASN B N 1
ATOM 2918 C CA . ASN B 1 55 ? -16.453 40.594 13.195 1 96.06 55 ASN B CA 1
ATOM 2919 C C . ASN B 1 55 ? -14.945 40.438 13.031 1 96.06 55 ASN B C 1
ATOM 2921 O O . ASN B 1 55 ? -14.172 40.938 13.844 1 96.06 55 ASN B O 1
ATOM 2925 N N . LEU B 1 56 ? -14.609 39.812 11.938 1 97.81 56 LEU B N 1
ATOM 2926 C CA . LEU B 1 56 ? -13.195 39.5 11.727 1 97.81 56 LEU B CA 1
ATOM 2927 C C . LEU B 1 56 ? -12.398 40.781 11.516 1 97.81 56 LEU B C 1
ATOM 2929 O O . LEU B 1 56 ? -11.297 40.938 12.047 1 97.81 56 LEU B O 1
ATOM 2933 N N . ASP B 1 57 ? -12.914 41.719 10.789 1 97.81 57 ASP B N 1
ATOM 2934 C CA . ASP B 1 57 ? -12.219 42.969 10.516 1 97.81 57 ASP B CA 1
ATOM 2935 C C . ASP B 1 57 ? -11.906 43.719 11.805 1 97.81 57 ASP B C 1
ATOM 2937 O O . ASP B 1 57 ? -10.859 44.344 11.922 1 97.81 57 ASP B O 1
ATOM 2941 N N . ALA B 1 58 ? -12.852 43.625 12.703 1 98 58 ALA B N 1
ATOM 2942 C CA . ALA B 1 58 ? -12.656 44.281 13.992 1 98 58 ALA B CA 1
ATOM 2943 C C . ALA B 1 58 ? -11.492 43.656 14.758 1 98 58 ALA B C 1
ATOM 2945 O O . ALA B 1 58 ? -10.688 44.375 15.359 1 98 58 ALA B O 1
ATOM 2946 N N . LEU B 1 59 ? -11.445 42.344 14.758 1 98.19 59 LEU B N 1
ATOM 2947 C CA . LEU B 1 59 ? -10.32 41.688 15.398 1 98.19 59 LEU B CA 1
ATOM 2948 C C . LEU B 1 59 ? -9.008 42.062 14.727 1 98.19 59 LEU B C 1
ATOM 2950 O O . LEU B 1 59 ? -8.016 42.344 15.406 1 98.19 59 LEU B O 1
ATOM 2954 N N . LEU B 1 60 ? -8.977 42.156 13.391 1 98.56 60 LEU B N 1
ATOM 2955 C CA . LEU B 1 60 ? -7.766 42.406 12.625 1 98.56 60 LEU B CA 1
ATOM 2956 C C . LEU B 1 60 ? -7.309 43.844 12.805 1 98.56 60 LEU B C 1
ATOM 2958 O O . LEU B 1 60 ? -6.137 44.156 12.586 1 98.56 60 LEU B O 1
ATOM 2962 N N . ALA B 1 61 ? -8.242 44.719 13.219 1 98.19 61 ALA B N 1
ATOM 2963 C CA . ALA B 1 61 ? -7.914 46.125 13.445 1 98.19 61 ALA B CA 1
ATOM 2964 C C . ALA B 1 61 ? -7.355 46.344 14.852 1 98.19 61 ALA B C 1
ATOM 2966 O O . ALA B 1 61 ? -6.828 47.438 15.156 1 98.19 61 ALA B O 1
ATOM 2967 N N . ASP B 1 62 ? -7.523 45.344 15.695 1 98.06 62 ASP B N 1
ATOM 2968 C CA . ASP B 1 62 ? -7.027 45.438 17.062 1 98.06 62 ASP B CA 1
ATOM 2969 C C . ASP B 1 62 ? -5.504 45.5 17.094 1 98.06 62 ASP B C 1
ATOM 2971 O O . ASP B 1 62 ? -4.82 44.562 16.719 1 98.06 62 ASP B O 1
ATOM 2975 N N . GLU B 1 63 ? -4.957 46.562 17.656 1 97.25 63 GLU B N 1
ATOM 2976 C CA . GLU B 1 63 ? -3.523 46.844 17.641 1 97.25 63 GLU B CA 1
ATOM 2977 C C . GLU B 1 63 ? -2.777 45.875 18.562 1 97.25 63 GLU B C 1
ATOM 2979 O O . GLU B 1 63 ? -1.569 45.656 18.406 1 97.25 63 GLU B O 1
ATOM 2984 N N . ASP B 1 64 ? -3.506 45.219 19.438 1 97.75 64 ASP B N 1
ATOM 2985 C CA . ASP B 1 64 ? -2.877 44.281 20.359 1 97.75 64 ASP B CA 1
ATOM 2986 C C . ASP B 1 64 ? -2.664 42.938 19.703 1 97.75 64 ASP B C 1
ATOM 2988 O O . ASP B 1 64 ? -1.914 42.094 20.203 1 97.75 64 ASP B O 1
ATOM 2992 N N . VAL B 1 65 ? -3.301 42.688 18.625 1 98.62 65 VAL B N 1
ATOM 2993 C CA . VAL B 1 65 ? -3.16 41.438 17.891 1 98.62 65 VAL B CA 1
ATOM 2994 C C . VAL B 1 65 ? -2.004 41.531 16.906 1 98.62 65 VAL B C 1
ATOM 2996 O O . VAL B 1 65 ? -2.043 42.344 15.977 1 98.62 65 VAL B O 1
ATOM 2999 N N . LYS B 1 66 ? -1.03 40.719 17.078 1 98.62 66 LYS B N 1
ATOM 3000 C CA . LYS B 1 66 ? 0.116 40.688 16.172 1 98.62 66 LYS B CA 1
ATOM 3001 C C . LYS B 1 66 ? 0.142 39.375 15.367 1 98.62 66 LYS B C 1
ATOM 3003 O O . LYS B 1 66 ? 0.653 39.344 14.25 1 98.62 66 LYS B O 1
ATOM 3008 N N . ILE B 1 67 ? -0.339 38.281 15.992 1 98.81 67 ILE B N 1
ATOM 3009 C CA . ILE B 1 67 ? -0.431 36.969 15.383 1 98.81 67 ILE B CA 1
ATOM 3010 C C . ILE B 1 67 ? -1.887 36.5 15.367 1 98.81 67 ILE B C 1
ATOM 3012 O O . ILE B 1 67 ? -2.613 36.688 16.344 1 98.81 67 ILE B O 1
ATOM 3016 N N . VAL B 1 68 ? -2.258 36 14.289 1 98.88 68 VAL B N 1
ATOM 3017 C CA . VAL B 1 68 ? -3.588 35.375 14.203 1 98.88 68 VAL B CA 1
ATOM 3018 C C . VAL B 1 68 ? -3.467 33.875 14.086 1 98.88 68 VAL B C 1
ATOM 3020 O O . VAL B 1 68 ? -2.744 33.375 13.234 1 98.88 68 VAL B O 1
ATOM 3023 N N . TYR B 1 69 ? -4.094 33.125 14.961 1 98.62 69 TYR B N 1
ATOM 3024 C CA . TYR B 1 69 ? -4.277 31.688 14.867 1 98.62 69 TYR B CA 1
ATOM 3025 C C . TYR B 1 69 ? -5.609 31.359 14.203 1 98.62 69 TYR B C 1
ATOM 3027 O O . TYR B 1 69 ? -6.676 31.625 14.758 1 98.62 69 TYR B O 1
ATOM 3035 N N . VAL B 1 70 ? -5.543 30.766 13.07 1 98.12 70 VAL B N 1
ATOM 3036 C CA . VAL B 1 70 ? -6.758 30.438 12.328 1 98.12 70 VAL B CA 1
ATOM 3037 C C . VAL B 1 70 ? -7.152 28.984 12.586 1 98.12 70 VAL B C 1
ATOM 3039 O O . VAL B 1 70 ? -6.477 28.062 12.133 1 98.12 70 VAL B O 1
ATOM 3042 N N . ALA B 1 71 ? -8.258 28.812 13.258 1 95.5 71 ALA B N 1
ATOM 3043 C CA . ALA B 1 71 ? -8.766 27.484 13.609 1 95.5 71 ALA B CA 1
ATOM 3044 C C . ALA B 1 71 ? -10.219 27.312 13.18 1 95.5 71 ALA B C 1
ATOM 3046 O O . ALA B 1 71 ? -10.984 26.609 13.828 1 95.5 71 ALA B O 1
ATOM 3047 N N . SER B 1 72 ? -10.641 28.047 12.188 1 92.25 72 SER B N 1
ATOM 3048 C CA . SER B 1 72 ? -11.961 27.938 11.578 1 92.25 72 SER B CA 1
ATOM 3049 C C . SER B 1 72 ? -12.062 26.703 10.703 1 92.25 72 SER B C 1
ATOM 3051 O O . SER B 1 72 ? -11.086 25.969 10.531 1 92.25 72 SER B O 1
ATOM 3053 N N . PRO B 1 73 ? -13.289 26.359 10.211 1 87.44 73 PRO B N 1
ATOM 3054 C CA . PRO B 1 73 ? -13.375 25.297 9.211 1 87.44 73 PRO B CA 1
ATOM 3055 C C . PRO B 1 73 ? -12.461 25.531 8.008 1 87.44 73 PRO B C 1
ATOM 3057 O O . PRO B 1 73 ? -12.234 26.688 7.621 1 87.44 73 PRO B O 1
ATOM 3060 N N . VAL B 1 74 ? -12.039 24.5 7.422 1 89.19 74 VAL B N 1
ATOM 3061 C CA . VAL B 1 74 ? -10.969 24.547 6.434 1 89.19 74 VAL B CA 1
ATOM 3062 C C . VAL B 1 74 ? -11.352 25.484 5.293 1 89.19 74 VAL B C 1
ATOM 3064 O O . VAL B 1 74 ? -10.508 26.219 4.77 1 89.19 74 VAL B O 1
ATOM 3067 N N . GLU B 1 75 ? -12.578 25.484 4.949 1 89.62 75 GLU B N 1
ATOM 3068 C CA . GLU B 1 75 ? -13.031 26.297 3.824 1 89.62 75 GLU B CA 1
ATOM 3069 C C . GLU B 1 75 ? -12.797 27.781 4.086 1 89.62 75 GLU B C 1
ATOM 3071 O O . GLU B 1 75 ? -12.797 28.578 3.154 1 89.62 75 GLU B O 1
ATOM 3076 N N . ARG B 1 76 ? -12.539 28.141 5.336 1 93.5 76 ARG B N 1
ATOM 3077 C CA . ARG B 1 76 ? -12.375 29.547 5.703 1 93.5 76 ARG B CA 1
ATOM 3078 C C . ARG B 1 76 ? -10.906 29.891 5.879 1 93.5 76 ARG B C 1
ATOM 3080 O O . ARG B 1 76 ? -10.555 31.062 5.992 1 93.5 76 ARG B O 1
ATOM 3087 N N . HIS B 1 77 ? -10.047 28.922 5.859 1 96.38 77 HIS B N 1
ATOM 3088 C CA . HIS B 1 77 ? -8.633 29.156 6.117 1 96.38 77 HIS B CA 1
ATOM 3089 C C . HIS B 1 77 ? -8.062 30.188 5.152 1 96.38 77 HIS B C 1
ATOM 3091 O O . HIS B 1 77 ? -7.441 31.172 5.578 1 96.38 77 HIS B O 1
ATOM 3097 N N . ALA B 1 78 ? -8.375 30.016 3.904 1 97.94 78 ALA B N 1
ATOM 3098 C CA . ALA B 1 78 ? -7.738 30.844 2.891 1 97.94 78 ALA B CA 1
ATOM 3099 C C . ALA B 1 78 ? -8.203 32.281 2.992 1 97.94 78 ALA B C 1
ATOM 3101 O O . ALA B 1 78 ? -7.398 33.188 3.191 1 97.94 78 ALA B O 1
ATOM 3102 N N . PRO B 1 79 ? -9.492 32.531 2.934 1 98.12 79 PRO B N 1
ATOM 3103 C CA . PRO B 1 79 ? -9.906 33.938 2.996 1 98.12 79 PRO B CA 1
ATOM 3104 C C . PRO B 1 79 ? -9.523 34.594 4.312 1 98.12 79 PRO B C 1
ATOM 3106 O O . PRO B 1 79 ? -9.164 35.781 4.324 1 98.12 79 PRO B O 1
ATOM 3109 N N . GLU B 1 80 ? -9.539 33.906 5.398 1 98.38 80 GLU B N 1
ATOM 3110 C CA . GLU B 1 80 ? -9.211 34.5 6.691 1 98.38 80 GLU B CA 1
ATOM 3111 C C . GLU B 1 80 ? -7.711 34.781 6.816 1 98.38 80 GLU B C 1
ATOM 3113 O O . GLU B 1 80 ? -7.297 35.781 7.371 1 98.38 80 GLU B O 1
ATOM 3118 N N . THR B 1 81 ? -6.922 33.844 6.328 1 98.81 81 THR B N 1
ATOM 3119 C CA . THR B 1 81 ? -5.477 34.062 6.316 1 98.81 81 THR B CA 1
ATOM 3120 C C . THR B 1 81 ? -5.102 35.25 5.445 1 98.81 81 THR B C 1
ATOM 3122 O O . THR B 1 81 ? -4.277 36.094 5.836 1 98.81 81 THR B O 1
ATOM 3125 N N . ILE B 1 82 ? -5.711 35.344 4.309 1 98.81 82 ILE B N 1
ATOM 3126 C CA . ILE B 1 82 ? -5.418 36.438 3.379 1 98.81 82 ILE B CA 1
ATOM 3127 C C . ILE B 1 82 ? -5.836 37.75 3.994 1 98.81 82 ILE B C 1
ATOM 3129 O O . ILE B 1 82 ? -5.098 38.75 3.914 1 98.81 82 ILE B O 1
ATOM 3133 N N . ALA B 1 83 ? -6.988 37.812 4.605 1 98.81 83 ALA B N 1
ATOM 3134 C CA . ALA B 1 83 ? -7.445 39 5.285 1 98.81 83 ALA B CA 1
ATOM 3135 C C . ALA B 1 83 ? -6.465 39.438 6.383 1 98.81 83 ALA B C 1
ATOM 3137 O O . ALA B 1 83 ? -6.137 40.594 6.512 1 98.81 83 ALA B O 1
ATOM 3138 N N . ALA B 1 84 ? -6.012 38.469 7.16 1 98.88 84 ALA B N 1
ATOM 3139 C CA . ALA B 1 84 ? -5.047 38.75 8.227 1 98.88 84 ALA B CA 1
ATOM 3140 C C . ALA B 1 84 ? -3.742 39.281 7.652 1 98.88 84 ALA B C 1
ATOM 3142 O O . ALA B 1 84 ? -3.174 40.25 8.188 1 98.88 84 ALA B O 1
ATOM 3143 N N . ALA B 1 85 ? -3.295 38.688 6.59 1 98.81 85 ALA B N 1
ATOM 3144 C CA . ALA B 1 85 ? -2.066 39.156 5.938 1 98.81 85 ALA B CA 1
ATOM 3145 C C . ALA B 1 85 ? -2.188 40.594 5.477 1 98.81 85 ALA B C 1
ATOM 3147 O O . ALA B 1 85 ? -1.287 41.406 5.719 1 98.81 85 ALA B O 1
ATOM 3148 N N . LYS B 1 86 ? -3.289 40.875 4.879 1 98.69 86 LYS B N 1
ATOM 3149 C CA . LYS B 1 86 ? -3.52 42.25 4.379 1 98.69 86 LYS B CA 1
ATOM 3150 C C . LYS B 1 86 ? -3.547 43.25 5.523 1 98.69 86 LYS B C 1
ATOM 3152 O O . LYS B 1 86 ? -3.213 44.438 5.332 1 98.69 86 LYS B O 1
ATOM 3157 N N . ALA B 1 87 ? -3.92 42.812 6.688 1 98.69 87 ALA B N 1
ATOM 3158 C CA . ALA B 1 87 ? -3.965 43.656 7.879 1 98.69 87 ALA B CA 1
ATOM 3159 C C . ALA B 1 87 ? -2.605 43.688 8.57 1 98.69 87 ALA B C 1
ATOM 3161 O O . ALA B 1 87 ? -2.461 44.312 9.625 1 98.69 87 ALA B O 1
ATOM 3162 N N . GLY B 1 88 ? -1.643 43 8.023 1 98.56 88 GLY B N 1
ATOM 3163 C CA . GLY B 1 88 ? -0.285 43.031 8.547 1 98.56 88 GLY B CA 1
ATOM 3164 C C . GLY B 1 88 ? -0.086 42.094 9.727 1 98.56 88 GLY B C 1
ATOM 3165 O O . GLY B 1 88 ? 0.832 42.281 10.531 1 98.56 88 GLY B O 1
ATOM 3166 N N . LYS B 1 89 ? -0.958 41.125 9.922 1 98.81 89 LYS B N 1
ATOM 3167 C CA . LYS B 1 89 ? -0.858 40.188 11.031 1 98.81 89 LYS B CA 1
ATOM 3168 C C . LYS B 1 89 ? -0.166 38.875 10.594 1 98.81 89 LYS B C 1
ATOM 3170 O O . LYS B 1 89 ? -0.436 38.375 9.508 1 98.81 89 LYS B O 1
ATOM 3175 N N . HIS B 1 90 ? 0.781 38.375 11.375 1 98.88 90 HIS B N 1
ATOM 3176 C CA . HIS B 1 90 ? 1.336 37.031 11.141 1 98.88 90 HIS B CA 1
ATOM 3177 C C . HIS B 1 90 ? 0.286 35.969 11.359 1 98.88 90 HIS B C 1
ATOM 3179 O O . HIS B 1 90 ? -0.649 36.156 12.141 1 98.88 90 HIS B O 1
ATOM 3185 N N . VAL B 1 91 ? 0.463 34.812 10.656 1 98.94 91 VAL B N 1
ATOM 3186 C CA . VAL B 1 91 ? -0.632 33.844 10.711 1 98.94 91 VAL B CA 1
ATOM 3187 C C . VAL B 1 91 ? -0.079 32.438 10.977 1 98.94 91 VAL B C 1
ATOM 3189 O O . VAL B 1 91 ? 0.855 32 10.305 1 98.94 91 VAL B O 1
ATOM 3192 N N . LEU B 1 92 ? -0.584 31.766 11.945 1 98.81 92 LEU B N 1
ATOM 3193 C CA . LEU B 1 92 ? -0.492 30.328 12.133 1 98.81 92 LEU B CA 1
ATOM 3194 C C . LEU B 1 92 ? -1.842 29.656 11.891 1 98.81 92 LEU B C 1
ATOM 3196 O O . LEU B 1 92 ? -2.787 29.859 12.656 1 98.81 92 LEU B O 1
ATOM 3200 N N . VAL B 1 93 ? -1.918 28.875 10.852 1 98.25 93 VAL B N 1
ATOM 3201 C CA . VAL B 1 93 ? -3.205 28.328 10.453 1 98.25 93 VAL B CA 1
ATOM 3202 C C . VAL B 1 93 ? -3.242 26.828 10.773 1 98.25 93 VAL B C 1
ATOM 3204 O O . VAL B 1 93 ? -2.24 26.125 10.609 1 98.25 93 VAL B O 1
ATOM 3207 N N . GLU B 1 94 ? -4.363 26.359 11.188 1 95.5 94 GLU B N 1
ATOM 3208 C CA . GLU B 1 94 ? -4.555 24.938 11.445 1 95.5 94 GLU B CA 1
ATOM 3209 C C . GLU B 1 94 ? -4.449 24.125 10.164 1 95.5 94 GLU B C 1
ATOM 3211 O O . GLU B 1 94 ? -4.605 24.656 9.062 1 95.5 94 GLU B O 1
ATOM 3216 N N . LYS B 1 95 ? -4.16 22.875 10.352 1 93.81 95 LYS B N 1
ATOM 3217 C CA . LYS B 1 95 ? -4.082 21.953 9.234 1 93.81 95 LYS B CA 1
ATOM 3218 C C . LYS B 1 95 ? -5.465 21.438 8.844 1 93.81 95 LYS B C 1
ATOM 3220 O O . LYS B 1 95 ? -6.367 21.359 9.68 1 93.81 95 LYS B O 1
ATOM 3225 N N . PRO B 1 96 ? -5.742 21.047 7.711 1 93.25 96 PRO B N 1
ATOM 3226 C CA . PRO B 1 96 ? -4.848 21.344 6.59 1 93.25 96 PRO B CA 1
ATOM 3227 C C . PRO B 1 96 ? -4.836 22.812 6.211 1 93.25 96 PRO B C 1
ATOM 3229 O O . PRO B 1 96 ? -5.746 23.562 6.59 1 93.25 96 PRO B O 1
ATOM 3232 N N . MET B 1 97 ? -3.848 23.234 5.477 1 96.25 97 MET B N 1
ATOM 3233 C CA . MET B 1 97 ? -3.633 24.656 5.215 1 96.25 97 MET B CA 1
ATOM 3234 C C . MET B 1 97 ? -4.844 25.266 4.516 1 96.25 97 MET B C 1
ATOM 3236 O O . MET B 1 97 ? -5.301 26.344 4.891 1 96.25 97 MET B O 1
ATOM 3240 N N . ALA B 1 98 ? -5.32 24.594 3.512 1 95.12 98 ALA B N 1
ATOM 3241 C CA . ALA B 1 98 ? -6.477 25.016 2.725 1 95.12 98 ALA B CA 1
ATOM 3242 C C . ALA B 1 98 ? -7.117 23.844 2.01 1 95.12 98 ALA B C 1
ATOM 3244 O O . ALA B 1 98 ? -6.703 22.688 2.199 1 95.12 98 ALA B O 1
ATOM 3245 N N . LEU B 1 99 ? -8.141 24.109 1.217 1 91 99 LEU B N 1
ATOM 3246 C CA . LEU B 1 99 ? -8.852 23.047 0.527 1 91 99 LEU B CA 1
ATOM 3247 C C . LEU B 1 99 ? -8.117 22.625 -0.744 1 91 99 LEU B C 1
ATOM 3249 O O . LEU B 1 99 ? -8.211 21.469 -1.168 1 91 99 LEU B O 1
ATOM 3253 N N . THR B 1 100 ? -7.434 23.594 -1.362 1 93.75 100 THR B N 1
ATOM 3254 C CA . THR B 1 100 ? -6.785 23.312 -2.637 1 93.75 100 THR B CA 1
ATOM 3255 C C . THR B 1 100 ? -5.359 23.859 -2.656 1 93.75 100 THR B C 1
ATOM 3257 O O . THR B 1 100 ? -5.023 24.75 -1.87 1 93.75 100 THR B O 1
ATOM 3260 N N . ALA B 1 101 ? -4.617 23.312 -3.568 1 96.06 101 ALA B N 1
ATOM 3261 C CA . ALA B 1 101 ? -3.256 23.812 -3.762 1 96.06 101 ALA B CA 1
ATOM 3262 C C . ALA B 1 101 ? -3.262 25.266 -4.184 1 96.06 101 ALA B C 1
ATOM 3264 O O . ALA B 1 101 ? -2.418 26.062 -3.738 1 96.06 101 ALA B O 1
ATOM 3265 N N . ALA B 1 102 ? -4.164 25.656 -4.977 1 97.62 102 ALA B N 1
ATOM 3266 C CA . ALA B 1 102 ? -4.27 27.031 -5.445 1 97.62 102 ALA B CA 1
ATOM 3267 C C . ALA B 1 102 ? -4.527 27.984 -4.281 1 97.62 102 ALA B C 1
ATOM 3269 O O . ALA B 1 102 ? -3.979 29.078 -4.242 1 97.62 102 ALA B O 1
ATOM 3270 N N . GLN B 1 103 ? -5.336 27.562 -3.369 1 97.81 103 GLN B N 1
ATOM 3271 C CA . GLN B 1 103 ? -5.605 28.375 -2.186 1 97.81 103 GLN B CA 1
ATOM 3272 C C . GLN B 1 103 ? -4.359 28.516 -1.319 1 97.81 103 GLN B C 1
ATOM 3274 O O . GLN B 1 103 ? -4.094 29.594 -0.771 1 97.81 103 GLN B O 1
ATOM 3279 N N . CYS B 1 104 ? -3.639 27.453 -1.175 1 98.31 104 CYS B N 1
ATOM 3280 C CA . CYS B 1 104 ? -2.371 27.531 -0.457 1 98.31 104 CYS B CA 1
ATOM 3281 C C . CYS B 1 104 ? -1.451 28.562 -1.086 1 98.31 104 CYS B C 1
ATOM 3283 O O . CYS B 1 104 ? -0.864 29.391 -0.382 1 98.31 104 CYS B O 1
ATOM 3285 N N . ASP B 1 105 ? -1.353 28.516 -2.393 1 98.5 105 ASP B N 1
ATOM 3286 C CA . ASP B 1 105 ? -0.498 29.453 -3.113 1 98.5 105 ASP B CA 1
ATOM 3287 C C . ASP B 1 105 ? -0.951 30.891 -2.887 1 98.5 105 ASP B C 1
ATOM 3289 O O . ASP B 1 105 ? -0.122 31.797 -2.719 1 98.5 105 ASP B O 1
ATOM 3293 N N . ALA B 1 106 ? -2.201 31.078 -2.891 1 98.75 106 ALA B N 1
ATOM 3294 C CA . ALA B 1 106 ? -2.75 32.406 -2.656 1 98.75 106 ALA B CA 1
ATOM 3295 C C . ALA B 1 106 ? -2.412 32.906 -1.252 1 98.75 106 ALA B C 1
ATOM 3297 O O . ALA B 1 106 ? -2.09 34.062 -1.062 1 98.75 106 ALA B O 1
ATOM 3298 N N . MET B 1 107 ? -2.525 32.031 -0.31 1 98.88 107 MET B N 1
ATOM 3299 C CA . MET B 1 107 ? -2.184 32.375 1.069 1 98.88 107 MET B CA 1
ATOM 3300 C C . MET B 1 107 ? -0.714 32.75 1.188 1 98.88 107 MET B C 1
ATOM 3302 O O . MET B 1 107 ? -0.381 33.75 1.82 1 98.88 107 MET B O 1
ATOM 3306 N N . ILE B 1 108 ? 0.127 31.953 0.581 1 98.81 108 ILE B N 1
ATOM 3307 C CA . ILE B 1 108 ? 1.566 32.188 0.619 1 98.81 108 ILE B CA 1
ATOM 3308 C C . ILE B 1 108 ? 1.896 33.5 -0.063 1 98.81 108 ILE B C 1
ATOM 3310 O O . ILE B 1 108 ? 2.682 34.312 0.459 1 98.81 108 ILE B O 1
ATOM 3314 N N . ALA B 1 109 ? 1.283 33.781 -1.189 1 98.81 109 ALA B N 1
ATOM 3315 C CA . ALA B 1 109 ? 1.495 35 -1.926 1 98.81 109 ALA B CA 1
ATOM 3316 C C . ALA B 1 109 ? 1.079 36.219 -1.092 1 98.81 109 ALA B C 1
ATOM 3318 O O . ALA B 1 109 ? 1.769 37.25 -1.082 1 98.81 109 ALA B O 1
ATOM 3319 N N . ALA B 1 110 ? -0.027 36.094 -0.455 1 98.81 110 ALA B N 1
ATOM 3320 C CA . ALA B 1 110 ? -0.507 37.188 0.392 1 98.81 110 ALA B CA 1
ATOM 3321 C C . ALA B 1 110 ? 0.472 37.469 1.527 1 98.81 110 ALA B C 1
ATOM 3323 O O . ALA B 1 110 ? 0.731 38.625 1.856 1 98.81 110 ALA B O 1
ATOM 3324 N N . ALA B 1 111 ? 0.95 36.438 2.162 1 98.81 111 ALA B N 1
ATOM 3325 C CA . ALA B 1 111 ? 1.923 36.625 3.238 1 98.81 111 ALA B CA 1
ATOM 3326 C C . ALA B 1 111 ? 3.178 37.312 2.74 1 98.81 111 ALA B C 1
ATOM 3328 O O . ALA B 1 111 ? 3.67 38.25 3.383 1 98.81 111 ALA B O 1
ATOM 3329 N N . GLN B 1 112 ? 3.646 36.875 1.615 1 98.44 112 GLN B N 1
ATOM 3330 C CA . GLN B 1 112 ? 4.844 37.469 1.026 1 98.44 112 GLN B CA 1
ATOM 3331 C C . GLN B 1 112 ? 4.609 38.938 0.664 1 98.44 112 GLN B C 1
ATOM 3333 O O . GLN B 1 112 ? 5.441 39.781 0.964 1 98.44 112 GLN B O 1
ATOM 3338 N N . ALA B 1 113 ? 3.531 39.25 0.075 1 98.56 113 ALA B N 1
ATOM 3339 C CA . ALA B 1 113 ? 3.205 40.594 -0.387 1 98.56 113 ALA B CA 1
ATOM 3340 C C . ALA B 1 113 ? 3.104 41.562 0.784 1 98.56 113 ALA B C 1
ATOM 3342 O O . ALA B 1 113 ? 3.355 42.75 0.629 1 98.56 113 ALA B O 1
ATOM 3343 N N . ASN B 1 114 ? 2.754 41.062 1.933 1 98.69 114 ASN B N 1
ATOM 3344 C CA . ASN B 1 114 ? 2.527 41.938 3.082 1 98.69 114 ASN B CA 1
ATOM 3345 C C . ASN B 1 114 ? 3.627 41.781 4.129 1 98.69 114 ASN B C 1
ATOM 3347 O O . ASN B 1 114 ? 3.51 42.281 5.238 1 98.69 114 ASN B O 1
ATOM 3351 N N . ASN B 1 115 ? 4.648 41 3.777 1 98.31 115 ASN B N 1
ATOM 3352 C CA . ASN B 1 115 ? 5.836 40.812 4.602 1 98.31 115 ASN B CA 1
ATOM 3353 C C . ASN B 1 115 ? 5.484 40.281 5.988 1 98.31 115 ASN B C 1
ATOM 3355 O O . ASN B 1 115 ? 5.93 40.844 6.996 1 98.31 115 ASN B O 1
ATOM 3359 N N . ILE B 1 116 ? 4.641 39.312 6.047 1 98.56 116 ILE B N 1
ATOM 3360 C CA . ILE B 1 116 ? 4.305 38.656 7.309 1 98.56 116 ILE B CA 1
ATOM 3361 C C . ILE B 1 116 ? 4.719 37.188 7.258 1 98.56 116 ILE B C 1
ATOM 3363 O O . ILE B 1 116 ? 4.914 36.625 6.176 1 98.56 116 ILE B O 1
ATOM 3367 N N . TYR B 1 117 ? 4.859 36.594 8.438 1 98.75 117 TYR B N 1
ATOM 3368 C CA . TYR B 1 117 ? 5.141 35.156 8.539 1 98.75 117 TYR B CA 1
ATOM 3369 C C . TYR B 1 117 ? 3.852 34.344 8.555 1 98.75 117 TYR B C 1
ATOM 3371 O O . TYR B 1 117 ? 2.859 34.75 9.156 1 98.75 117 TYR B O 1
ATOM 3379 N N . CYS B 1 118 ? 3.887 33.281 7.824 1 98.81 118 CYS B N 1
ATOM 3380 C CA . CYS B 1 118 ? 2.779 32.344 7.773 1 98.81 118 CYS B CA 1
ATOM 3381 C C . CYS B 1 118 ? 3.279 30.906 7.922 1 98.81 118 CYS B C 1
ATOM 3383 O O . CYS B 1 118 ? 4.301 30.531 7.336 1 98.81 118 CYS B O 1
ATOM 3385 N N . ALA B 1 119 ? 2.582 30.125 8.711 1 98.75 119 ALA B N 1
ATOM 3386 C C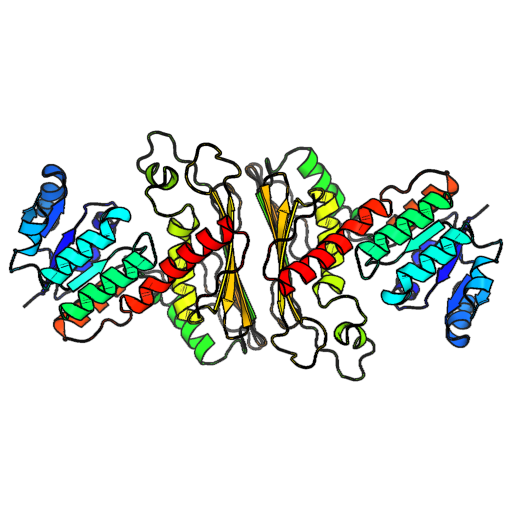A . ALA B 1 119 ? 2.918 28.719 8.898 1 98.75 119 ALA B CA 1
ATOM 3387 C C . ALA B 1 119 ? 1.667 27.875 9.156 1 98.75 119 ALA B C 1
ATOM 3389 O O . ALA B 1 119 ? 0.577 28.422 9.336 1 98.75 119 ALA B O 1
ATOM 3390 N N . VAL B 1 120 ? 1.814 26.594 9.055 1 98.44 120 VAL B N 1
ATOM 3391 C CA . VAL B 1 120 ? 0.726 25.656 9.297 1 98.44 120 VAL B CA 1
ATOM 3392 C C . VAL B 1 120 ? 0.984 24.891 10.594 1 98.44 120 VAL B C 1
ATOM 3394 O O . VAL B 1 120 ? 2.115 24.484 10.867 1 98.44 120 VAL B O 1
ATOM 3397 N N . ALA B 1 121 ? -0.042 24.641 11.328 1 96.88 121 ALA B N 1
ATOM 3398 C CA . ALA B 1 121 ? 0.092 24.047 12.656 1 96.88 121 ALA B CA 1
ATOM 3399 C C . ALA B 1 121 ? 0.268 22.531 12.562 1 96.88 121 ALA B C 1
ATOM 3401 O O . ALA B 1 121 ? -0.457 21.781 13.211 1 96.88 121 ALA B O 1
ATOM 3402 N N . TYR B 1 122 ? 1.237 22.125 11.891 1 96.12 122 TYR B N 1
ATOM 3403 C CA . TYR B 1 122 ? 1.694 20.734 11.93 1 96.12 122 TYR B CA 1
ATOM 3404 C C . TYR B 1 122 ? 2.707 20.531 13.047 1 96.12 122 TYR B C 1
ATOM 3406 O O . TYR B 1 122 ? 3.912 20.688 12.844 1 96.12 122 TYR B O 1
ATOM 3414 N N . TYR B 1 123 ? 2.27 20.062 14.156 1 93.12 123 TYR B N 1
ATOM 3415 C CA . TYR B 1 123 ? 3.059 20.031 15.383 1 93.12 123 TYR B CA 1
ATOM 3416 C C . TYR B 1 123 ? 3.984 18.812 15.398 1 93.12 123 TYR B C 1
ATOM 3418 O O . TYR B 1 123 ? 4.992 18.812 16.109 1 93.12 123 TYR B O 1
ATOM 3426 N N . ALA B 1 124 ? 3.715 17.828 14.609 1 91.44 124 ALA B N 1
ATOM 3427 C CA . ALA B 1 124 ? 4.336 16.516 14.781 1 91.44 124 ALA B CA 1
ATOM 3428 C C . ALA B 1 124 ? 5.816 16.547 14.422 1 91.44 124 ALA B C 1
ATOM 3430 O O . ALA B 1 124 ? 6.586 15.688 14.836 1 91.44 124 ALA B O 1
ATOM 3431 N N . ARG B 1 125 ? 6.215 17.516 13.648 1 93.06 125 ARG B N 1
ATOM 3432 C CA . ARG B 1 125 ? 7.609 17.641 13.234 1 93.06 125 ARG B CA 1
ATOM 3433 C C . ARG B 1 125 ? 8.516 17.875 14.438 1 93.06 125 ARG B C 1
ATOM 3435 O O . ARG B 1 125 ? 9.727 17.641 14.367 1 93.06 125 ARG B O 1
ATOM 3442 N N . TRP B 1 126 ? 7.926 18.328 15.555 1 92 126 TRP B N 1
ATOM 3443 C CA . TRP B 1 126 ? 8.727 18.641 16.734 1 92 126 TRP B CA 1
ATOM 3444 C C . TRP B 1 126 ? 8.773 17.469 17.703 1 92 126 TRP B C 1
ATOM 3446 O O . TRP B 1 126 ? 9.492 17.5 18.703 1 92 126 TRP B O 1
ATOM 3456 N N . LEU B 1 127 ? 8.016 16.453 17.438 1 88.75 127 LEU B N 1
ATOM 3457 C CA . LEU B 1 127 ? 8.031 15.297 18.328 1 88.75 127 LEU B CA 1
ATOM 3458 C C . LEU B 1 127 ? 9.414 14.648 18.344 1 88.75 127 LEU B C 1
ATOM 3460 O O . LEU B 1 127 ? 10.039 14.484 17.297 1 88.75 127 LEU B O 1
ATOM 3464 N N . PRO B 1 128 ? 9.844 14.281 19.531 1 85.69 128 PRO B N 1
ATOM 3465 C CA . PRO B 1 128 ? 11.188 13.703 19.641 1 85.69 128 PRO B CA 1
ATOM 3466 C C . PRO B 1 128 ? 11.391 12.5 18.719 1 85.69 128 PRO B C 1
ATOM 3468 O O . PRO B 1 128 ? 12.453 12.359 18.109 1 85.69 128 PRO B O 1
ATOM 3471 N N . LYS B 1 129 ? 10.461 11.68 18.562 1 85.44 129 LYS B N 1
ATOM 3472 C CA . LYS B 1 129 ? 10.562 10.508 17.703 1 85.44 129 LYS B CA 1
ATOM 3473 C C . LYS B 1 129 ? 10.773 10.906 16.25 1 85.44 129 LYS B C 1
ATOM 3475 O O . LYS B 1 129 ? 11.531 10.258 15.523 1 85.44 129 LYS B O 1
ATOM 3480 N N . VAL B 1 130 ? 10.133 11.93 15.836 1 90.62 130 VAL B N 1
ATOM 3481 C CA . VAL B 1 130 ? 10.219 12.391 14.453 1 90.62 130 VAL B CA 1
ATOM 3482 C C . VAL B 1 130 ? 11.586 13.023 14.211 1 90.62 130 VAL B C 1
ATOM 3484 O O . VAL B 1 130 ? 12.219 12.781 13.172 1 90.62 130 VAL B O 1
ATOM 3487 N N . ARG B 1 131 ? 12.016 13.797 15.18 1 90.88 131 ARG B N 1
ATOM 3488 C CA . ARG B 1 131 ? 13.344 14.398 15.078 1 90.88 131 ARG B CA 1
ATOM 3489 C C . ARG B 1 131 ? 14.422 13.328 15.031 1 90.88 131 ARG B C 1
ATOM 3491 O O . ARG B 1 131 ? 15.406 13.461 14.297 1 90.88 131 ARG B O 1
ATOM 3498 N N . GLU B 1 132 ? 14.219 12.336 15.773 1 87.69 132 GLU B N 1
ATOM 3499 C CA . GLU B 1 132 ? 15.156 11.219 15.75 1 87.69 132 GLU B CA 1
ATOM 3500 C C . GLU B 1 132 ? 15.148 10.523 14.391 1 87.69 132 GLU B C 1
ATOM 3502 O O . GLU B 1 132 ? 16.203 10.18 13.852 1 87.69 132 GLU B O 1
ATOM 3507 N N . MET B 1 133 ? 14.016 10.281 13.844 1 89.56 133 MET B N 1
ATOM 3508 C CA . MET B 1 133 ? 13.906 9.695 12.508 1 89.56 133 MET B CA 1
ATOM 3509 C C . MET B 1 133 ? 14.664 10.531 11.484 1 89.56 133 MET B C 1
ATOM 3511 O O . MET B 1 133 ? 15.398 9.992 10.656 1 89.56 133 MET B O 1
ATOM 3515 N N . LYS B 1 134 ? 14.453 11.781 11.555 1 93.81 134 LYS B N 1
ATOM 3516 C CA . LYS B 1 134 ? 15.125 12.688 10.625 1 93.81 134 LYS B CA 1
ATOM 3517 C C . LYS B 1 134 ? 16.641 12.578 10.758 1 93.81 134 LYS B C 1
ATOM 3519 O O . LYS B 1 134 ? 17.344 12.539 9.75 1 93.81 134 LYS B O 1
ATOM 3524 N N . ARG B 1 135 ? 17.094 12.57 11.984 1 92.25 135 ARG B N 1
ATOM 3525 C CA . ARG B 1 135 ? 18.516 12.414 12.227 1 92.25 135 ARG B CA 1
ATOM 3526 C C . ARG B 1 135 ? 19.047 11.133 11.602 1 92.25 135 ARG B C 1
ATOM 3528 O O . ARG B 1 135 ? 20.062 11.148 10.891 1 92.25 135 ARG B O 1
ATOM 3535 N N . LEU B 1 136 ? 18.391 10.07 11.812 1 89 136 LEU B N 1
ATOM 3536 C CA . LEU B 1 136 ? 18.812 8.766 11.289 1 89 136 LEU B CA 1
ATOM 3537 C C . LEU B 1 136 ? 18.844 8.781 9.766 1 89 136 LEU B C 1
ATOM 3539 O O . LEU B 1 136 ? 19.766 8.211 9.156 1 89 136 LEU B O 1
ATOM 3543 N N . LEU B 1 137 ? 17.875 9.383 9.164 1 93.31 137 LEU B N 1
ATOM 3544 C CA . LEU B 1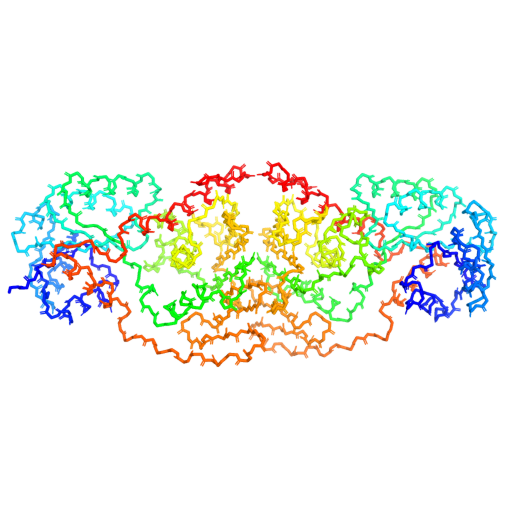 137 ? 17.828 9.477 7.711 1 93.31 137 LEU B CA 1
ATOM 3545 C C . LEU B 1 137 ? 18.969 10.336 7.176 1 93.31 137 LEU B C 1
ATOM 3547 O O . LEU B 1 137 ? 19.594 9.977 6.18 1 93.31 137 LEU B O 1
ATOM 3551 N N . ASN B 1 138 ? 19.234 11.438 7.82 1 94.06 138 ASN B N 1
ATOM 3552 C CA . ASN B 1 138 ? 20.328 12.32 7.418 1 94.06 138 ASN B CA 1
ATOM 3553 C C . ASN B 1 138 ? 21.688 11.617 7.527 1 94.06 138 ASN B C 1
ATOM 3555 O O . ASN B 1 138 ? 22.594 11.867 6.73 1 94.06 138 ASN B O 1
ATOM 3559 N N . GLU B 1 139 ? 21.75 10.781 8.5 1 92.31 139 GLU B N 1
ATOM 3560 C CA . GLU B 1 139 ? 22.984 10.039 8.719 1 92.31 139 GLU B CA 1
ATOM 3561 C C . GLU B 1 139 ? 23.062 8.805 7.816 1 92.31 139 GLU B C 1
ATOM 3563 O O . GLU B 1 139 ? 24 8.016 7.906 1 92.31 139 GLU B O 1
ATOM 3568 N N . GLN B 1 140 ? 22.062 8.57 7.066 1 91.94 140 GLN B N 1
ATOM 3569 C CA . GLN B 1 140 ? 21.984 7.48 6.102 1 91.94 140 GLN B CA 1
ATOM 3570 C C . GLN B 1 140 ? 22.016 6.121 6.797 1 91.94 140 GLN B C 1
ATOM 3572 O O . GLN B 1 140 ? 22.578 5.16 6.27 1 91.94 140 GLN B O 1
ATOM 3577 N N . THR B 1 141 ? 21.453 6.172 8.008 1 88.38 141 THR B N 1
ATOM 3578 C CA . THR B 1 141 ? 21.422 4.941 8.797 1 88.38 141 THR B CA 1
ATOM 3579 C C . THR B 1 141 ? 20.625 3.861 8.07 1 88.38 141 THR B C 1
ATOM 3581 O O . THR B 1 141 ? 20.906 2.67 8.219 1 88.38 141 THR B O 1
ATOM 3584 N N . LEU B 1 142 ? 19.688 4.199 7.223 1 91.31 142 LEU B N 1
ATOM 3585 C CA . LEU B 1 142 ? 18.844 3.236 6.52 1 91.31 142 LEU B CA 1
ATOM 3586 C C . LEU B 1 142 ? 19.375 2.979 5.113 1 91.31 142 LEU B C 1
ATOM 3588 O O . LEU B 1 142 ? 18.797 2.199 4.355 1 91.31 142 LEU B O 1
ATOM 3592 N N . GLY B 1 143 ? 20.5 3.582 4.746 1 92.5 143 GLY B N 1
ATOM 3593 C CA . GLY B 1 143 ? 20.844 3.607 3.334 1 92.5 143 GLY B CA 1
ATOM 3594 C C . GLY B 1 143 ? 19.859 4.398 2.494 1 92.5 143 GLY B C 1
ATOM 3595 O O . GLY B 1 143 ? 19.359 5.434 2.934 1 92.5 143 GLY B O 1
ATOM 3596 N N . THR B 1 144 ? 19.656 3.943 1.337 1 93.06 144 THR B N 1
ATOM 3597 C CA . THR B 1 144 ? 18.656 4.578 0.486 1 93.06 144 THR B CA 1
ATOM 3598 C C . THR B 1 144 ? 17.25 4.098 0.845 1 93.06 144 THR B C 1
ATOM 3600 O O . THR B 1 144 ? 16.984 2.896 0.838 1 93.06 144 THR B O 1
ATOM 3603 N N . VAL B 1 145 ? 16.422 5.043 1.177 1 95.12 145 VAL B N 1
ATOM 3604 C CA . VAL B 1 145 ? 15.039 4.668 1.456 1 95.12 145 VAL B CA 1
ATOM 3605 C C . VAL B 1 145 ? 14.336 4.277 0.158 1 95.12 145 VAL B C 1
ATOM 3607 O O . VAL B 1 145 ? 14.312 5.051 -0.8 1 95.12 145 VAL B O 1
ATOM 3610 N N . VAL B 1 146 ? 13.734 3.096 0.135 1 94.62 146 VAL B N 1
ATOM 3611 C CA . VAL B 1 146 ? 13.125 2.605 -1.098 1 94.62 146 VAL B CA 1
ATOM 3612 C C . VAL B 1 146 ? 11.609 2.545 -0.94 1 94.62 146 VAL B C 1
ATOM 3614 O O . VAL B 1 146 ? 10.875 2.584 -1.93 1 94.62 146 VAL B O 1
ATOM 3617 N N . ARG B 1 147 ? 11.188 2.416 0.266 1 95.94 147 ARG B N 1
ATOM 3618 C CA . ARG B 1 147 ? 9.758 2.232 0.492 1 95.94 147 ARG B CA 1
ATOM 3619 C C . ARG B 1 147 ? 9.312 2.91 1.785 1 95.94 147 ARG B C 1
ATOM 3621 O O . ARG B 1 147 ? 10.023 2.865 2.791 1 95.94 147 ARG B O 1
ATOM 3628 N N . ALA B 1 148 ? 8.219 3.5 1.721 1 96 148 ALA B N 1
ATOM 3629 C CA . ALA B 1 148 ? 7.469 3.973 2.883 1 96 148 ALA B CA 1
ATOM 3630 C C . ALA B 1 148 ? 6.035 3.443 2.867 1 96 148 ALA B C 1
ATOM 3632 O O . ALA B 1 148 ? 5.426 3.318 1.803 1 96 148 ALA B O 1
ATOM 3633 N N . HIS B 1 149 ? 5.527 3.09 4.008 1 95.44 149 HIS B N 1
ATOM 3634 C CA . HIS B 1 149 ? 4.164 2.588 4.137 1 95.44 149 HIS B CA 1
ATOM 3635 C C . HIS B 1 149 ? 3.475 3.172 5.363 1 95.44 149 HIS B C 1
ATOM 3637 O O . HIS B 1 149 ? 3.984 3.061 6.48 1 95.44 149 HIS B O 1
ATOM 3643 N N . VAL B 1 150 ? 2.391 3.793 5.152 1 94.19 150 VAL B N 1
ATOM 3644 C CA . VAL B 1 150 ? 1.575 4.352 6.223 1 94.19 150 VAL B CA 1
ATOM 3645 C C . VAL B 1 150 ? 0.13 3.881 6.074 1 94.19 150 VAL B C 1
ATOM 3647 O O . VAL B 1 150 ? -0.461 4.004 5 1 94.19 150 VAL B O 1
ATOM 3650 N N . ALA B 1 151 ? -0.407 3.336 7.121 1 93.12 151 ALA B N 1
ATOM 3651 C CA . ALA B 1 151 ? -1.803 2.904 7.145 1 93.12 151 ALA B CA 1
ATOM 3652 C C . ALA B 1 151 ? -2.543 3.506 8.336 1 93.12 151 ALA B C 1
ATOM 3654 O O . ALA B 1 151 ? -2.156 3.293 9.484 1 93.12 151 ALA B O 1
ATOM 3655 N N . GLN B 1 152 ? -3.439 4.289 8.016 1 90.88 152 GLN B N 1
ATOM 3656 C CA . GLN B 1 152 ? -4.367 4.816 9.008 1 90.88 152 GLN B CA 1
ATOM 3657 C C . GLN B 1 152 ? -5.734 4.152 8.891 1 90.88 152 GLN B C 1
ATOM 3659 O O . GLN B 1 152 ? -6.609 4.645 8.172 1 90.88 152 GLN B O 1
ATOM 3664 N N . LEU B 1 153 ? -5.945 3.137 9.672 1 88.88 153 LEU B N 1
ATOM 3665 C CA . LEU B 1 153 ? -7.156 2.326 9.609 1 88.88 153 LEU B CA 1
ATOM 3666 C C . LEU B 1 153 ? -7.977 2.477 10.891 1 88.88 153 LEU B C 1
ATOM 3668 O O . LEU B 1 153 ? -7.434 2.391 11.992 1 88.88 153 LEU B O 1
ATOM 3672 N N . SER B 1 154 ? -9.18 2.818 10.711 1 86.06 154 SER B N 1
ATOM 3673 C CA . SER B 1 154 ? -10.047 3.037 11.867 1 86.06 154 SER B CA 1
ATOM 3674 C C . SER B 1 154 ? -11.516 2.828 11.508 1 86.06 154 SER B C 1
ATOM 3676 O O . SER B 1 154 ? -11.836 2.49 10.359 1 86.06 154 SER B O 1
ATOM 3678 N N . GLU B 1 155 ? -12.273 2.861 12.5 1 84.19 155 GLU B N 1
ATOM 3679 C CA . GLU B 1 155 ? -13.719 2.967 12.312 1 84.19 155 GLU B CA 1
ATOM 3680 C C . GLU B 1 155 ? -14.219 4.355 12.695 1 84.19 155 GLU B C 1
ATOM 3682 O O . GLU B 1 155 ? -13.992 4.816 13.812 1 84.19 155 GLU B O 1
ATOM 3687 N N . PHE B 1 156 ? -14.719 5.008 11.727 1 79.56 156 PHE B N 1
ATOM 3688 C CA . PHE B 1 156 ? -15.359 6.301 11.938 1 79.56 156 PHE B CA 1
ATOM 3689 C C . PHE B 1 156 ? -16.75 6.324 11.305 1 79.56 156 PHE B C 1
ATOM 3691 O O . PHE B 1 156 ? -16.875 6.301 10.078 1 79.56 156 PHE B O 1
ATOM 3698 N N . ASN B 1 157 ? -17.734 6.211 12.07 1 78.06 157 ASN B N 1
ATOM 3699 C CA . ASN B 1 157 ? -19.125 6.199 11.633 1 78.06 157 ASN B CA 1
ATOM 3700 C C . ASN B 1 157 ? -20 7.066 12.531 1 78.06 157 ASN B C 1
ATOM 3702 O O . ASN B 1 157 ? -20.812 6.551 13.305 1 78.06 157 ASN B O 1
ATOM 3706 N N . PRO B 1 158 ? -19.844 8.328 12.289 1 74.88 158 PRO B N 1
ATOM 3707 C CA . PRO B 1 158 ? -20.609 9.227 13.156 1 74.88 158 PRO B CA 1
ATOM 3708 C C . PRO B 1 158 ? -22.109 9.172 12.867 1 74.88 158 PRO B C 1
ATOM 3710 O O . PRO B 1 158 ? -22.516 9.047 11.703 1 74.88 158 PRO B O 1
ATOM 3713 N N . ALA B 1 159 ? -22.859 9.281 13.984 1 76.12 159 ALA B N 1
ATOM 3714 C CA . ALA B 1 159 ? -24.297 9.398 13.844 1 76.12 159 ALA B CA 1
ATOM 3715 C C . ALA B 1 159 ? -24.688 10.719 13.195 1 76.12 159 ALA B C 1
ATOM 3717 O O . ALA B 1 159 ? -23.859 11.633 13.078 1 76.12 159 ALA B O 1
ATOM 3718 N N . ALA B 1 160 ? -25.859 10.734 12.719 1 74.88 160 ALA B N 1
ATOM 3719 C CA . ALA B 1 160 ? -26.344 11.906 11.992 1 74.88 160 ALA B CA 1
ATOM 3720 C C . ALA B 1 160 ? -26.281 13.156 12.867 1 74.88 160 ALA B C 1
ATOM 3722 O O . ALA B 1 160 ? -26.078 14.266 12.359 1 74.88 160 ALA B O 1
ATOM 3723 N N . ASP B 1 161 ? -26.344 13.008 14.141 1 71.88 161 ASP B N 1
ATOM 3724 C CA . ASP B 1 161 ? -26.391 14.148 15.055 1 71.88 161 ASP B CA 1
ATOM 3725 C C . ASP B 1 161 ? -25.031 14.375 15.711 1 71.88 161 ASP B C 1
ATOM 3727 O O . ASP B 1 161 ? -24.891 15.258 16.562 1 71.88 161 ASP B O 1
ATOM 3731 N N . ASP B 1 162 ? -24.047 13.656 15.234 1 77.25 162 ASP B N 1
ATOM 3732 C CA . ASP B 1 162 ? -22.688 13.805 15.766 1 77.25 162 ASP B CA 1
ATOM 3733 C C . ASP B 1 162 ? -22.047 15.094 15.258 1 77.25 162 ASP B C 1
ATOM 3735 O O . ASP B 1 162 ? -22.109 15.398 14.07 1 77.25 162 ASP B O 1
ATOM 3739 N N . PRO B 1 163 ? -21.516 15.891 16.203 1 66.62 163 PRO B N 1
ATOM 3740 C CA . PRO B 1 163 ? -20.859 17.141 15.82 1 66.62 163 PRO B CA 1
ATOM 3741 C C . PRO B 1 163 ? -19.734 16.938 14.797 1 66.62 163 PRO B C 1
ATOM 3743 O O . PRO B 1 163 ? -19.312 17.891 14.141 1 66.62 163 PRO B O 1
ATOM 3746 N N . LYS B 1 164 ? -19.344 15.75 14.609 1 70.38 164 LYS B N 1
ATOM 3747 C CA . LYS B 1 164 ? -18.234 15.477 13.695 1 70.38 164 LYS B CA 1
ATOM 3748 C C . LYS B 1 164 ? -18.75 15.086 12.312 1 70.38 164 LYS B C 1
ATOM 3750 O O . LYS B 1 164 ? -17.953 14.781 11.414 1 70.38 164 LYS B O 1
ATOM 3755 N N . ILE B 1 165 ? -20 15.188 12.117 1 71.81 165 ILE B N 1
ATOM 3756 C CA . ILE B 1 165 ? -20.641 14.734 10.883 1 71.81 165 ILE B CA 1
ATOM 3757 C C . ILE B 1 165 ? -20.141 15.578 9.711 1 71.81 165 ILE B C 1
ATOM 3759 O O . ILE B 1 165 ? -20.172 15.133 8.562 1 71.81 165 ILE B O 1
ATOM 3763 N N . TRP B 1 166 ? -19.703 16.766 10.031 1 66.38 166 TRP B N 1
ATOM 3764 C CA . TRP B 1 166 ? -19.219 17.672 8.992 1 66.38 166 TRP B CA 1
ATOM 3765 C C . TRP B 1 166 ? -18.031 17.078 8.25 1 66.38 166 TRP B C 1
ATOM 3767 O O . TRP B 1 166 ? -17.781 17.438 7.094 1 66.38 166 TRP B O 1
ATOM 3777 N N . ARG B 1 167 ? -17.312 16.172 8.797 1 69.94 167 ARG B N 1
ATOM 3778 C CA . ARG B 1 167 ? -16.125 15.539 8.203 1 69.94 167 ARG B CA 1
ATOM 3779 C C . ARG B 1 167 ? -16.516 14.695 6.996 1 69.94 167 ARG B C 1
ATOM 3781 O O . ARG B 1 167 ? -15.688 14.43 6.125 1 69.94 167 ARG B O 1
ATOM 3788 N N . VAL B 1 168 ? -17.844 14.344 6.973 1 71.94 168 VAL B N 1
ATOM 3789 C CA . VAL B 1 168 ? -18.234 13.406 5.922 1 71.94 168 VAL B CA 1
ATOM 3790 C C . VAL B 1 168 ? -19.141 14.102 4.914 1 71.94 168 VAL B C 1
ATOM 3792 O O . VAL B 1 168 ? -19.547 13.5 3.918 1 71.94 168 VAL B O 1
ATOM 3795 N N . ARG B 1 169 ? -19.594 15.273 5.18 1 67.38 169 ARG B N 1
ATOM 3796 C CA . ARG B 1 169 ? -20.531 15.984 4.328 1 67.38 169 ARG B CA 1
ATOM 3797 C C . ARG B 1 169 ? -19.812 16.953 3.396 1 67.38 169 ARG B C 1
ATOM 3799 O O . ARG B 1 169 ? -20.391 17.953 2.961 1 67.38 169 ARG B O 1
ATOM 3806 N N . GLY B 1 170 ? -18.562 16.672 2.977 1 60.41 170 GLY B N 1
ATOM 3807 C CA . GLY B 1 170 ? -17.891 17.328 1.87 1 60.41 170 GLY B CA 1
ATOM 3808 C C . GLY B 1 170 ? -17.188 18.609 2.281 1 60.41 170 GLY B C 1
ATOM 3809 O O . GLY B 1 170 ? -16.375 19.141 1.529 1 60.41 170 GLY B O 1
ATOM 3810 N N . ARG B 1 171 ? -17.469 19.188 3.367 1 56.38 171 ARG B N 1
ATOM 3811 C CA . ARG B 1 171 ? -16.938 20.5 3.717 1 56.38 171 ARG B CA 1
ATOM 3812 C C . ARG B 1 171 ? -15.516 20.391 4.246 1 56.38 171 ARG B C 1
ATOM 3814 O O . ARG B 1 171 ? -14.828 21.406 4.406 1 56.38 171 ARG B O 1
ATOM 3821 N N . ALA B 1 172 ? -15.156 19.266 4.555 1 57.34 172 ALA B N 1
ATOM 3822 C CA . ALA B 1 172 ? -13.906 19.078 5.289 1 57.34 172 ALA B CA 1
ATOM 3823 C C . ALA B 1 172 ? -12.758 18.766 4.34 1 57.34 172 ALA B C 1
ATOM 3825 O O . ALA B 1 172 ? -11.625 18.516 4.781 1 57.34 172 ALA B O 1
ATOM 3826 N N . GLY B 1 173 ? -12.867 19.047 3.039 1 59.5 173 GLY B N 1
ATOM 3827 C CA . GLY B 1 173 ? -11.734 18.984 2.121 1 59.5 173 GLY B CA 1
ATOM 3828 C C . GLY B 1 173 ? -11.328 17.562 1.778 1 59.5 173 GLY B C 1
ATOM 3829 O O . GLY B 1 173 ? -10.359 17.344 1.042 1 59.5 173 GLY B O 1
ATOM 3830 N N . GLY B 1 174 ? -12.016 16.578 2.334 1 62.62 174 GLY B N 1
ATOM 3831 C CA . GLY B 1 174 ? -11.547 15.312 1.792 1 62.62 174 GLY B CA 1
ATOM 3832 C C . GLY B 1 174 ? -11.531 14.195 2.818 1 62.62 174 GLY B C 1
ATOM 3833 O O . GLY B 1 174 ? -11.141 14.406 3.969 1 62.62 174 GLY B O 1
ATOM 3834 N N . GLY B 1 175 ? -12.242 13.375 2.969 1 77 175 GLY B N 1
ATOM 3835 C CA . GLY B 1 175 ? -12.367 12.078 3.621 1 77 175 GLY B CA 1
ATOM 3836 C C . GLY B 1 175 ? -11.266 11.82 4.637 1 77 175 GLY B C 1
ATOM 3837 O O . GLY B 1 175 ? -10.742 12.75 5.246 1 77 175 GLY B O 1
ATOM 3838 N N . ALA B 1 176 ? -10.938 10.68 4.941 1 82.62 176 ALA B N 1
ATOM 3839 C CA . ALA B 1 176 ? -9.945 10.234 5.918 1 82.62 176 ALA B CA 1
ATOM 3840 C C . ALA B 1 176 ? -8.555 10.758 5.574 1 82.62 176 ALA B C 1
ATOM 3842 O O . ALA B 1 176 ? -7.758 11.055 6.469 1 82.62 176 ALA B O 1
ATOM 3843 N N . LEU B 1 177 ? -8.281 11.016 4.324 1 87.81 177 LEU B N 1
ATOM 3844 C CA . LEU B 1 177 ? -6.98 11.477 3.846 1 87.81 177 LEU B CA 1
ATOM 3845 C C . LEU B 1 177 ? -6.719 12.914 4.289 1 87.81 177 LEU B C 1
ATOM 3847 O O . LEU B 1 177 ? -5.652 13.219 4.824 1 87.81 177 LEU B O 1
ATOM 3851 N N . ALA B 1 178 ? -7.691 13.758 4.133 1 84.31 178 ALA B N 1
ATOM 3852 C CA . ALA B 1 178 ? -7.52 15.156 4.512 1 84.31 178 ALA B CA 1
ATOM 3853 C C . ALA B 1 178 ? -7.516 15.32 6.027 1 84.31 178 ALA B C 1
ATOM 3855 O O . ALA B 1 178 ? -6.77 16.141 6.566 1 84.31 178 ALA B O 1
ATOM 3856 N N . ASP B 1 179 ? -8.234 14.531 6.668 1 80.94 179 ASP B N 1
ATOM 3857 C CA . ASP B 1 179 ? -8.391 14.664 8.109 1 80.94 179 ASP B CA 1
ATOM 3858 C C . ASP B 1 179 ? -7.188 14.086 8.852 1 80.94 179 ASP B C 1
ATOM 3860 O O . ASP B 1 179 ? -6.484 14.812 9.562 1 80.94 179 ASP B O 1
ATOM 3864 N N . VAL B 1 180 ? -6.945 12.844 8.602 1 82.5 180 VAL B N 1
ATOM 3865 C CA . VAL B 1 180 ? -5.906 12.164 9.367 1 82.5 180 VAL B CA 1
ATOM 3866 C C . VAL B 1 180 ? -4.652 12 8.508 1 82.5 180 VAL B C 1
ATOM 3868 O O . VAL B 1 180 ? -3.531 12.062 9.023 1 82.5 180 VAL B O 1
ATOM 3871 N N . GLY B 1 181 ? -4.848 11.852 7.305 1 89.31 181 GLY B N 1
ATOM 3872 C CA . GLY B 1 181 ? -3.744 11.594 6.395 1 89.31 181 GLY B CA 1
ATOM 3873 C C . GLY B 1 181 ? -2.855 12.805 6.176 1 89.31 181 GLY B C 1
ATOM 3874 O O . GLY B 1 181 ? -1.672 12.664 5.863 1 89.31 181 GLY B O 1
ATOM 3875 N N . SER B 1 182 ? -3.391 13.977 6.398 1 92.12 182 SER B N 1
ATOM 3876 C CA . SER B 1 182 ? -2.615 15.188 6.168 1 92.12 182 SER B CA 1
ATOM 3877 C C . SER B 1 182 ? -1.417 15.266 7.105 1 92.12 182 SER B C 1
ATOM 3879 O O . SER B 1 182 ? -0.337 15.711 6.711 1 92.12 182 SER B O 1
ATOM 3881 N N . HIS B 1 183 ? -1.582 14.82 8.359 1 92 183 HIS B N 1
ATOM 3882 C CA . HIS B 1 183 ? -0.479 14.781 9.312 1 92 183 HIS B CA 1
ATOM 3883 C C . HIS B 1 183 ? 0.637 13.867 8.828 1 92 183 HIS B C 1
ATOM 3885 O O . HIS B 1 183 ? 1.818 14.188 8.961 1 92 183 HIS B O 1
ATOM 3891 N N . ARG B 1 184 ? 0.229 12.797 8.273 1 92.62 184 ARG B N 1
ATOM 3892 C CA . ARG B 1 184 ? 1.202 11.812 7.809 1 92.62 184 ARG B CA 1
ATOM 3893 C C . ARG B 1 184 ? 1.923 12.297 6.559 1 92.62 184 ARG B C 1
ATOM 3895 O O . ARG B 1 184 ? 3.135 12.117 6.422 1 92.62 184 ARG B O 1
ATOM 3902 N N . LEU B 1 185 ? 1.143 12.852 5.715 1 94.81 185 LEU B N 1
ATOM 3903 C CA . LEU B 1 185 ? 1.734 13.383 4.496 1 94.81 185 LEU B CA 1
ATOM 3904 C C . LEU B 1 185 ? 2.721 14.5 4.812 1 94.81 185 LEU B C 1
ATOM 3906 O O . LEU B 1 185 ? 3.781 14.594 4.188 1 94.81 185 LEU B O 1
ATOM 3910 N N . ASP B 1 186 ? 2.363 15.32 5.758 1 95.62 186 ASP B N 1
ATOM 3911 C CA . ASP B 1 186 ? 3.271 16.375 6.191 1 95.62 186 ASP B CA 1
ATOM 3912 C C . ASP B 1 186 ? 4.574 15.789 6.738 1 95.62 186 ASP B C 1
ATOM 3914 O O . ASP B 1 186 ? 5.66 16.234 6.363 1 95.62 186 ASP B O 1
ATOM 3918 N N . LEU B 1 187 ? 4.453 14.828 7.586 1 93.69 187 LEU B N 1
ATOM 3919 C CA . LEU B 1 187 ? 5.625 14.188 8.172 1 93.69 187 LEU B CA 1
ATOM 3920 C C . LEU B 1 187 ? 6.5 13.562 7.09 1 93.69 187 LEU B C 1
ATOM 3922 O O . LEU B 1 187 ? 7.73 13.648 7.152 1 93.69 187 LEU B O 1
ATOM 3926 N N . LEU B 1 188 ? 5.91 12.984 6.164 1 93.56 188 LEU B N 1
ATOM 3927 C CA . LEU B 1 188 ? 6.66 12.328 5.098 1 93.56 188 LEU B CA 1
ATOM 3928 C C . LEU B 1 188 ? 7.371 13.352 4.219 1 93.56 188 LEU B C 1
ATOM 3930 O O . LEU B 1 188 ? 8.484 13.109 3.75 1 93.56 188 LEU B O 1
ATOM 3934 N N . HIS B 1 189 ? 6.719 14.461 3.986 1 94.88 189 HIS B N 1
ATOM 3935 C CA . HIS B 1 189 ? 7.406 15.547 3.293 1 94.88 189 HIS B CA 1
ATOM 3936 C C . HIS B 1 189 ? 8.625 16.016 4.074 1 94.88 189 HIS B C 1
ATOM 3938 O O . HIS B 1 189 ? 9.695 16.234 3.5 1 94.88 189 HIS B O 1
ATOM 3944 N N . TYR B 1 190 ? 8.461 16.172 5.344 1 96.31 190 TYR B N 1
ATOM 3945 C CA . TYR B 1 190 ? 9.555 16.594 6.211 1 96.31 190 TYR B CA 1
ATOM 3946 C C . TYR B 1 190 ? 10.703 15.586 6.164 1 96.31 190 TYR B C 1
ATOM 3948 O O . TYR B 1 190 ? 11.875 15.969 6.102 1 96.31 190 TYR B O 1
ATOM 3956 N N . LEU B 1 191 ? 10.375 14.328 6.152 1 95.38 191 LEU B N 1
ATOM 3957 C CA . LEU B 1 191 ? 11.367 13.266 6.293 1 95.38 191 LEU B CA 1
ATOM 3958 C C . LEU B 1 191 ? 12 12.938 4.945 1 95.38 191 LEU B C 1
ATOM 3960 O O . LEU B 1 191 ? 13.203 12.68 4.867 1 95.38 191 LEU B O 1
ATOM 3964 N N . LEU B 1 192 ? 11.203 12.953 3.838 1 95.75 192 LEU B N 1
ATOM 3965 C CA . LEU B 1 192 ? 11.672 12.383 2.58 1 95.75 192 LEU B CA 1
ATOM 3966 C C . LEU B 1 192 ? 11.812 13.461 1.513 1 95.75 192 LEU B C 1
ATOM 3968 O O . LEU B 1 192 ? 12.352 13.211 0.433 1 95.75 192 LEU B O 1
ATOM 3972 N N . GLY B 1 193 ? 11.305 14.695 1.756 1 94.44 193 GLY B N 1
ATOM 3973 C CA . GLY B 1 193 ? 11.359 15.766 0.776 1 94.44 193 GLY B CA 1
ATOM 3974 C C . GLY B 1 193 ? 10.141 15.812 -0.13 1 94.44 193 GLY B C 1
ATOM 3975 O O . GLY B 1 193 ? 9.148 15.125 0.125 1 94.44 193 GLY B O 1
ATOM 3976 N N . PRO B 1 194 ? 10.18 16.719 -1.112 1 93 194 PRO B N 1
ATOM 3977 C CA . PRO B 1 194 ? 9.023 16.875 -2.002 1 93 194 PRO B CA 1
ATOM 3978 C C . PRO B 1 194 ? 8.828 15.664 -2.918 1 93 194 PRO B C 1
ATOM 3980 O O . PRO B 1 194 ? 9.797 15.102 -3.424 1 93 194 PRO B O 1
ATOM 3983 N N . PRO B 1 195 ? 7.574 15.25 -3.068 1 95.56 195 PRO B N 1
ATOM 3984 C CA . PRO B 1 195 ? 7.285 14.141 -3.98 1 95.56 195 PRO B CA 1
ATOM 3985 C C . PRO B 1 195 ? 7.383 14.547 -5.449 1 95.56 195 PRO B C 1
ATOM 3987 O O . PRO B 1 195 ? 7.285 15.734 -5.777 1 95.56 195 PRO B O 1
ATOM 3990 N N . ALA B 1 196 ? 7.566 13.57 -6.348 1 96.69 196 ALA B N 1
ATOM 3991 C CA . ALA B 1 196 ? 7.648 13.789 -7.793 1 96.69 196 ALA B CA 1
ATOM 3992 C C . ALA B 1 196 ? 6.297 13.555 -8.461 1 96.69 196 ALA B C 1
ATOM 3994 O O . ALA B 1 196 ? 5.941 14.242 -9.414 1 96.69 196 ALA B O 1
ATOM 3995 N N . ALA B 1 197 ? 5.547 12.609 -7.992 1 97.62 197 ALA B N 1
ATOM 3996 C CA . ALA B 1 197 ? 4.285 12.25 -8.625 1 97.62 197 ALA B CA 1
ATOM 3997 C C . ALA B 1 197 ? 3.344 11.57 -7.633 1 97.62 197 ALA B C 1
ATOM 3999 O O . ALA B 1 197 ? 3.789 11.023 -6.621 1 97.62 197 ALA B O 1
ATOM 4000 N N . VAL B 1 198 ? 2.021 11.664 -7.98 1 98 198 VAL B N 1
ATOM 4001 C CA . VAL B 1 198 ? 0.998 11.102 -7.102 1 98 198 VAL B CA 1
ATOM 4002 C C . VAL B 1 198 ? -0.039 10.352 -7.93 1 98 198 VAL B C 1
ATOM 4004 O O . VAL B 1 198 ? -0.437 10.805 -9.008 1 98 198 VAL B O 1
ATOM 4007 N N . TRP B 1 199 ? -0.393 9.203 -7.488 1 98.06 199 TRP B N 1
ATOM 4008 C CA . TRP B 1 199 ? -1.6 8.5 -7.91 1 98.06 199 TRP B CA 1
ATOM 4009 C C . TRP B 1 199 ? -2.482 8.172 -6.711 1 98.06 199 TRP B C 1
ATOM 4011 O O . TRP B 1 199 ? -1.991 8.047 -5.582 1 98.06 199 TRP B O 1
ATOM 4021 N N . ALA B 1 200 ? -3.775 8.023 -7.027 1 97.88 200 ALA B N 1
ATOM 4022 C CA . ALA B 1 200 ? -4.629 7.676 -5.895 1 97.88 200 ALA B CA 1
ATOM 4023 C C . ALA B 1 200 ? -5.938 7.047 -6.367 1 97.88 200 ALA B C 1
ATOM 4025 O O . ALA B 1 200 ? -6.348 7.238 -7.516 1 97.88 200 ALA B O 1
ATOM 4026 N N . ALA B 1 201 ? -6.5 6.273 -5.57 1 96.75 201 ALA B N 1
ATOM 4027 C CA . ALA B 1 201 ? -7.891 5.824 -5.637 1 96.75 201 ALA B CA 1
ATOM 4028 C C . ALA B 1 201 ? -8.656 6.227 -4.383 1 96.75 201 ALA B C 1
ATOM 4030 O O . ALA B 1 201 ? -8.328 5.793 -3.277 1 96.75 201 ALA B O 1
ATOM 4031 N N . CYS B 1 202 ? -9.578 7.074 -4.523 1 94.12 202 CYS B N 1
ATOM 4032 C CA . CYS B 1 202 ? -10.438 7.547 -3.445 1 94.12 202 CYS B CA 1
ATOM 4033 C C . CYS B 1 202 ? -11.883 7.145 -3.688 1 94.12 202 CYS B C 1
ATOM 4035 O O . CYS B 1 202 ? -12.547 7.695 -4.57 1 94.12 202 CYS B O 1
ATOM 4037 N N . ASP B 1 203 ? -12.375 6.191 -2.846 1 92.69 203 ASP B N 1
ATOM 4038 C CA . ASP B 1 203 ? -13.688 5.617 -3.113 1 92.69 203 ASP B CA 1
ATOM 4039 C C . ASP B 1 203 ? -14.562 5.652 -1.865 1 92.69 203 ASP B C 1
ATOM 4041 O O . ASP B 1 203 ? -14.07 5.863 -0.756 1 92.69 203 ASP B O 1
ATOM 4045 N N . THR B 1 204 ? -15.844 5.668 -2.064 1 90.25 204 THR B N 1
ATOM 4046 C CA . THR B 1 204 ? -16.812 5.383 -1.017 1 90.25 204 THR B CA 1
ATOM 4047 C C . THR B 1 204 ? -17.328 3.951 -1.131 1 90.25 204 THR B C 1
ATOM 4049 O O . THR B 1 204 ? -18.078 3.627 -2.055 1 90.25 204 THR B O 1
ATOM 4052 N N . THR B 1 205 ? -16.984 3.123 -0.166 1 88.5 205 THR B N 1
ATOM 4053 C CA . THR B 1 205 ? -17.219 1.693 -0.323 1 88.5 205 THR B CA 1
ATOM 4054 C C . THR B 1 205 ? -18.312 1.223 0.635 1 88.5 205 THR B C 1
ATOM 4056 O O . THR B 1 205 ? -19.062 0.295 0.324 1 88.5 205 THR B O 1
ATOM 4059 N N . THR B 1 206 ? -18.375 1.775 1.785 1 87.06 206 THR B N 1
ATOM 4060 C CA . THR B 1 206 ? -19.297 1.313 2.809 1 87.06 206 THR B CA 1
ATOM 4061 C C . THR B 1 206 ? -20.391 2.348 3.053 1 87.06 206 THR B C 1
ATOM 4063 O O . THR B 1 206 ? -21.578 2.01 3.094 1 87.06 206 THR B O 1
ATOM 4066 N N . HIS B 1 207 ? -19.953 3.561 3.156 1 83.75 207 HIS B N 1
ATOM 4067 C CA . HIS B 1 207 ? -20.891 4.637 3.471 1 83.75 207 HIS B CA 1
ATOM 4068 C C . HIS B 1 207 ? -21.312 5.383 2.211 1 83.75 207 HIS B C 1
ATOM 4070 O O . HIS B 1 207 ? -20.969 6.551 2.029 1 83.75 207 HIS B O 1
ATOM 4076 N N . LEU B 1 208 ? -22.172 4.852 1.512 1 79 208 LEU B N 1
ATOM 4077 C CA . LEU B 1 208 ? -22.5 5.285 0.158 1 79 208 LEU B CA 1
ATOM 4078 C C . LEU B 1 208 ? -23.219 6.629 0.176 1 79 208 LEU B C 1
ATOM 4080 O O . LEU B 1 208 ? -23.297 7.305 -0.852 1 79 208 LEU B O 1
ATOM 4084 N N . ASP B 1 209 ? -23.594 7.023 1.317 1 81.56 209 ASP B N 1
ATOM 4085 C CA . ASP B 1 209 ? -24.312 8.289 1.434 1 81.56 209 ASP B CA 1
ATOM 4086 C C . ASP B 1 209 ? -23.375 9.438 1.762 1 81.56 209 ASP B C 1
ATOM 4088 O O . ASP B 1 209 ? -23.766 10.602 1.762 1 81.56 209 ASP B O 1
ATOM 4092 N N . TRP B 1 210 ? -22.141 9.062 1.988 1 81.56 210 TRP B N 1
ATOM 4093 C CA . TRP B 1 210 ? -21.172 10.102 2.322 1 81.56 210 TRP B CA 1
ATOM 4094 C C . TRP B 1 210 ? -20.75 10.875 1.076 1 81.56 210 TRP B C 1
ATOM 4096 O O . TRP B 1 210 ? -20.797 10.336 -0.035 1 81.56 210 TRP B O 1
ATOM 4106 N N . GLN B 1 211 ? -20.438 12.109 1.28 1 80.38 211 GLN B N 1
ATOM 4107 C CA . GLN B 1 211 ? -19.891 12.938 0.206 1 80.38 211 GLN B CA 1
ATOM 4108 C C . GLN B 1 211 ? -18.375 12.875 0.185 1 80.38 211 GLN B C 1
ATOM 4110 O O . GLN B 1 211 ? -17.734 13.477 -0.686 1 80.38 211 GLN B O 1
ATOM 4115 N N . SER B 1 212 ? -17.859 12.203 1.12 1 84.31 212 SER B N 1
ATOM 4116 C CA . SER B 1 212 ? -16.422 12.008 1.22 1 84.31 212 SER B CA 1
ATOM 4117 C C . SER B 1 212 ? -16.047 10.539 1.075 1 84.31 212 SER B C 1
ATOM 4119 O O . SER B 1 212 ? -16.812 9.656 1.453 1 84.31 212 SER B O 1
ATOM 4121 N N . PRO B 1 213 ? -14.875 10.367 0.542 1 89.44 213 PRO B N 1
ATOM 4122 C CA . PRO B 1 213 ? -14.43 8.969 0.481 1 89.44 213 PRO B CA 1
ATOM 4123 C C . PRO B 1 213 ? -14.203 8.359 1.863 1 89.44 213 PRO B C 1
ATOM 4125 O O . PRO B 1 213 ? -13.844 9.078 2.803 1 89.44 213 PRO B O 1
ATOM 4128 N N . ASP B 1 214 ? -14.453 7.059 1.979 1 90.06 214 ASP B N 1
ATOM 4129 C CA . ASP B 1 214 ? -14.18 6.359 3.23 1 90.06 214 ASP B CA 1
ATOM 4130 C C . ASP B 1 214 ? -13.094 5.305 3.043 1 90.06 214 ASP B C 1
ATOM 4132 O O . ASP B 1 214 ? -12.719 4.613 3.992 1 90.06 214 ASP B O 1
ATOM 4136 N N . THR B 1 215 ? -12.633 5.148 1.813 1 92.81 215 THR B N 1
ATOM 4137 C CA . THR B 1 215 ? -11.547 4.246 1.438 1 92.81 215 THR B CA 1
ATOM 4138 C C . THR B 1 215 ? -10.602 4.918 0.454 1 92.81 215 THR B C 1
ATOM 4140 O O . THR B 1 215 ? -10.953 5.137 -0.707 1 92.81 215 THR B O 1
ATOM 4143 N N . GLU B 1 216 ? -9.391 5.188 0.947 1 95.5 216 GLU B N 1
ATOM 4144 C CA . GLU B 1 216 ? -8.469 5.934 0.102 1 95.5 216 GLU B CA 1
ATOM 4145 C C . GLU B 1 216 ? -7.082 5.285 0.096 1 95.5 216 GLU B C 1
ATOM 4147 O O . GLU B 1 216 ? -6.566 4.902 1.146 1 95.5 216 GLU B O 1
ATOM 4152 N N . THR B 1 217 ? -6.555 5.059 -1.077 1 97.69 217 THR B N 1
ATOM 4153 C CA . THR B 1 217 ? -5.195 4.59 -1.297 1 97.69 217 THR B CA 1
ATOM 4154 C C . THR B 1 217 ? -4.406 5.586 -2.141 1 97.69 217 THR B C 1
ATOM 4156 O O . THR B 1 217 ? -4.828 5.941 -3.244 1 97.69 217 THR B O 1
ATOM 4159 N N . VAL B 1 218 ? -3.309 6.023 -1.592 1 97.75 218 VAL B N 1
ATOM 4160 C CA . VAL B 1 218 ? -2.475 7.008 -2.273 1 97.75 218 VAL B CA 1
ATOM 4161 C C . VAL B 1 218 ? -1.079 6.43 -2.504 1 97.75 218 VAL B C 1
ATOM 4163 O O . VAL B 1 218 ? -0.492 5.832 -1.6 1 97.75 218 VAL B O 1
ATOM 4166 N N . PHE B 1 219 ? -0.625 6.559 -3.695 1 98.31 219 PHE B N 1
ATOM 4167 C CA . PHE B 1 219 ? 0.759 6.27 -4.055 1 98.31 219 PHE B CA 1
ATOM 4168 C C . PHE B 1 219 ? 1.522 7.551 -4.355 1 98.31 219 PHE B C 1
ATOM 4170 O O . PHE B 1 219 ? 1.038 8.406 -5.098 1 98.31 219 PHE B O 1
ATOM 4177 N N . VAL B 1 220 ? 2.654 7.672 -3.742 1 97.94 220 VAL B N 1
ATOM 4178 C CA . VAL B 1 220 ? 3.525 8.812 -4.012 1 97.94 220 VAL B CA 1
ATOM 4179 C C . VAL B 1 220 ? 4.898 8.32 -4.461 1 97.94 220 VAL B C 1
ATOM 4181 O O . VAL B 1 220 ? 5.492 7.453 -3.818 1 97.94 220 VAL B O 1
ATOM 4184 N N . ARG B 1 221 ? 5.359 8.859 -5.543 1 97 221 ARG B N 1
ATOM 4185 C CA . ARG B 1 221 ? 6.723 8.617 -6.004 1 97 221 ARG B CA 1
ATOM 4186 C C . ARG B 1 221 ? 7.629 9.797 -5.691 1 97 221 ARG B C 1
ATOM 4188 O O . ARG B 1 221 ? 7.281 10.945 -5.98 1 97 221 ARG B O 1
ATOM 4195 N N . TYR B 1 222 ? 8.719 9.492 -5.078 1 95.81 222 TYR B N 1
ATOM 4196 C CA . TYR B 1 222 ? 9.711 10.531 -4.836 1 95.81 222 TYR B CA 1
ATOM 4197 C C . TYR B 1 222 ? 10.789 10.523 -5.914 1 95.81 222 TYR B C 1
ATOM 4199 O O . TYR B 1 222 ? 10.977 9.516 -6.605 1 95.81 222 TYR B O 1
ATOM 4207 N N . ALA B 1 223 ? 11.5 11.648 -6.031 1 90.12 223 ALA B N 1
ATOM 4208 C CA . ALA B 1 223 ? 12.562 11.75 -7.031 1 90.12 223 ALA B CA 1
ATOM 4209 C C . ALA B 1 223 ? 13.688 10.75 -6.742 1 90.12 223 ALA B C 1
ATOM 4211 O O . ALA B 1 223 ? 14.352 10.273 -7.66 1 90.12 223 ALA B O 1
ATOM 4212 N N . SER B 1 224 ? 13.836 10.422 -5.5 1 90.06 224 SER B N 1
ATOM 4213 C CA . SER B 1 224 ? 14.867 9.469 -5.078 1 90.06 224 SER B CA 1
ATOM 4214 C C . SER B 1 224 ? 14.539 8.055 -5.555 1 90.06 224 SER B C 1
ATOM 4216 O O . SER B 1 224 ? 15.391 7.168 -5.508 1 90.06 224 SER B O 1
ATOM 4218 N N . GLY B 1 225 ? 13.297 7.859 -5.953 1 91.44 225 GLY B N 1
ATOM 4219 C CA . GLY B 1 225 ? 12.852 6.531 -6.34 1 91.44 225 GLY B CA 1
ATOM 4220 C C . GLY B 1 225 ? 12.008 5.848 -5.273 1 91.44 225 GLY B C 1
ATOM 4221 O O . GLY B 1 225 ? 11.453 4.777 -5.508 1 91.44 225 GLY B O 1
ATOM 4222 N N . THR B 1 226 ? 11.875 6.434 -4.098 1 96 226 THR B N 1
ATOM 4223 C CA . THR B 1 226 ? 11.109 5.879 -2.992 1 96 226 THR B CA 1
ATOM 4224 C C . THR B 1 226 ? 9.633 5.77 -3.365 1 96 226 THR B C 1
ATOM 4226 O O . THR B 1 226 ? 9.062 6.691 -3.949 1 96 226 THR B O 1
ATOM 4229 N N . HIS B 1 227 ? 9.055 4.586 -3.119 1 97.81 227 HIS B N 1
ATOM 4230 C CA . HIS B 1 227 ? 7.609 4.391 -3.223 1 97.81 227 HIS B CA 1
ATOM 4231 C C . HIS B 1 227 ? 6.93 4.566 -1.869 1 97.81 227 HIS B C 1
ATOM 4233 O O . HIS B 1 227 ? 7.266 3.869 -0.907 1 97.81 227 HIS B O 1
ATOM 4239 N N . LEU B 1 228 ? 5.996 5.469 -1.821 1 97.62 228 LEU B N 1
ATOM 4240 C CA . LEU B 1 228 ? 5.145 5.574 -0.641 1 97.62 228 LEU B CA 1
ATOM 4241 C C . LEU B 1 228 ? 3.738 5.062 -0.937 1 97.62 228 LEU B C 1
ATOM 4243 O O . LEU B 1 228 ? 3.141 5.426 -1.952 1 97.62 228 LEU B O 1
ATOM 4247 N N . THR B 1 229 ? 3.246 4.191 -0.097 1 97.81 229 THR B N 1
ATOM 4248 C CA . THR B 1 229 ? 1.822 3.871 -0.054 1 97.81 229 THR B CA 1
ATOM 4249 C C . THR B 1 229 ? 1.188 4.402 1.229 1 97.81 229 THR B C 1
ATOM 4251 O O . THR B 1 229 ? 1.653 4.098 2.328 1 97.81 229 THR B O 1
ATOM 4254 N N . LEU B 1 230 ? 0.225 5.203 1.067 1 96.69 230 LEU B N 1
ATOM 4255 C CA . LEU B 1 230 ? -0.563 5.723 2.178 1 96.69 230 LEU B CA 1
ATOM 4256 C C . LEU B 1 230 ? -2.023 5.305 2.053 1 96.69 230 LEU B C 1
ATOM 4258 O O . LEU B 1 230 ? -2.678 5.609 1.052 1 96.69 230 LEU B O 1
ATOM 4262 N N . VAL B 1 231 ? -2.51 4.652 3.082 1 96 231 VAL B N 1
ATOM 4263 C CA . VAL B 1 231 ? -3.887 4.172 3.057 1 96 231 VAL B CA 1
ATOM 4264 C C . VAL B 1 231 ? -4.66 4.754 4.238 1 96 231 VAL B C 1
ATOM 4266 O O . VAL B 1 231 ? -4.18 4.73 5.375 1 96 231 VAL B O 1
ATOM 4269 N N . CYS B 1 232 ? -5.805 5.254 3.953 1 93 232 CYS B N 1
ATOM 4270 C CA . CYS B 1 232 ? -6.719 5.781 4.961 1 93 232 CYS B CA 1
ATOM 4271 C C . CYS B 1 232 ? -8.109 5.176 4.805 1 93 232 CYS B C 1
ATOM 4273 O O . CYS B 1 232 ? -8.727 5.305 3.748 1 93 232 CYS B O 1
ATOM 4275 N N . ASN B 1 233 ? -8.539 4.523 5.836 1 91.44 233 ASN B N 1
ATOM 4276 C CA . ASN B 1 233 ? -9.875 3.936 5.832 1 91.44 233 ASN B CA 1
ATOM 4277 C C . ASN B 1 233 ? -10.648 4.273 7.105 1 91.44 233 ASN B C 1
ATOM 4279 O O . ASN B 1 233 ? -10.07 4.309 8.195 1 91.44 233 ASN B O 1
ATOM 4283 N N . TRP B 1 234 ? -11.953 4.496 6.98 1 90 234 TRP B N 1
ATOM 4284 C CA . TRP B 1 234 ? -12.812 4.754 8.133 1 90 234 TRP B CA 1
ATOM 4285 C C . TRP B 1 234 ? -13.773 3.59 8.367 1 90 234 TRP B C 1
ATOM 4287 O O . TRP B 1 234 ? -14.719 3.705 9.148 1 90 234 TRP B O 1
ATOM 4297 N N . ASN B 1 235 ? -13.57 2.479 7.707 1 90.75 235 ASN B N 1
ATOM 4298 C CA . ASN B 1 235 ? -14.508 1.358 7.77 1 90.75 235 ASN B CA 1
ATOM 4299 C C . ASN B 1 235 ? -13.797 0.053 8.117 1 90.75 235 ASN B C 1
ATOM 4301 O O . ASN B 1 235 ? -14.219 -1.021 7.684 1 90.75 235 ASN B O 1
ATOM 4305 N N . THR B 1 236 ? -12.711 0.163 8.812 1 90.62 236 THR B N 1
ATOM 4306 C CA . THR B 1 236 ? -11.945 -0.998 9.25 1 90.62 236 THR B CA 1
ATOM 4307 C C . THR B 1 236 ? -11.773 -0.995 10.766 1 90.62 236 THR B C 1
ATOM 4309 O O . THR B 1 236 ? -10.703 -0.646 11.273 1 90.62 236 THR B O 1
ATOM 4312 N N . PRO B 1 237 ? -12.75 -1.471 11.461 1 86.38 237 PRO B N 1
ATOM 4313 C CA . PRO B 1 237 ? -12.719 -1.391 12.922 1 86.38 237 PRO B CA 1
ATOM 4314 C C . PRO B 1 237 ? -11.555 -2.176 13.531 1 86.38 237 PRO B C 1
ATOM 4316 O O . PRO B 1 237 ? -11.094 -1.851 14.625 1 86.38 237 PRO B O 1
ATOM 4319 N N . HIS B 1 238 ? -11.055 -3.154 12.867 1 83.38 238 HIS B N 1
ATOM 4320 C CA . HIS B 1 238 ? -9.961 -3.973 13.383 1 83.38 238 HIS B CA 1
ATOM 4321 C C . HIS B 1 238 ? -8.711 -3.824 12.523 1 83.38 238 HIS B C 1
ATOM 4323 O O . HIS B 1 238 ? -7.934 -4.77 12.383 1 83.38 238 HIS B O 1
ATOM 4329 N N . GLY B 1 239 ? -8.609 -2.707 11.93 1 81.75 239 GLY B N 1
ATOM 4330 C CA . GLY B 1 239 ? -7.438 -2.449 11.102 1 81.75 239 GLY B CA 1
ATOM 4331 C C . GLY B 1 239 ? -6.164 -2.277 11.906 1 81.75 239 GLY B C 1
ATOM 4332 O O . GLY B 1 239 ? -6.211 -1.932 13.086 1 81.75 239 GLY B O 1
ATOM 4333 N N . LEU B 1 240 ? -5.055 -2.564 11.25 1 80.69 240 LEU B N 1
ATOM 4334 C CA . LEU B 1 240 ? -3.744 -2.4 11.867 1 80.69 240 LEU B CA 1
ATOM 4335 C C . LEU B 1 240 ? -3.043 -1.155 11.328 1 80.69 240 LEU B C 1
ATOM 4337 O O . LEU B 1 240 ? -2.721 -1.082 10.141 1 80.69 240 LEU B O 1
ATOM 4341 N N . PRO B 1 241 ? -2.861 -0.201 12.18 1 84.62 241 PRO B N 1
ATOM 4342 C CA . PRO B 1 241 ? -2.109 0.962 11.703 1 84.62 241 PRO B CA 1
ATOM 4343 C C . PRO B 1 241 ? -0.646 0.64 11.414 1 84.62 241 PRO B C 1
ATOM 4345 O O . PRO B 1 241 ? -0.115 -0.349 11.93 1 84.62 241 PRO B O 1
ATOM 4348 N N . ALA B 1 242 ? -0.051 1.407 10.57 1 88.38 242 ALA B N 1
ATOM 4349 C CA . ALA B 1 242 ? 1.354 1.192 10.227 1 88.38 242 ALA B CA 1
ATOM 4350 C C . ALA B 1 242 ? 2.049 2.512 9.906 1 88.38 242 ALA B C 1
ATOM 4352 O O . ALA B 1 242 ? 1.44 3.418 9.328 1 88.38 242 ALA B O 1
ATOM 4353 N N . TRP B 1 243 ? 3.248 2.629 10.281 1 90.62 243 TRP B N 1
ATOM 4354 C CA . TRP B 1 243 ? 4.211 3.635 9.844 1 90.62 243 TRP B CA 1
ATOM 4355 C C . TRP B 1 243 ? 5.598 3.023 9.68 1 90.62 243 TRP B C 1
ATOM 4357 O O . TRP B 1 243 ? 6.266 2.701 10.664 1 90.62 243 TRP B O 1
ATOM 4367 N N . GLU B 1 244 ? 6.016 2.928 8.414 1 92.12 244 GLU B N 1
ATOM 4368 C CA . GLU B 1 244 ? 7.242 2.188 8.125 1 92.12 244 GLU B CA 1
ATOM 4369 C C . GLU B 1 244 ? 8.094 2.91 7.086 1 92.12 244 GLU B C 1
ATOM 4371 O O . GLU B 1 244 ? 7.566 3.451 6.113 1 92.12 244 GLU B O 1
ATOM 4376 N N . LEU B 1 245 ? 9.359 2.971 7.301 1 93.06 245 LEU B N 1
ATOM 4377 C CA . LEU B 1 245 ? 10.367 3.326 6.312 1 93.06 245 LEU B CA 1
ATOM 4378 C C . LEU B 1 245 ? 11.367 2.189 6.121 1 93.06 245 LEU B C 1
ATOM 4380 O O . LEU B 1 245 ? 11.961 1.71 7.09 1 93.06 245 LEU B O 1
ATOM 4384 N N . HIS B 1 246 ? 11.531 1.74 4.918 1 94.38 246 HIS B N 1
ATOM 4385 C CA . HIS B 1 246 ? 12.469 0.67 4.613 1 94.38 246 HIS B CA 1
ATOM 4386 C C . HIS B 1 246 ? 13.555 1.147 3.648 1 94.38 246 HIS B C 1
ATOM 4388 O O . HIS B 1 246 ? 13.25 1.704 2.592 1 94.38 246 HIS B O 1
ATOM 4394 N N . GLY B 1 247 ? 14.766 0.905 4.027 1 93.75 247 GLY B N 1
ATOM 4395 C CA . GLY B 1 247 ? 15.898 1.254 3.189 1 93.75 247 GLY B CA 1
ATOM 4396 C C . GLY B 1 247 ? 16.812 0.078 2.898 1 93.75 247 GLY B C 1
ATOM 4397 O O . GLY B 1 247 ? 16.547 -1.044 3.338 1 93.75 247 GLY B O 1
ATOM 4398 N N . THR B 1 248 ? 17.828 0.328 2.107 1 91.75 248 THR B N 1
ATOM 4399 C CA . THR B 1 248 ? 18.75 -0.694 1.632 1 91.75 248 THR B CA 1
ATOM 4400 C C . THR B 1 248 ? 19.641 -1.191 2.768 1 91.75 248 THR B C 1
ATOM 4402 O O . THR B 1 248 ? 20.312 -2.221 2.639 1 91.75 248 THR B O 1
ATOM 4405 N N . GLN B 1 249 ? 19.641 -0.465 3.932 1 90.38 249 GLN B N 1
ATOM 4406 C CA . GLN B 1 249 ? 20.547 -0.863 5.008 1 90.38 249 GLN B CA 1
ATOM 4407 C C . GLN B 1 249 ? 19.797 -0.955 6.34 1 90.38 249 GLN B C 1
ATOM 4409 O O . GLN B 1 249 ? 20.391 -1.287 7.367 1 90.38 249 GLN B O 1
ATOM 4414 N N . GLY B 1 250 ? 18.562 -0.646 6.355 1 89.5 250 GLY B N 1
ATOM 4415 C CA . GLY B 1 250 ? 17.797 -0.69 7.594 1 89.5 250 GLY B CA 1
ATOM 4416 C C . GLY B 1 250 ? 16.359 -0.252 7.418 1 89.5 250 GLY B C 1
ATOM 4417 O O . GLY B 1 250 ? 15.93 0.1 6.312 1 89.5 250 GLY B O 1
ATOM 4418 N N . SER B 1 251 ? 15.586 -0.37 8.531 1 90.94 251 SER B N 1
ATOM 4419 C CA . SER B 1 251 ? 14.18 0.033 8.547 1 90.94 251 SER B CA 1
ATOM 4420 C C . SER B 1 251 ? 13.812 0.708 9.859 1 90.94 251 SER B C 1
ATOM 4422 O O . SER B 1 251 ? 14.406 0.414 10.906 1 90.94 251 SER B O 1
ATOM 4424 N N . ILE B 1 252 ? 12.867 1.616 9.727 1 88.5 252 ILE B N 1
ATOM 4425 C CA . ILE B 1 252 ? 12.242 2.232 10.891 1 88.5 252 ILE B CA 1
ATOM 4426 C C . ILE B 1 252 ? 10.758 1.884 10.922 1 88.5 252 ILE B C 1
ATOM 4428 O O . ILE B 1 252 ? 10.062 2.016 9.906 1 88.5 252 ILE B O 1
ATOM 4432 N N . VAL B 1 253 ? 10.305 1.401 12.039 1 86.44 253 VAL B N 1
ATOM 4433 C CA . VAL B 1 253 ? 8.898 1.073 12.234 1 86.44 253 VAL B CA 1
ATOM 4434 C C . VAL B 1 253 ? 8.383 1.74 13.508 1 86.44 253 VAL B C 1
ATOM 4436 O O . VAL B 1 253 ? 9.047 1.703 14.547 1 86.44 253 VAL B O 1
ATOM 4439 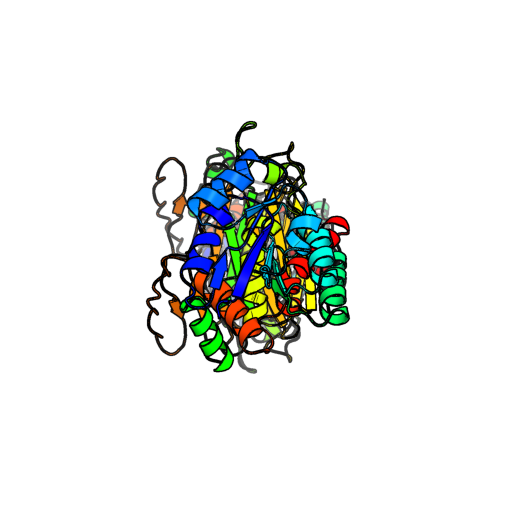N N . SER B 1 254 ? 7.289 2.48 13.305 1 78.88 254 SER B N 1
ATOM 4440 C CA . SER B 1 254 ? 6.645 3.104 14.461 1 78.88 254 SER B CA 1
ATOM 4441 C C . SER B 1 254 ? 5.191 2.664 14.578 1 78.88 254 SER B C 1
ATOM 4443 O O . SER B 1 254 ? 4.305 3.25 13.953 1 78.88 254 SER B O 1
ATOM 4445 N N . ASP B 1 255 ? 4.746 1.562 15.102 1 65.69 255 ASP B N 1
ATOM 4446 C CA . ASP B 1 255 ? 3.369 1.08 15.164 1 65.69 255 ASP B CA 1
ATOM 4447 C C . ASP B 1 255 ? 2.852 1.088 16.594 1 65.69 255 ASP B C 1
ATOM 4449 O O . ASP B 1 255 ? 3.373 0.372 17.453 1 65.69 255 ASP B O 1
ATOM 4453 N N . PRO B 1 256 ? 1.978 1.742 17.047 1 61.12 256 PRO B N 1
ATOM 4454 C CA . PRO B 1 256 ? 1.266 2.91 16.531 1 61.12 256 PRO B CA 1
ATOM 4455 C C . PRO B 1 256 ? 2.084 4.195 16.625 1 61.12 256 PRO B C 1
ATOM 4457 O O . PRO B 1 256 ? 2.959 4.309 17.484 1 61.12 256 PRO B O 1
ATOM 4460 N N . TRP B 1 257 ? 1.849 5.094 15.75 1 63.12 257 TRP B N 1
ATOM 4461 C CA . TRP B 1 257 ? 2.617 6.332 15.688 1 63.12 257 TRP B CA 1
ATOM 4462 C C . TRP B 1 257 ? 2.602 7.055 17.031 1 63.12 257 TRP B C 1
ATOM 4464 O O . TRP B 1 257 ? 3.617 7.609 17.453 1 63.12 257 TRP B O 1
ATOM 4474 N N . ASN B 1 258 ? 1.535 6.949 17.797 1 60.28 258 ASN B N 1
ATOM 4475 C CA . ASN B 1 258 ? 1.379 7.801 18.969 1 60.28 258 ASN B CA 1
ATOM 4476 C C . ASN B 1 258 ? 1.782 7.074 20.25 1 60.28 258 ASN B C 1
ATOM 4478 O O . ASN B 1 258 ? 1.749 7.656 21.328 1 60.28 258 ASN B O 1
ATOM 4482 N N . ALA B 1 259 ? 2.143 5.84 20.141 1 60.97 259 ALA B N 1
ATOM 4483 C CA . ALA B 1 259 ? 2.252 5.195 21.438 1 60.97 259 ALA B CA 1
ATOM 4484 C C . ALA B 1 259 ? 3.527 4.363 21.547 1 60.97 259 ALA B C 1
ATOM 4486 O O . ALA B 1 259 ? 4.062 4.156 22.625 1 60.97 259 ALA B O 1
ATOM 4487 N N . GLU B 1 260 ? 3.887 3.967 20.562 1 63.62 260 GLU B N 1
ATOM 4488 C CA . GLU B 1 260 ? 4.934 2.957 20.672 1 63.62 260 GLU B CA 1
ATOM 4489 C C . GLU B 1 260 ? 6.301 3.529 20.312 1 63.62 260 GLU B C 1
ATOM 4491 O O . GLU B 1 260 ? 6.387 4.539 19.609 1 63.62 260 GLU B O 1
ATOM 4496 N N . PRO B 1 261 ? 7.227 2.928 21.031 1 69 261 PRO B N 1
ATOM 4497 C CA . PRO B 1 261 ? 8.602 3.311 20.688 1 69 261 PRO B CA 1
ATOM 4498 C C . PRO B 1 261 ? 8.93 3.086 19.219 1 69 261 PRO B C 1
ATOM 4500 O O . PRO B 1 261 ? 8.266 2.283 18.547 1 69 261 PRO B O 1
ATOM 4503 N N . LEU B 1 262 ? 9.828 3.928 18.797 1 74.94 262 LEU B N 1
ATOM 4504 C CA . LEU B 1 262 ? 10.422 3.75 17.469 1 74.94 262 LEU B CA 1
ATOM 4505 C C . LEU B 1 262 ? 11.32 2.52 17.438 1 74.94 262 LEU B C 1
ATOM 4507 O O . LEU B 1 262 ? 12.219 2.377 18.266 1 74.94 262 LEU B O 1
ATOM 4511 N N . ALA B 1 263 ? 10.898 1.615 16.547 1 75.19 263 ALA B N 1
ATOM 4512 C CA . ALA B 1 263 ? 11.766 0.454 16.344 1 75.19 263 ALA B CA 1
ATOM 4513 C C . ALA B 1 263 ? 12.664 0.639 15.133 1 75.19 263 ALA B C 1
ATOM 4515 O O . ALA B 1 263 ? 12.203 1.067 14.07 1 75.19 263 ALA B O 1
ATOM 4516 N N . ILE B 1 264 ? 13.906 0.492 15.312 1 74.75 264 ILE B N 1
ATOM 4517 C CA . ILE B 1 264 ? 14.891 0.566 14.234 1 74.75 264 ILE B CA 1
ATOM 4518 C C . ILE B 1 264 ? 15.484 -0.817 13.984 1 74.75 264 ILE B C 1
ATOM 4520 O O . ILE B 1 264 ? 15.977 -1.466 14.914 1 74.75 264 ILE B O 1
ATOM 4524 N N . MET B 1 265 ? 15.094 -1.272 12.781 1 72.88 265 MET B N 1
ATOM 4525 C CA . MET B 1 265 ? 15.664 -2.553 12.375 1 72.88 265 MET B CA 1
ATOM 4526 C C . MET B 1 265 ? 16.828 -2.348 11.414 1 72.88 265 MET B C 1
ATOM 4528 O O . MET B 1 265 ? 16.75 -1.531 10.5 1 72.88 265 MET B O 1
ATOM 4532 N N . GLY B 1 266 ? 17.984 -2.998 11.609 1 68.12 266 GLY B N 1
ATOM 4533 C CA . GLY B 1 266 ? 19.156 -2.914 10.758 1 68.12 266 GLY B CA 1
ATOM 4534 C C . GLY B 1 266 ? 20.281 -3.814 11.219 1 68.12 266 GLY B C 1
ATOM 4535 O O . GLY B 1 266 ? 20.078 -4.703 12.047 1 68.12 266 GLY B O 1
ATOM 4536 N N . ARG B 1 267 ? 21.406 -3.691 10.547 1 57.22 267 ARG B N 1
ATOM 4537 C CA . ARG B 1 267 ? 22.578 -4.523 10.812 1 57.22 267 ARG B CA 1
ATOM 4538 C C . ARG B 1 267 ? 22.906 -4.547 12.297 1 57.22 267 ARG B C 1
ATOM 4540 O O . ARG B 1 267 ? 23.281 -5.59 12.844 1 57.22 267 ARG B O 1
ATOM 4547 N N . ASP B 1 268 ? 22.641 -3.363 12.891 1 53.66 268 ASP B N 1
ATOM 4548 C CA . ASP B 1 268 ? 23.047 -3.295 14.289 1 53.66 268 ASP B CA 1
ATOM 4549 C C . ASP B 1 268 ? 21.859 -3.031 15.203 1 53.66 268 ASP B C 1
ATOM 4551 O O . ASP B 1 268 ? 21.016 -2.186 14.906 1 53.66 268 ASP B O 1
ATOM 4555 N N . ASP B 1 269 ? 21.156 -4.133 15.742 1 55.25 269 ASP B N 1
ATOM 4556 C CA . ASP B 1 269 ? 20.078 -4.039 16.734 1 55.25 269 ASP B CA 1
ATOM 4557 C C . ASP B 1 269 ? 19.969 -2.619 17.281 1 55.25 269 ASP B C 1
ATOM 4559 O O . ASP B 1 269 ? 20.75 -2.223 18.156 1 55.25 269 ASP B O 1
ATOM 4563 N N . ILE B 1 270 ? 19.609 -1.694 16.578 1 55.47 270 ILE B N 1
ATOM 4564 C CA . ILE B 1 270 ? 19.547 -0.347 17.141 1 55.47 270 ILE B CA 1
ATOM 4565 C C . ILE B 1 270 ? 18.453 -0.276 18.188 1 55.47 270 ILE B C 1
ATOM 4567 O O . ILE B 1 270 ? 17.344 -0.798 17.984 1 55.47 270 ILE B O 1
ATOM 4571 N N . PRO B 1 271 ? 18.734 0.266 19.312 1 58.56 271 PRO B N 1
ATOM 4572 C CA . PRO B 1 271 ? 17.875 0.366 20.484 1 58.56 271 PRO B CA 1
ATOM 4573 C C . PRO B 1 271 ? 16.547 1.074 20.188 1 58.56 271 PRO B C 1
ATOM 4575 O O . PRO B 1 271 ? 16.5 1.966 19.344 1 58.56 271 PRO B O 1
ATOM 4578 N N . LEU B 1 272 ? 15.492 0.522 20.734 1 63.53 272 LEU B N 1
ATOM 4579 C CA . LEU B 1 272 ? 14.203 1.202 20.812 1 63.53 272 LEU B CA 1
ATOM 4580 C C . LEU B 1 272 ? 14.352 2.58 21.438 1 63.53 272 LEU B C 1
ATOM 4582 O O . LEU B 1 272 ? 14.992 2.721 22.484 1 63.53 272 LEU B O 1
ATOM 4586 N N . LEU B 1 273 ? 14.039 3.596 20.641 1 66.56 273 LEU B N 1
ATOM 4587 C CA . LEU B 1 273 ? 14.047 4.934 21.234 1 66.56 273 LEU B CA 1
ATOM 4588 C C . LEU B 1 273 ? 12.742 5.211 21.969 1 66.56 273 LEU B C 1
ATOM 4590 O O . LEU B 1 273 ? 11.656 5.125 21.375 1 66.56 273 LEU B O 1
ATOM 4594 N N . GLU B 1 274 ? 12.922 5.207 23.266 1 65.62 274 GLU B N 1
ATOM 4595 C CA . GLU B 1 274 ? 11.789 5.648 24.062 1 65.62 274 GLU B CA 1
ATOM 4596 C C . GLU B 1 274 ? 11.5 7.129 23.844 1 65.62 274 GLU B C 1
ATOM 4598 O O . GLU B 1 274 ? 12.422 7.938 23.734 1 65.62 274 GLU B O 1
ATOM 4603 N N . SER B 1 275 ? 10.32 7.305 23.312 1 67.81 275 SER B N 1
ATOM 4604 C CA . SER B 1 275 ? 9.953 8.703 23.156 1 67.81 275 SER B CA 1
ATOM 4605 C C . SER B 1 275 ? 8.711 9.055 23.969 1 67.81 275 SER B C 1
ATOM 4607 O O . SER B 1 275 ? 7.781 8.258 24.062 1 67.81 275 SER B O 1
ATOM 4609 N N . THR B 1 276 ? 8.891 10.148 24.781 1 70.12 276 THR B N 1
ATOM 4610 C CA . THR B 1 276 ? 7.738 10.633 25.516 1 70.12 276 THR B CA 1
ATOM 4611 C C . THR B 1 276 ? 6.922 11.609 24.688 1 70.12 276 THR B C 1
ATOM 4613 O O . THR B 1 276 ? 7.484 12.477 24.016 1 70.12 276 THR B O 1
ATOM 4616 N N . TYR B 1 277 ? 5.688 11.328 24.672 1 77.81 277 TYR B N 1
ATOM 4617 C CA . TYR B 1 277 ? 4.785 12.273 24.016 1 77.81 277 TYR B CA 1
ATOM 4618 C C . TYR B 1 277 ? 4.508 13.469 24.922 1 77.81 277 TYR B C 1
ATOM 4620 O O . TYR B 1 277 ? 4.211 13.305 26.109 1 77.81 277 TYR B O 1
ATOM 4628 N N . PRO B 1 278 ? 4.633 14.648 24.406 1 82.56 278 PRO B N 1
ATOM 4629 C CA . PRO B 1 278 ? 4.426 15.836 25.234 1 82.56 278 PRO B CA 1
ATOM 4630 C C . PRO B 1 278 ? 2.982 15.969 25.719 1 82.56 278 PRO B C 1
ATOM 4632 O O . PRO B 1 278 ? 2.064 15.43 25.094 1 82.56 278 PRO B O 1
ATOM 4635 N N . ASP B 1 279 ? 2.811 16.672 26.812 1 84.25 279 ASP B N 1
ATOM 4636 C CA . ASP B 1 279 ? 1.477 16.906 27.344 1 84.25 279 ASP B CA 1
ATOM 4637 C C . ASP B 1 279 ? 0.596 17.641 26.359 1 84.25 279 ASP B C 1
ATOM 4639 O O . ASP B 1 279 ? -0.573 17.297 26.172 1 84.25 279 ASP B O 1
ATOM 4643 N N . ASN B 1 280 ? 1.211 18.688 25.766 1 92.31 280 ASN B N 1
ATOM 4644 C CA . ASN B 1 280 ? 0.567 19.453 24.703 1 92.31 280 ASN B CA 1
ATOM 4645 C C . ASN B 1 280 ? 1.441 19.516 23.453 1 92.31 280 ASN B C 1
ATOM 4647 O O . ASN B 1 280 ? 2.404 20.281 23.391 1 92.31 280 ASN B O 1
ATOM 4651 N N . ALA B 1 281 ? 1.033 18.781 22.516 1 88.88 281 ALA B N 1
ATOM 4652 C CA . ALA B 1 281 ? 1.848 18.641 21.312 1 88.88 281 ALA B CA 1
ATOM 4653 C C . ALA B 1 281 ? 1.863 19.922 20.5 1 88.88 281 ALA B C 1
ATOM 4655 O O . ALA B 1 281 ? 2.711 20.109 19.609 1 88.88 281 ALA B O 1
ATOM 4656 N N . HIS B 1 282 ? 0.958 20.844 20.828 1 94.69 282 HIS B N 1
ATOM 4657 C CA . HIS B 1 282 ? 0.871 22.078 20.062 1 94.69 282 HIS B CA 1
ATOM 4658 C C . HIS B 1 282 ? 1.883 23.109 20.578 1 94.69 282 HIS B C 1
ATOM 4660 O O . HIS B 1 282 ? 2.123 24.125 19.922 1 94.69 282 HIS B O 1
ATOM 4666 N N . PHE B 1 283 ? 2.443 22.906 21.688 1 96.38 283 PHE B N 1
ATOM 4667 C CA . PHE B 1 283 ? 3.273 23.938 22.312 1 96.38 283 PHE B CA 1
ATOM 4668 C C . PHE B 1 283 ? 4.445 24.297 21.406 1 96.38 283 PHE B C 1
ATOM 4670 O O . PHE B 1 283 ? 4.699 25.484 21.156 1 96.38 283 PHE B O 1
ATOM 4677 N N . ASP B 1 284 ? 5.094 23.328 20.891 1 96.06 284 ASP B N 1
ATOM 4678 C CA . ASP B 1 284 ? 6.34 23.594 20.172 1 96.06 284 ASP B CA 1
ATOM 4679 C C . ASP B 1 284 ? 6.082 24.359 18.891 1 96.06 284 ASP B C 1
ATOM 4681 O O . ASP B 1 284 ? 6.895 25.203 18.484 1 96.06 284 ASP B O 1
ATOM 4685 N N . VAL B 1 285 ? 5.004 24.062 18.203 1 97 285 VAL B N 1
ATOM 4686 C CA . VAL B 1 285 ? 4.691 24.797 16.984 1 97 285 VAL B CA 1
ATOM 4687 C C . VAL B 1 285 ? 4.316 26.234 17.328 1 97 285 VAL B C 1
ATOM 4689 O O . VAL B 1 285 ? 4.73 27.172 16.656 1 97 285 VAL B O 1
ATOM 4692 N N . VAL B 1 286 ? 3.594 26.453 18.391 1 97.88 286 VAL B N 1
ATOM 4693 C CA . VAL B 1 286 ? 3.221 27.781 18.875 1 97.88 286 VAL B CA 1
ATOM 4694 C C . VAL B 1 286 ? 4.469 28.531 19.312 1 97.88 286 VAL B C 1
ATOM 4696 O O . VAL B 1 286 ? 4.656 29.703 18.953 1 97.88 286 VAL B O 1
ATOM 4699 N N . ASN B 1 287 ? 5.309 27.844 20.047 1 98.06 287 ASN B N 1
ATOM 4700 C CA . ASN B 1 287 ? 6.543 28.453 20.547 1 98.06 287 ASN B CA 1
ATOM 4701 C C . ASN B 1 287 ? 7.449 28.906 19.406 1 98.06 287 ASN B C 1
ATOM 4703 O O . ASN B 1 287 ? 7.969 30.016 19.438 1 98.06 287 ASN B O 1
ATOM 4707 N N . ASP B 1 288 ? 7.625 28.078 18.469 1 98.19 288 ASP B N 1
ATOM 4708 C CA . ASP B 1 288 ? 8.477 28.422 17.344 1 98.19 288 ASP B CA 1
ATOM 4709 C C . ASP B 1 288 ? 7.918 29.641 16.594 1 98.19 288 ASP B C 1
ATOM 4711 O O . ASP B 1 288 ? 8.664 30.547 16.234 1 98.19 288 ASP B O 1
ATOM 4715 N N . PHE B 1 289 ? 6.633 29.656 16.391 1 98.44 289 PHE B N 1
ATOM 4716 C CA . PHE B 1 289 ? 6.031 30.734 15.609 1 98.44 289 PHE B CA 1
ATOM 4717 C C . PHE B 1 289 ? 6.117 32.062 16.375 1 98.44 289 PHE B C 1
ATOM 4719 O O . PHE B 1 289 ? 6.441 33.094 15.781 1 98.44 289 PHE B O 1
ATOM 4726 N N . ALA B 1 290 ? 5.82 32.031 17.656 1 98.56 290 ALA B N 1
ATOM 4727 C CA . ALA B 1 290 ? 5.945 33.25 18.484 1 98.56 290 ALA B CA 1
ATOM 4728 C C . ALA B 1 290 ? 7.371 33.781 18.453 1 98.56 290 ALA B C 1
ATOM 4730 O O . ALA B 1 290 ? 7.574 35 18.25 1 98.56 290 ALA B O 1
ATOM 4731 N N . ARG B 1 291 ? 8.281 32.906 18.594 1 98.12 291 ARG B N 1
ATOM 4732 C CA . ARG B 1 291 ? 9.68 33.312 18.578 1 98.12 291 ARG B CA 1
ATOM 4733 C C . ARG B 1 291 ? 10.07 33.875 17.219 1 98.12 291 ARG B C 1
ATOM 4735 O O . ARG B 1 291 ? 10.836 34.844 17.141 1 98.12 291 ARG B O 1
ATOM 4742 N N . ALA B 1 292 ? 9.602 33.25 16.172 1 98.25 292 ALA B N 1
ATOM 4743 C CA . ALA B 1 292 ? 9.852 33.781 14.828 1 98.25 292 ALA B CA 1
ATOM 4744 C C . ALA B 1 292 ? 9.406 35.219 14.695 1 98.25 292 ALA B C 1
ATOM 4746 O O . ALA B 1 292 ? 10.164 36.062 14.203 1 98.25 292 ALA B O 1
ATOM 4747 N N . VAL B 1 293 ? 8.258 35.531 15.164 1 98.19 293 VAL B N 1
ATOM 4748 C CA . VAL B 1 293 ? 7.688 36.875 15.062 1 98.19 293 VAL B CA 1
ATOM 4749 C C . VAL B 1 293 ? 8.477 37.844 15.945 1 98.19 293 VAL B C 1
ATOM 4751 O O . VAL B 1 293 ? 8.844 38.938 15.508 1 98.19 293 VAL B O 1
ATOM 4754 N N . ILE B 1 294 ? 8.781 37.406 17.141 1 97.62 294 ILE B N 1
ATOM 4755 C CA . ILE B 1 294 ? 9.453 38.25 18.125 1 97.62 294 ILE B CA 1
ATOM 4756 C C . ILE B 1 294 ? 10.875 38.562 17.656 1 97.62 294 ILE B C 1
ATOM 4758 O O . ILE B 1 294 ? 11.352 39.688 17.766 1 97.62 294 ILE B O 1
ATOM 4762 N N . GLU B 1 295 ? 11.484 37.562 17.109 1 97.56 295 GLU B N 1
ATOM 4763 C CA . GLU B 1 295 ? 12.883 37.688 16.703 1 97.56 295 GLU B CA 1
ATOM 4764 C C . GLU B 1 295 ? 12.992 38.125 15.242 1 97.56 295 GLU B C 1
ATOM 4766 O O . GLU B 1 295 ? 14.094 38.312 14.727 1 97.56 295 GLU B O 1
ATOM 4771 N N . ASN B 1 296 ? 11.945 38.312 14.609 1 97.44 296 ASN B N 1
ATOM 4772 C CA . ASN B 1 296 ? 11.883 38.719 13.211 1 97.44 296 ASN B CA 1
ATOM 4773 C C . ASN B 1 296 ? 12.703 37.781 12.32 1 97.44 296 ASN B C 1
ATOM 4775 O O . ASN B 1 296 ? 13.57 38.25 11.57 1 97.44 296 ASN B O 1
ATOM 4779 N N . ARG B 1 297 ? 12.398 36.562 12.375 1 97.38 297 ARG B N 1
ATOM 4780 C CA . ARG B 1 297 ? 12.961 35.5 11.531 1 97.38 297 ARG B CA 1
ATOM 4781 C C . ARG B 1 297 ? 11.867 34.562 11.031 1 97.38 297 ARG B C 1
ATOM 4783 O O . ARG B 1 297 ? 10.805 34.438 11.648 1 97.38 297 ARG B O 1
ATOM 4790 N N . PRO B 1 298 ? 12.141 33.906 9.977 1 97.38 298 PRO B N 1
ATOM 4791 C CA . PRO B 1 298 ? 11.141 32.938 9.516 1 97.38 298 PRO B CA 1
ATOM 4792 C C . PRO B 1 298 ? 10.922 31.812 10.516 1 97.38 298 PRO B C 1
ATOM 4794 O O . PRO B 1 298 ? 11.828 31.453 11.273 1 97.38 298 PRO B O 1
ATOM 4797 N N . PRO B 1 299 ? 9.719 31.344 10.586 1 98.38 299 PRO B N 1
ATOM 4798 C CA . PRO B 1 299 ? 9.523 30.109 11.367 1 98.38 299 PRO B CA 1
ATOM 4799 C C . PRO B 1 299 ? 10.328 28.938 10.812 1 98.38 299 PRO B C 1
ATOM 4801 O O . PRO B 1 299 ? 10.734 28.953 9.648 1 98.38 299 PRO B O 1
ATOM 4804 N N . GLU B 1 300 ? 10.547 27.953 11.656 1 97.62 300 GLU B N 1
ATOM 4805 C CA . GLU B 1 300 ? 11.328 26.781 11.242 1 97.62 300 GLU B CA 1
ATOM 4806 C C . GLU B 1 300 ? 10.688 26.094 10.039 1 97.62 300 GLU B C 1
ATOM 4808 O O . GLU B 1 300 ? 11.391 25.625 9.148 1 97.62 300 GLU B O 1
ATOM 4813 N N . PHE B 1 301 ? 9.391 26.094 10.047 1 97.88 301 PHE B N 1
ATOM 4814 C CA . PHE B 1 301 ? 8.633 25.5 8.953 1 97.88 301 PHE B CA 1
ATOM 4815 C C . PHE B 1 301 ? 7.594 26.469 8.414 1 97.88 301 PHE B C 1
ATOM 4817 O O . PHE B 1 301 ? 6.465 26.516 8.914 1 97.88 301 PHE B O 1
ATOM 4824 N N . PRO B 1 302 ? 7.918 27.203 7.414 1 98.25 302 PRO B N 1
ATOM 4825 C CA . PRO B 1 302 ? 7.008 28.203 6.855 1 98.25 302 PRO B CA 1
ATOM 4826 C C . PRO B 1 302 ? 5.844 27.578 6.086 1 98.25 302 PRO B C 1
ATOM 4828 O O . PRO B 1 302 ? 5.789 26.359 5.934 1 98.25 302 PRO B O 1
ATOM 4831 N N . ALA B 1 303 ? 4.957 28.391 5.676 1 98.38 303 ALA B N 1
ATOM 4832 C CA . ALA B 1 303 ? 3.732 27.953 5.016 1 98.38 303 ALA B CA 1
ATOM 4833 C C . ALA B 1 303 ? 4.047 27.156 3.75 1 98.38 303 ALA B C 1
ATOM 4835 O O . ALA B 1 303 ? 3.307 26.25 3.387 1 98.38 303 ALA B O 1
ATOM 4836 N N . GLU B 1 304 ? 5.164 27.484 3.094 1 97.12 304 GLU B N 1
ATOM 4837 C CA . GLU B 1 304 ? 5.582 26.766 1.894 1 97.12 304 GLU B CA 1
ATOM 4838 C C . GLU B 1 304 ? 5.801 25.281 2.188 1 97.12 304 GLU B C 1
ATOM 4840 O O . GLU B 1 304 ? 5.457 24.422 1.37 1 97.12 304 GLU B O 1
ATOM 4845 N N . ASP B 1 305 ? 6.301 25 3.34 1 95.75 305 ASP B N 1
ATOM 4846 C CA . ASP B 1 305 ? 6.52 23.609 3.77 1 95.75 305 ASP B CA 1
ATOM 4847 C C . ASP B 1 305 ? 5.195 22.922 4.098 1 95.75 305 ASP B C 1
ATOM 4849 O O . ASP B 1 305 ? 4.953 21.797 3.67 1 95.75 305 ASP B O 1
ATOM 4853 N N . GLY B 1 306 ? 4.371 23.656 4.82 1 96.44 306 GLY B N 1
ATOM 4854 C CA . GLY B 1 306 ? 3.115 23.094 5.277 1 96.44 306 GLY B CA 1
ATOM 4855 C C . GLY B 1 306 ? 2.113 22.875 4.16 1 96.44 306 GLY B C 1
ATOM 4856 O O . GLY B 1 306 ? 1.146 22.125 4.32 1 96.44 306 GLY B O 1
ATOM 4857 N N . ALA B 1 307 ? 2.352 23.531 2.994 1 97.31 307 ALA B N 1
ATOM 4858 C CA . ALA B 1 307 ? 1.419 23.469 1.871 1 97.31 307 ALA B CA 1
ATOM 4859 C C . ALA B 1 307 ? 1.487 22.109 1.172 1 97.31 307 ALA B C 1
ATOM 4861 O O . ALA B 1 307 ? 0.57 21.734 0.436 1 97.31 307 ALA B O 1
ATOM 4862 N N . TRP B 1 308 ? 2.529 21.375 1.384 1 96.38 308 TRP B N 1
ATOM 4863 C CA . TRP B 1 308 ? 2.789 20.172 0.601 1 96.38 308 TRP B CA 1
ATOM 4864 C C . TRP B 1 308 ? 1.744 19.109 0.887 1 96.38 308 TRP B C 1
ATOM 4866 O O . TRP B 1 308 ? 1.333 18.375 -0.016 1 96.38 308 TRP B O 1
ATOM 4876 N N . ALA B 1 309 ? 1.328 18.969 2.164 1 96.12 309 ALA B N 1
ATOM 4877 C CA . ALA B 1 309 ? 0.28 17.984 2.461 1 96.12 309 ALA B CA 1
ATOM 4878 C C . ALA B 1 309 ? -0.964 18.25 1.615 1 96.12 309 ALA B C 1
ATOM 4880 O O . ALA B 1 309 ? -1.509 17.328 1.004 1 96.12 309 ALA B O 1
ATOM 4881 N N . THR B 1 310 ? -1.366 19.531 1.542 1 95.69 310 THR B N 1
ATOM 4882 C CA . THR B 1 310 ? -2.535 19.891 0.753 1 95.69 310 THR B CA 1
ATOM 4883 C C . THR B 1 310 ? -2.279 19.672 -0.734 1 95.69 310 THR B C 1
ATOM 4885 O O . THR B 1 310 ? -3.166 19.219 -1.459 1 95.69 310 THR B O 1
ATOM 4888 N N . ARG B 1 311 ? -1.086 20 -1.19 1 96.19 311 ARG B N 1
ATOM 4889 C CA . ARG B 1 311 ? -0.739 19.781 -2.592 1 96.19 311 ARG B CA 1
ATOM 4890 C C . ARG B 1 311 ? -0.855 18.312 -2.969 1 96.19 311 ARG B C 1
ATOM 4892 O O . ARG B 1 311 ? -1.383 17.984 -4.031 1 96.19 311 ARG B O 1
ATOM 4899 N N . ILE B 1 312 ? -0.417 17.438 -2.148 1 96.31 312 ILE B N 1
ATOM 4900 C CA . ILE B 1 312 ? -0.477 16 -2.391 1 96.31 312 ILE B CA 1
ATOM 4901 C C . ILE B 1 312 ? -1.931 15.531 -2.373 1 96.31 312 ILE B C 1
ATOM 4903 O O . ILE B 1 312 ? -2.35 14.75 -3.232 1 96.31 312 ILE B O 1
ATOM 4907 N N . ILE B 1 313 ? -2.686 15.992 -1.405 1 95.06 313 ILE B N 1
ATOM 4908 C CA . ILE B 1 313 ? -4.09 15.617 -1.291 1 95.06 313 ILE B CA 1
ATOM 4909 C C . ILE B 1 313 ? -4.848 16.062 -2.537 1 95.06 313 ILE B C 1
ATOM 4911 O O . ILE B 1 313 ? -5.648 15.305 -3.092 1 95.06 313 ILE B O 1
ATOM 4915 N N . ASP B 1 314 ? -4.613 17.297 -2.916 1 94.62 314 ASP B N 1
ATOM 4916 C CA . ASP B 1 314 ? -5.242 17.828 -4.121 1 94.62 314 ASP B CA 1
ATOM 4917 C C . ASP B 1 314 ? -4.879 17 -5.348 1 94.62 314 ASP B C 1
ATOM 4919 O O . ASP B 1 314 ? -5.754 16.641 -6.137 1 94.62 314 ASP B O 1
ATOM 4923 N N . ALA B 1 315 ? -3.629 16.672 -5.516 1 96.25 315 ALA B N 1
ATOM 4924 C CA . ALA B 1 315 ? -3.16 15.828 -6.609 1 96.25 315 ALA B CA 1
ATOM 4925 C C . ALA B 1 315 ? -3.801 14.445 -6.543 1 96.25 315 ALA B C 1
ATOM 4927 O O . ALA B 1 315 ? -4.145 13.867 -7.574 1 96.25 315 ALA B O 1
ATOM 4928 N N . ALA B 1 316 ? -3.926 13.914 -5.367 1 95.88 316 ALA B N 1
ATOM 4929 C CA . ALA B 1 316 ? -4.543 12.602 -5.176 1 95.88 316 ALA B CA 1
ATOM 4930 C C . ALA B 1 316 ? -5.988 12.602 -5.664 1 95.88 316 ALA B C 1
ATOM 4932 O O . ALA B 1 316 ? -6.422 11.656 -6.332 1 95.88 316 ALA B O 1
ATOM 4933 N N . GLN B 1 317 ? -6.699 13.633 -5.301 1 93.12 317 GLN B N 1
ATOM 4934 C CA . GLN B 1 317 ? -8.086 13.734 -5.75 1 93.12 317 GLN B CA 1
ATOM 4935 C C . GLN B 1 317 ? -8.164 13.789 -7.273 1 93.12 317 GLN B C 1
ATOM 4937 O O . GLN B 1 317 ? -8.984 13.109 -7.883 1 93.12 317 GLN B O 1
ATOM 4942 N N . THR B 1 318 ? -7.309 14.594 -7.859 1 95.19 318 THR B N 1
ATOM 4943 C CA . THR B 1 318 ? -7.266 14.703 -9.312 1 95.19 318 THR B CA 1
ATOM 4944 C C . THR B 1 318 ? -6.91 13.359 -9.945 1 95.19 318 THR B C 1
ATOM 4946 O O . THR B 1 318 ? -7.551 12.93 -10.906 1 95.19 318 THR B O 1
ATOM 4949 N N . ALA B 1 319 ? -5.902 12.703 -9.383 1 96.62 319 ALA B N 1
ATOM 4950 C CA . ALA B 1 319 ? -5.473 11.398 -9.883 1 96.62 319 ALA B CA 1
ATOM 4951 C C . ALA B 1 319 ? -6.609 10.383 -9.805 1 96.62 319 ALA B C 1
ATOM 4953 O O . ALA B 1 319 ? -6.82 9.609 -10.75 1 96.62 319 ALA B O 1
ATOM 4954 N N . SER B 1 320 ? -7.293 10.367 -8.719 1 95.44 320 SER B N 1
ATOM 4955 C CA . SER B 1 320 ? -8.398 9.43 -8.531 1 95.44 320 SER B CA 1
ATOM 4956 C C . SER B 1 320 ? -9.508 9.672 -9.547 1 95.44 320 SER B C 1
ATOM 4958 O O . SER B 1 320 ? -10.094 8.727 -10.07 1 95.44 320 SER B O 1
ATOM 4960 N N . GLN B 1 321 ? -9.789 10.883 -9.82 1 94.06 321 GLN B N 1
ATOM 4961 C CA . GLN B 1 321 ? -10.859 11.242 -10.742 1 94.06 321 GLN B CA 1
ATOM 4962 C C . GLN B 1 321 ? -10.484 10.914 -12.18 1 94.06 321 GLN B C 1
ATOM 4964 O O . GLN B 1 321 ? -11.328 10.477 -12.961 1 94.06 321 GLN B O 1
ATOM 4969 N N . THR B 1 322 ? -9.227 11.062 -12.531 1 94.94 322 THR B N 1
ATOM 4970 C CA . THR B 1 322 ? -8.828 10.938 -13.93 1 94.94 322 THR B CA 1
ATOM 4971 C C . THR B 1 322 ? -8.273 9.547 -14.211 1 94.94 322 THR B C 1
ATOM 4973 O O . THR B 1 322 ? -8.156 9.141 -15.375 1 94.94 322 THR B O 1
ATOM 4976 N N . GLY B 1 323 ? -7.891 8.891 -13.164 1 93.44 323 GLY B N 1
ATOM 4977 C CA . GLY B 1 323 ? -7.246 7.602 -13.328 1 93.44 323 GLY B CA 1
ATOM 4978 C C . GLY B 1 323 ? -5.82 7.707 -13.836 1 93.44 323 GLY B C 1
ATOM 4979 O O . GLY B 1 323 ? -5.285 6.75 -14.406 1 93.44 323 GLY B O 1
ATOM 4980 N N . ARG B 1 324 ? -5.211 8.883 -13.703 1 95.25 324 ARG B N 1
ATOM 4981 C CA . ARG B 1 324 ? -3.865 9.141 -14.211 1 95.25 324 ARG B CA 1
ATOM 4982 C C . ARG B 1 324 ? -2.949 9.656 -13.109 1 95.25 324 ARG B C 1
ATOM 4984 O O . ARG B 1 324 ? -3.406 10.32 -12.18 1 95.25 324 ARG B O 1
ATOM 4991 N N . VAL B 1 325 ? -1.717 9.383 -13.266 1 97.12 325 VAL B N 1
ATOM 4992 C CA . VAL B 1 325 ? -0.698 9.93 -12.375 1 97.12 325 VAL B CA 1
ATOM 4993 C C . VAL B 1 325 ? -0.634 11.445 -12.539 1 97.12 325 VAL B C 1
ATOM 4995 O O . VAL B 1 325 ? -0.719 11.961 -13.656 1 97.12 325 VAL B O 1
ATOM 4998 N N . VAL B 1 326 ? -0.504 12.164 -11.445 1 97.38 326 VAL B N 1
ATOM 4999 C CA . VAL B 1 326 ? -0.308 13.609 -11.461 1 97.38 326 VAL B CA 1
ATOM 5000 C C . VAL B 1 326 ? 1.141 13.938 -11.102 1 97.38 326 VAL B C 1
ATOM 5002 O O . VAL B 1 326 ? 1.619 13.578 -10.023 1 97.38 326 VAL B O 1
ATOM 5005 N N . GLU B 1 327 ? 1.777 14.664 -11.953 1 96.62 327 GLU B N 1
ATOM 5006 C CA . GLU B 1 327 ? 3.15 15.086 -11.695 1 96.62 327 GLU B CA 1
ATOM 5007 C C . GLU B 1 327 ? 3.186 16.344 -10.836 1 96.62 327 GLU B C 1
ATOM 5009 O O . GLU B 1 327 ? 2.408 17.281 -11.055 1 96.62 327 GLU B O 1
ATOM 5014 N N . LEU B 1 328 ? 3.99 16.453 -9.742 1 93.69 328 LEU B N 1
ATOM 5015 C CA . LEU B 1 328 ? 4.098 17.609 -8.867 1 93.69 328 LEU B CA 1
ATOM 5016 C C . LEU B 1 328 ? 5.402 18.359 -9.117 1 93.69 328 LEU B C 1
ATOM 5018 O O . LEU B 1 328 ? 5.523 19.531 -8.766 1 93.69 328 LEU B O 1
ATOM 5022 N N . ALA B 1 329 ? 6.539 17.656 -9.414 1 75.19 329 ALA B N 1
ATOM 5023 C CA . ALA B 1 329 ? 7.824 18.281 -9.734 1 75.19 329 ALA B CA 1
ATOM 5024 C C . ALA B 1 329 ? 8.352 17.781 -11.078 1 75.19 329 ALA B C 1
ATOM 5026 O O . ALA B 1 329 ? 8.047 16.672 -11.5 1 75.19 329 ALA B O 1
#

Sequence (658 aa):
MTVGWGIVGCSDIVRRRAADAILAQPDSHIAAFYSHSAALADELATRYGGRGYTNLDALLADEDVKIVYVASPVERHAPETIAAAKAGKHVLVEKPMALTAAQCDAMIAAAQANNIYCAVAYYARWLPKVREMKRLLNEQTLGTVVRAHVAQLSEFNPAADDPKIWRVRGRAGGGALADVGSHRLDLLHYLLGPPAAVWAACDTTTHLDWQSPDTETVFVRYASGTHLTLVCNWNTPHGLPAWELHGTQGSIVSDPWNAEPLAIMGRDDIPLLESTYPDNAHFDVVNDFARAVIENRPPEFPAEDGAWATRIIDAAQTASQTGRVVELAMTVGWGIVGCSDIVRRRAADAILAQPDSHIAAFYSHSAALADELATRYGGRGYTNLDALLADEDVKIVYVASPVERHAPETIAAAKAGKHVLVEKPMALTAAQCDAMIAAAQANNIYCAVAYYARWLPKVREMKRLLNEQTLGTVVRAHVAQLSEFNPAADDPKIWRVRGRAGGGALADVGSHRLDLLHYLLGPPAAVWAACDTTTHLDWQSPDTETVFVRYASGTHLTLVCNWNTPHGLPAWELHGTQGSIVSDPWNAEPLAIMGRDDIPLLESTYPDNAHFDVVNDFARAVIENRPPEFPAEDGAWATRIIDAAQTASQTGRVVELA

InterPro domains:
  IPR000683 Gfo/Idh/MocA-like oxidoreductase, N-terminal [PF01408] (4-121)
  IPR036291 NAD(P)-binding domain superfamily [SSF51735] (3-150)
  IPR050463 Gfo/Idh/MocA family oxidoreductases and glycosidases [PTHR43818] (2-290)
  IPR055170 GFO/IDH/MocA-like oxidoreductase domain [PF22725] (130-253)

Foldseek 3Di:
DAQEEEEEDLDPCCVQFVLVLQVPQPRYAYAFYEDCDQVSRVVVCVVRNHYYDNDLVVVLQDPRHQEYEYDDAQQCLLVSLLSNLVSNHAYEYEPPNHLALVSLVNSVVSNVVSVHFYAYQLLCCPFPQLVVLLVCVVVCVQPQWAEKEWEADAADDDDPPDPCLCLFACRRNAEQCRPPVLSVQLSCCVRPNAFFKKAKAFADDPCVVTPHGQWMWMWTAHPSNHIYIYIHHNHGHPDFTWTKIHHPFWIWTDGPVQDFFIAIGGPDRDDGDDTDDDPHSSNVVSNQSSCCSVVVHHGPGTSVSSSRSNHRSNQHVVNNVVVDMDTDD/DAQEEEEEDLDPCCVPFVLVLQVPQPRYAYAFYEDCDQVSRVVVCVVRNHYYDNDLVVVLQDPRHQEYEYDDAQQCLQVSLLSNLVSNHAYEYEPPNHLALVSLVNSVVSNVVSVHFYAYQLLCCPFPQLVVLLVCVVVCVQPQWAEKEWEADAADDDDPPDPCLCQFACRRNAEQCRPPVLSVQLSCCVRPNAFFKKAKAFADDPCVVTPHGQWMWMWTHHPSNHIYIYIHHNHGHPDWTWTKIHHPFWIWTDGPVPDAFIAIGGPDRDDGDDTDDDPHSSNVVSNQSSCCSVVVHHGPGTSVSSSRSNHRSNQHVVNNVVVDMGTDD

Secondary structure (DSSP, 8-state):
-PEEEEEE---HHIIIIIHHHHHHSTTEEEEEEE-S-HHHHHHHHHHH-SEEES-HHHHHH-TT--EEEE-S-HHHHHHHHHHHHHTT-EEEEPSS--SSHHHHHHHHHHHHHTT--EEE--GGGGSHHHHHHHHHHHTTTT-SEEEEEEEEE-B----TT-GGGGGGTTTTSSSHIIIIIHHHHHHHHHHH--EEEEEEEEE-SS-TT-SS-SEEEEEEEETT--EEEEEEESB-TT---EEEEEESSEEEE-SSTTTSPEEEEESS-EEEE--PPPS-TTHHHHHHHHHHHHHT---SSBHHHHHHHHHHHHHHHHHHHHTB-EE--/-PEEEEEE---HHIIIIIHHHHHHSTTEEEEEEE-S-HHHHHHHHHHH-SEEES-HHHHHH-TT--EEEE-S-HHHHHHHHHHHHHTT-EEEEPSS--SSHHHHHHHHHHHHHTT--EEE--GGGGSHHHHHHHHHHHTTTT-SEEEEEEEEE-B----TT-GGGGGGTTTTSSTHIIIIIHHHHHHHHHHH--EEEEEEEEE-SS-TT-SS-SEEEEEEEETT--EEEEEEESB-TT---EEEEEESSEEEE-SSTTTSPEEEEESS-EEEE--PPPS-TTHHHHHHHHHHHHHT---SSBHHHHHHHHHHHHHHHHHHHHTB-EE--

pLDDT: mean 90.39, std 10.55, range [53.28, 98.94]

Nearest PDB structures (foldseek):
  3q2k-assembly2_M  TM=9.014E-01  e=2.807E-27  Bordetella pertussis Tohama I
  3q2i-assembly1_A  TM=8.732E-01  e=1.062E-27  Chromobacterium violaceum
  3q2k-assembly1_F  TM=8.800E-01  e=2.486E-27  Bordetella pertussis Tohama I
  3q2k-assembly1_B  TM=8.811E-01  e=6.978E-27  Bordetella pertussis Tohama I
  3q2k-assembly2_P  TM=8.942E-01  e=1.735E-26  Bordetella pertussis Tohama I

Radius of gyration: 29.61 Å; Cα contacts (8 Å, |Δi|>4): 1565; chains: 2; bounding box: 54×95×60 Å

Solvent-accessible surface area (backbone atoms only — not comparable to full-atom values): 32478 Å² total; per-residue (Å²): 134,60,49,19,28,24,34,36,34,82,36,70,59,37,77,72,33,48,53,58,24,41,59,67,30,86,56,36,40,52,39,29,25,29,24,85,43,58,68,59,12,40,52,50,13,70,74,68,39,52,38,52,25,65,44,68,67,61,53,56,65,34,85,58,37,46,33,35,37,40,44,50,62,43,79,44,34,38,64,53,49,33,53,34,14,74,58,60,24,24,37,42,29,39,69,52,50,28,64,36,44,69,43,36,50,50,36,50,50,35,20,60,76,45,72,36,58,43,26,37,59,68,32,63,70,70,36,62,61,47,47,48,50,42,50,40,56,75,67,40,57,26,46,58,59,48,36,35,42,36,30,49,42,29,63,63,79,72,51,91,84,36,89,66,37,53,48,36,64,49,60,48,58,41,21,44,47,41,67,59,38,30,61,53,43,39,49,45,35,73,66,72,42,74,57,27,30,25,29,26,48,69,36,56,65,81,54,72,83,45,65,21,36,38,37,35,42,36,38,38,34,32,79,82,51,24,40,32,44,40,36,23,31,30,55,18,66,51,40,72,53,40,36,38,39,31,5,56,45,8,21,40,39,25,60,46,77,87,69,37,46,40,39,41,42,43,88,62,81,44,70,66,44,82,55,79,78,63,96,57,58,45,28,61,46,47,45,43,46,52,48,13,64,76,68,69,48,77,40,94,58,34,35,78,63,45,35,48,27,31,39,51,52,40,35,23,52,52,7,34,75,68,43,30,59,33,76,74,101,135,60,48,19,28,26,35,35,34,83,37,71,59,36,76,72,32,49,53,58,26,41,58,66,30,88,56,34,41,51,40,29,25,30,24,87,44,56,70,58,12,41,51,49,13,69,74,69,40,52,38,52,26,65,42,67,67,59,51,56,66,35,85,58,39,48,33,34,38,40,44,50,62,42,77,46,35,37,66,53,49,34,52,34,15,76,57,60,23,24,37,43,28,38,69,53,52,26,64,35,44,68,43,36,51,51,34,51,50,35,19,60,76,45,73,36,57,43,28,38,58,67,29,64,68,70,35,62,58,47,46,50,51,42,50,40,56,75,67,40,58,25,47,58,59,47,37,35,41,34,31,48,41,30,61,62,77,71,50,92,83,36,90,66,37,54,49,36,64,49,60,47,58,38,21,44,46,39,67,60,38,31,62,53,44,38,50,44,35,72,65,71,42,76,56,27,31,26,30,28,46,67,37,55,65,81,54,73,84,45,67,22,38,40,37,35,43,36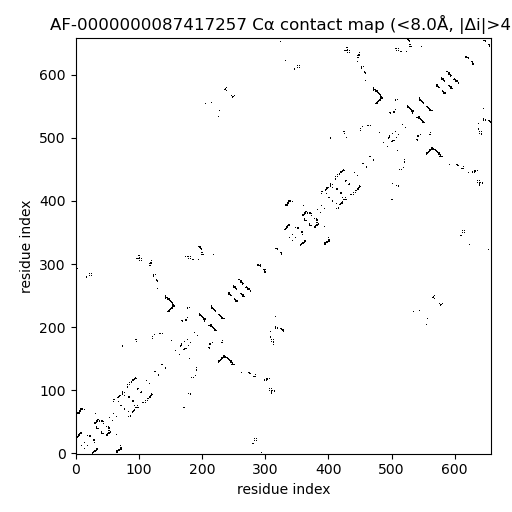,38,36,35,31,79,82,50,23,41,33,42,40,35,24,30,31,56,18,67,50,40,73,51,38,36,38,39,31,6,56,45,7,20,40,40,24,60,46,77,89,73,37,48,42,37,40,43,41,92,59,82,42,70,66,44,84,57,78,79,65,94,56,60,45,28,61,46,46,44,44,45,53,47,15,63,74,67,70,45,77,41,94,56,33,36,76,64,46,36,47,25,31,37,51,51,41,36,24,52,52,7,34,74,68,42,31,60,33,76,74,101